Protein AF-A0A381RXT8-F1 (afdb_monomer)

Organism: NCBI:txid408172

Sequence (381 aa):
MLKMRKTILSEDTEDKGTHVDASIIGNQIKSEATSSLVAKISSEPTASASRVKLVRTVLQDKRDFPLSLYRNLMIQAALTIYLGDITPATLQIAGQTYRLYLEKIISTRKKELLVVHSEQLKNVNLDLITVKDLIRIDEDQKIDESEKLVIQEIKITLKLIEYTDSLDKDTRGSIAMPMHLDELDELSPKRKGKSFFAGLRSAKTSKNKYMLVSRKTLAALEIIKRIPVLHSIGMKVVSKLQEIDSKLPIPYLMEARFHMQALQILALRVVMKDSTARPSMTPTFNKAIVAYHKSLKRASFNNPKSADITVLAEFAQISYYAYEQRKMLGLANHGVFKILEMGKKAVDVLAPSIGKSGHRAYLKLQRQILKALKSMKSSFN

Radius of gyration: 24.33 Å; Cα contacts (8 Å, |Δi|>4): 394; chains: 1; bounding box: 74×47×79 Å

Foldseek 3Di:
DVVVVCVVPDDDDPCPCCLQLVVVLCVQPVDPLLVVLSVVCNVPSLPLVSLLSNLVVVVPDPDDDALVNLVSSLSSLLVNVVSFKQALSSLLSNLVSLLVSLVNLLVVLLVVLLVVCCVVDPPDPSVPQDLVNSLPDDPPDPDDPVSLVSSLSNQLSVVLNVLSPCLNVLSVVQAPDIAGPVLLVVLAPVCVVPCPDPPDDDPVNNVVSLVVNVSNLLSSLVNQLSRVVSLVVSLVSLVSNCRSPVLALVSLLSQLSSLVSVLVSLVSSVVSVNCVSQVVNLVSLVSSLVSLVSSQVSADLPDGDPSNLVSLQVLLVSLLVCLVCCVSNVHDLVVSLVSLVSNLSSLVSVLVPDDDPSNVVSVVSNVSSVVSNVVSVVVVD

Secondary structure (DSSP, 8-state):
--HHHHHSS-SS---TTTTTS-HHHHHHH--HHHHHHHHHHHH-TT-HHHHHHHHHHHHH--S---HHHHHHHHHHHHHHHHTTEE-HHHHHHHHHHHHHHHHHHHHHHHHHHHHHHHHH-TT--GGG--HHHHT---TTS---HHHHHHHHHHHHHHHHHHHHTTHHHHHHHH--S-EEHHHHHHHSGGGGGG--S-TTS-HHHHHHHHHHHHHHHHHHHHHHTTSGGGHHHHHHHHHHHHHH-TT-SHHHHHHHHHHHHHHHHHHHHHHTT-GGGHHHHHHHHHHHHHHHHHHHTTS-SSS--HHHHHHHHHHHHHHHHHHHTTTTTT--HHHHHHHHHHHHHHHHHHTTTS-HHHHHHHHHHHHHHHHHHHHHHTTT-

Solvent-accessible surface area (backbone atoms only — not comparable to full-atom values): 20893 Å² total; per-residue (Å²): 121,77,59,59,66,37,68,78,56,68,81,90,75,96,58,90,52,33,72,59,28,36,46,65,54,28,75,72,68,73,42,71,72,45,42,57,35,24,53,50,25,54,77,37,65,78,44,43,69,48,47,54,49,44,48,51,57,56,70,68,48,86,71,93,74,61,66,67,56,37,51,49,43,24,51,50,29,43,44,29,45,71,73,26,46,44,30,53,68,39,52,44,45,27,52,51,29,47,48,52,32,42,55,42,51,41,54,53,46,48,53,53,52,49,53,62,44,45,78,74,43,81,90,63,73,70,86,76,61,46,71,70,63,74,57,61,72,58,92,83,57,93,71,54,72,70,56,53,51,49,43,34,51,41,56,49,37,56,54,54,48,63,74,45,70,57,48,66,60,49,41,66,74,55,43,88,59,72,42,51,52,63,64,54,52,72,58,24,66,84,54,60,81,77,59,90,84,65,92,80,70,56,74,67,58,57,53,52,52,49,53,52,52,52,50,46,49,52,42,49,44,68,53,34,47,74,40,74,91,38,40,66,57,40,51,52,52,32,50,52,48,34,65,51,46,72,69,55,26,63,42,30,41,49,50,14,51,45,30,46,48,53,32,51,55,30,50,50,35,40,76,54,68,36,67,85,33,55,84,54,36,40,63,31,47,52,53,16,52,53,24,38,50,58,13,49,77,46,38,49,76,90,73,53,49,77,70,25,48,52,47,27,51,50,44,25,50,52,22,46,49,45,58,74,42,21,76,85,45,70,52,56,66,71,61,42,49,56,43,32,55,54,13,42,57,33,27,61,52,47,34,82,72,41,63,86,72,60,22,54,58,36,46,52,51,42,54,51,42,52,51,50,52,53,61,49,54,69,72,78,108

Structure (mmCIF, N/CA/C/O backbone):
data_AF-A0A381RXT8-F1
#
_entry.id   AF-A0A381RXT8-F1
#
loop_
_atom_site.group_PDB
_atom_site.id
_atom_site.type_symbol
_atom_site.label_atom_id
_atom_site.label_alt_id
_atom_site.label_comp_id
_atom_site.label_asym_id
_atom_site.label_entity_id
_atom_site.label_seq_id
_atom_site.pdbx_PDB_ins_code
_atom_site.Cartn_x
_atom_site.Cartn_y
_atom_site.Cartn_z
_atom_site.occupancy
_atom_site.B_iso_or_equiv
_atom_site.auth_seq_id
_atom_site.auth_comp_id
_atom_site.auth_asym_id
_atom_site.auth_atom_id
_atom_site.pdbx_PDB_model_num
ATOM 1 N N . MET A 1 1 ? 6.146 -10.730 7.149 1.00 37.06 1 MET A N 1
ATOM 2 C CA . MET A 1 1 ? 5.225 -11.091 6.041 1.00 37.06 1 MET A CA 1
ATOM 3 C C . MET A 1 1 ? 4.462 -12.406 6.244 1.00 37.06 1 MET A C 1
ATOM 5 O O . MET A 1 1 ? 3.323 -12.453 5.814 1.00 37.06 1 MET A O 1
ATOM 9 N N . LEU A 1 2 ? 4.980 -13.417 6.964 1.00 27.23 2 LEU A N 1
ATOM 10 C CA . LEU A 1 2 ? 4.158 -14.554 7.441 1.00 27.23 2 LEU A CA 1
ATOM 11 C C . LEU A 1 2 ? 3.192 -14.192 8.593 1.00 27.23 2 LEU A C 1
ATOM 13 O O . LEU A 1 2 ? 2.215 -14.897 8.816 1.00 27.23 2 LEU A O 1
ATOM 17 N N . LYS A 1 3 ? 3.416 -13.065 9.285 1.00 33.78 3 LYS A N 1
ATOM 18 C CA . LYS A 1 3 ? 2.550 -12.611 10.385 1.00 33.78 3 LYS A CA 1
ATOM 19 C C . LYS A 1 3 ? 1.187 -12.061 9.942 1.00 33.78 3 LYS A C 1
ATOM 21 O O . LYS A 1 3 ? 0.237 -12.310 10.659 1.00 33.78 3 LYS A O 1
ATOM 26 N N . MET A 1 4 ? 1.032 -11.458 8.753 1.00 33.78 4 MET A N 1
ATOM 27 C CA . MET A 1 4 ? -0.303 -11.017 8.283 1.00 33.78 4 MET A CA 1
ATOM 28 C C . MET A 1 4 ? -1.218 -12.172 7.863 1.00 33.78 4 MET A C 1
ATOM 30 O O . MET A 1 4 ? -2.433 -12.035 7.927 1.00 33.78 4 MET A O 1
ATOM 34 N N . ARG A 1 5 ? -0.660 -13.344 7.527 1.00 35.50 5 ARG A N 1
ATOM 35 C CA . ARG A 1 5 ? -1.465 -14.563 7.353 1.00 35.50 5 ARG A CA 1
ATOM 36 C C . ARG A 1 5 ? -2.070 -15.032 8.685 1.00 35.50 5 ARG A C 1
ATOM 38 O O . ARG A 1 5 ? -3.151 -15.595 8.665 1.00 35.50 5 ARG A O 1
ATOM 45 N N . LYS A 1 6 ? -1.403 -14.740 9.812 1.00 29.34 6 LYS A N 1
ATOM 46 C CA . LYS A 1 6 ? -1.891 -14.980 11.182 1.00 29.34 6 LYS A CA 1
ATOM 47 C C . LYS A 1 6 ? -2.714 -13.820 11.763 1.00 29.34 6 LYS A C 1
ATOM 49 O O . LYS A 1 6 ? -3.471 -14.044 12.681 1.00 29.34 6 LYS A O 1
ATOM 54 N N . THR A 1 7 ? -2.633 -12.597 11.232 1.00 39.47 7 THR A N 1
ATOM 55 C CA . THR A 1 7 ? -3.497 -11.475 11.686 1.00 39.47 7 THR A CA 1
ATOM 56 C C . THR A 1 7 ? -4.823 -11.386 10.926 1.00 39.47 7 THR A C 1
ATOM 58 O O . THR A 1 7 ? -5.758 -10.732 11.383 1.00 39.47 7 THR A O 1
ATOM 61 N N . ILE A 1 8 ? -4.929 -12.060 9.775 1.00 38.88 8 ILE A N 1
ATOM 62 C CA . ILE A 1 8 ? -6.221 -12.403 9.159 1.00 38.88 8 ILE A CA 1
ATOM 63 C C . ILE A 1 8 ? -6.834 -13.638 9.863 1.00 38.88 8 ILE A C 1
ATOM 65 O O . ILE A 1 8 ? -8.047 -13.798 9.832 1.00 38.88 8 ILE A O 1
ATOM 69 N N . LEU A 1 9 ? -6.019 -14.469 10.535 1.00 41.44 9 LEU A N 1
ATOM 70 C CA . LEU A 1 9 ? -6.395 -15.757 11.139 1.00 41.44 9 LEU A CA 1
ATOM 71 C C . LEU A 1 9 ? -5.624 -16.035 12.454 1.00 41.44 9 LEU A C 1
ATOM 73 O O . LEU A 1 9 ? -4.645 -16.780 12.414 1.00 41.44 9 LEU A O 1
ATOM 77 N N . SER A 1 10 ? -6.011 -15.402 13.567 1.00 30.48 10 SER A N 1
ATOM 78 C CA . SER A 1 10 ? -5.770 -15.798 14.981 1.00 30.48 10 SER A CA 1
ATOM 79 C C . SER A 1 10 ? -6.210 -14.619 15.868 1.00 30.48 10 SER A C 1
ATOM 81 O O . SER A 1 10 ? -5.888 -13.487 15.515 1.00 30.48 10 SER A O 1
ATOM 83 N N . GLU A 1 11 ? -6.911 -14.745 16.990 1.00 35.62 11 GLU A N 1
ATOM 84 C CA . GLU A 1 11 ? -7.297 -15.877 17.847 1.00 35.62 11 GLU A CA 1
ATOM 85 C C . GLU A 1 11 ? -8.818 -15.784 18.080 1.00 35.62 11 GLU A C 1
ATOM 87 O O . GLU A 1 11 ? -9.358 -14.682 18.096 1.00 35.62 11 GLU A O 1
ATOM 92 N N . ASP A 1 12 ? -9.490 -16.928 18.186 1.00 37.84 12 ASP A N 1
ATOM 93 C CA . ASP A 1 12 ? -10.945 -17.101 18.323 1.00 37.84 12 ASP A CA 1
ATOM 94 C C . ASP A 1 12 ? -11.796 -16.759 17.098 1.00 37.84 12 ASP A C 1
ATOM 96 O O . ASP A 1 12 ? -12.148 -15.613 16.829 1.00 37.84 12 ASP A O 1
ATOM 100 N N . THR A 1 13 ? -12.148 -17.799 16.339 1.00 40.22 13 THR A N 1
ATOM 101 C CA . THR A 1 13 ? -13.532 -18.139 15.950 1.00 40.22 13 THR A CA 1
ATOM 102 C C . THR A 1 13 ? -13.508 -19.231 14.883 1.00 40.22 13 THR A C 1
ATOM 104 O O . THR A 1 13 ? -12.659 -19.266 13.990 1.00 40.22 13 THR A O 1
ATOM 107 N N . GLU A 1 14 ? -14.490 -20.116 14.947 1.00 38.38 14 GLU A N 1
ATOM 108 C CA . GLU A 1 14 ? -14.811 -21.173 13.983 1.00 38.38 14 GLU A CA 1
ATOM 109 C C . GLU A 1 14 ? -15.304 -20.610 12.614 1.00 38.38 14 GLU A C 1
ATOM 111 O O . GLU A 1 14 ? -15.937 -21.296 11.818 1.00 38.38 14 GLU A O 1
ATOM 116 N N . ASP A 1 15 ? -14.950 -19.360 12.287 1.00 46.78 15 ASP A N 1
ATOM 117 C CA . ASP A 1 15 ? -15.588 -18.429 11.339 1.00 46.78 15 ASP A CA 1
ATOM 118 C C . ASP A 1 15 ? -15.121 -18.545 9.875 1.00 46.78 15 ASP A C 1
ATOM 120 O O . ASP A 1 15 ? -15.180 -17.595 9.081 1.00 46.78 15 ASP A O 1
ATOM 124 N N . LYS A 1 16 ? -14.634 -19.716 9.453 1.00 45.53 16 LYS A N 1
ATOM 125 C CA . LYS A 1 16 ? -14.271 -19.928 8.041 1.00 45.53 16 LYS A CA 1
ATOM 126 C C . LYS A 1 16 ? -15.538 -19.949 7.174 1.00 45.53 16 LYS A C 1
ATOM 128 O O . LYS A 1 16 ? -16.103 -21.001 6.924 1.00 45.53 16 LYS A O 1
ATOM 133 N N . GLY A 1 17 ? -15.958 -18.782 6.690 1.00 58.09 17 GLY A N 1
ATOM 134 C CA . GLY A 1 17 ? -17.133 -18.625 5.821 1.00 58.09 17 GLY A CA 1
ATOM 135 C C . GLY A 1 17 ? -17.958 -17.371 6.108 1.00 58.09 17 GLY A C 1
ATOM 136 O O . GLY A 1 17 ? -18.547 -16.819 5.182 1.00 58.09 17 GLY A O 1
ATOM 137 N N . THR A 1 18 ? -17.890 -16.831 7.329 1.00 73.06 18 THR A N 1
ATOM 138 C CA . THR A 1 18 ? -18.752 -15.719 7.787 1.00 73.06 18 THR A CA 1
ATOM 139 C C . THR A 1 18 ? -18.428 -14.371 7.131 1.00 73.06 18 THR A C 1
ATOM 141 O O . THR A 1 18 ? -19.259 -13.464 7.026 1.00 73.06 18 THR A O 1
ATOM 144 N N . HIS A 1 19 ? -17.200 -14.221 6.627 1.00 79.75 19 HIS A N 1
ATOM 145 C CA . HIS A 1 19 ? -16.825 -13.105 5.759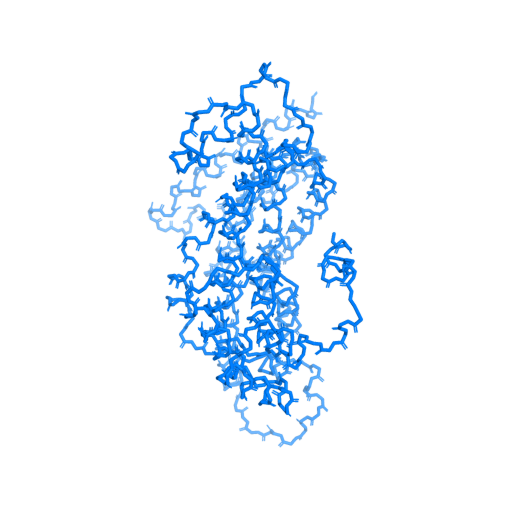 1.00 79.75 19 HIS A CA 1
ATOM 146 C C . HIS A 1 19 ? -17.246 -13.322 4.297 1.00 79.75 19 HIS A C 1
ATOM 148 O O . HIS A 1 19 ? -17.479 -12.353 3.570 1.00 79.75 19 HIS A O 1
ATOM 154 N N . VAL A 1 20 ? -17.343 -14.572 3.842 1.00 81.19 20 VAL A N 1
ATOM 155 C CA . VAL A 1 20 ? -17.727 -14.880 2.460 1.00 81.19 20 VAL A CA 1
ATOM 156 C C . VAL A 1 20 ? -19.209 -14.590 2.260 1.00 81.19 20 VAL A C 1
ATOM 158 O O . VAL A 1 20 ? -19.550 -13.910 1.303 1.00 81.19 20 VAL A O 1
ATOM 161 N N . ASP A 1 21 ? -20.076 -14.990 3.180 1.00 84.81 21 ASP A N 1
ATOM 162 C CA . ASP A 1 21 ? -21.513 -14.684 3.121 1.00 84.81 21 ASP A CA 1
ATOM 163 C C . ASP A 1 21 ? -21.894 -13.333 3.767 1.00 84.81 21 ASP A C 1
ATOM 165 O O . ASP A 1 21 ? -23.021 -12.869 3.627 1.00 84.81 21 ASP A O 1
ATOM 169 N N . ALA A 1 22 ? -20.939 -12.679 4.438 1.00 88.31 22 ALA A N 1
ATOM 170 C CA . ALA A 1 22 ? -21.108 -11.442 5.203 1.00 88.31 22 ALA A CA 1
ATOM 171 C C . ALA A 1 22 ? -22.022 -11.544 6.444 1.00 88.31 22 ALA A C 1
ATOM 173 O O . ALA A 1 22 ? -22.358 -10.515 7.043 1.00 88.31 22 ALA A O 1
ATOM 174 N N . SER A 1 23 ? -22.351 -12.761 6.888 1.00 88.31 23 SER A N 1
ATOM 175 C CA . SER A 1 23 ? -23.125 -13.036 8.107 1.00 88.31 23 SER A CA 1
ATOM 176 C C . SER A 1 23 ? -22.507 -12.405 9.355 1.00 88.31 23 SER A C 1
ATOM 178 O O . SER A 1 23 ? -23.235 -11.913 10.216 1.00 88.31 23 SER A O 1
ATOM 180 N N . ILE A 1 24 ? -21.175 -12.280 9.403 1.00 89.75 24 ILE A N 1
ATOM 181 C CA . ILE A 1 24 ? -20.461 -11.619 10.505 1.00 89.75 24 ILE A CA 1
ATOM 182 C C . ILE A 1 24 ? -20.908 -10.163 10.728 1.00 89.75 24 ILE A C 1
ATOM 184 O O . ILE A 1 24 ? -20.916 -9.681 11.858 1.00 89.75 24 ILE A O 1
ATOM 188 N N . ILE A 1 25 ? -21.315 -9.456 9.664 1.00 89.62 25 ILE A N 1
ATOM 189 C CA . ILE A 1 25 ? -21.869 -8.098 9.764 1.00 89.62 25 ILE A CA 1
ATOM 190 C C . ILE A 1 25 ? -23.349 -8.151 10.146 1.00 89.62 25 ILE A C 1
ATOM 192 O O . ILE A 1 25 ? -23.785 -7.395 11.017 1.00 89.62 25 ILE A O 1
ATOM 196 N N . GLY A 1 26 ? -24.120 -9.045 9.519 1.00 86.56 26 GLY A N 1
ATOM 197 C CA . GLY A 1 26 ? -25.550 -9.211 9.801 1.00 86.56 26 GLY A CA 1
ATOM 198 C C . GLY A 1 26 ? -25.826 -9.479 11.280 1.00 86.56 26 GLY A C 1
ATOM 199 O O . GLY A 1 26 ? -26.653 -8.795 11.887 1.00 86.56 26 GLY A O 1
ATOM 200 N N . ASN A 1 27 ? -25.051 -10.387 11.877 1.00 86.75 27 ASN A N 1
ATOM 201 C CA . ASN A 1 27 ? -25.183 -10.802 13.274 1.00 86.75 27 ASN A CA 1
ATOM 202 C C . ASN A 1 27 ? -24.929 -9.661 14.275 1.00 86.75 27 ASN A C 1
ATOM 204 O O . ASN A 1 27 ? -25.497 -9.671 15.368 1.00 86.75 27 ASN A O 1
ATOM 208 N N . GLN A 1 28 ? -24.105 -8.672 13.910 1.00 86.25 28 GLN A N 1
ATOM 209 C CA . GLN A 1 28 ? -23.765 -7.536 14.775 1.00 86.25 28 GLN A CA 1
ATOM 210 C C . GLN A 1 28 ? -24.744 -6.364 14.628 1.00 86.25 28 GLN A C 1
ATOM 212 O O . GLN A 1 28 ? -25.094 -5.732 15.621 1.00 86.25 28 GLN A O 1
ATOM 217 N N . ILE A 1 29 ? -25.210 -6.074 13.410 1.00 88.44 29 ILE A N 1
ATOM 218 C CA . ILE A 1 29 ? -26.077 -4.913 13.141 1.00 88.44 29 ILE A CA 1
ATOM 219 C C . ILE A 1 29 ? -27.548 -5.200 13.447 1.00 88.44 29 ILE A C 1
ATOM 221 O O . ILE A 1 29 ? -28.247 -4.297 13.919 1.00 88.44 29 ILE A O 1
ATOM 225 N N . LYS A 1 30 ? -28.000 -6.438 13.178 1.00 83.56 30 LYS A N 1
ATOM 226 C CA . LYS A 1 30 ? -29.371 -6.934 13.397 1.00 83.56 30 LYS A CA 1
ATOM 227 C C . LYS A 1 30 ? -30.460 -6.004 12.838 1.00 83.56 30 LYS A C 1
ATOM 229 O O . LYS A 1 30 ? -31.422 -5.684 13.528 1.00 83.56 30 LYS A O 1
ATOM 234 N N . SER A 1 31 ? -30.305 -5.556 11.588 1.00 89.06 31 SER A N 1
ATOM 235 C CA . SER A 1 31 ? -31.334 -4.785 10.870 1.00 89.06 31 SER A CA 1
ATOM 236 C C . SER A 1 31 ? -31.883 -5.560 9.670 1.00 89.06 31 SER A C 1
ATOM 238 O O . SER A 1 31 ? -31.173 -6.377 9.073 1.00 89.06 31 SER A O 1
ATOM 240 N N . GLU A 1 32 ? -33.130 -5.286 9.283 1.00 89.62 32 GLU A N 1
ATOM 241 C CA . GLU A 1 32 ? -33.773 -5.899 8.112 1.00 89.62 32 GLU A CA 1
ATOM 242 C C . GLU A 1 32 ? -33.011 -5.581 6.813 1.00 89.62 32 GLU A C 1
ATOM 244 O O . GLU A 1 32 ? -32.709 -6.473 6.014 1.00 89.62 32 GLU A O 1
ATOM 249 N N . ALA A 1 33 ? -32.591 -4.322 6.647 1.00 90.56 33 ALA A N 1
ATOM 250 C CA . ALA A 1 33 ? -31.809 -3.881 5.495 1.00 90.56 33 ALA A CA 1
ATOM 251 C C . ALA A 1 33 ? -30.484 -4.652 5.377 1.00 90.56 33 ALA A C 1
ATOM 253 O O . ALA A 1 33 ? -30.143 -5.136 4.297 1.00 90.56 33 ALA A O 1
ATOM 254 N N . THR A 1 34 ? -29.759 -4.823 6.486 1.00 91.25 34 THR A N 1
ATOM 255 C CA . THR A 1 34 ? -28.508 -5.596 6.522 1.00 91.25 34 THR A CA 1
ATOM 256 C C . THR A 1 34 ? -28.766 -7.077 6.245 1.00 91.25 34 THR A C 1
ATOM 258 O O . THR A 1 34 ? -28.052 -7.673 5.444 1.00 91.25 34 THR A O 1
ATOM 261 N N . SER A 1 35 ? -29.809 -7.655 6.845 1.00 92.25 35 SER A N 1
ATOM 262 C CA . SER A 1 35 ? -30.147 -9.079 6.705 1.00 92.25 35 SER A CA 1
ATOM 263 C C . SER A 1 35 ? -30.508 -9.442 5.263 1.00 92.25 35 SER A C 1
ATOM 265 O O . SER A 1 35 ? -30.017 -10.437 4.734 1.00 92.25 35 SER A O 1
ATOM 267 N N . SER A 1 36 ? -31.274 -8.587 4.575 1.00 93.75 36 SER A N 1
ATOM 268 C CA . SER A 1 36 ? -31.606 -8.783 3.157 1.00 93.75 36 SER A CA 1
ATOM 269 C C . SER A 1 36 ? -30.372 -8.755 2.244 1.00 93.75 36 SER A C 1
ATOM 271 O O . SER A 1 36 ? -30.287 -9.510 1.274 1.00 93.75 36 SER A O 1
ATOM 273 N N . LEU A 1 37 ? -29.388 -7.903 2.551 1.00 94.31 37 LEU A N 1
ATOM 274 C CA . LEU A 1 37 ? -28.139 -7.811 1.796 1.00 94.31 37 LEU A CA 1
ATOM 275 C C . LEU A 1 37 ? -27.224 -9.004 2.074 1.00 94.31 37 LEU A C 1
ATOM 277 O O . LEU A 1 37 ? -26.622 -9.521 1.137 1.00 94.31 37 LEU A O 1
ATOM 281 N N . VAL A 1 38 ? -27.162 -9.470 3.323 1.00 93.31 38 VAL A N 1
ATOM 282 C CA . VAL A 1 38 ? -26.441 -10.694 3.700 1.00 93.31 38 VAL A CA 1
ATOM 283 C C . VAL A 1 38 ? -27.030 -11.910 2.985 1.00 93.31 38 VAL A C 1
ATOM 285 O O . VAL A 1 38 ? -26.274 -12.664 2.386 1.00 93.31 38 VAL A O 1
ATOM 288 N N . ALA A 1 39 ? -28.357 -12.063 2.932 1.00 92.75 39 ALA A N 1
ATOM 289 C CA . ALA A 1 39 ? -28.992 -13.160 2.194 1.00 92.75 39 ALA A CA 1
ATOM 290 C C . ALA A 1 39 ? -28.617 -13.149 0.699 1.00 92.75 39 ALA A C 1
ATOM 292 O O . ALA A 1 39 ? -28.254 -14.181 0.137 1.00 92.75 39 ALA A O 1
ATOM 293 N N . LYS A 1 40 ? -28.611 -11.965 0.067 1.00 93.06 40 LYS A N 1
ATOM 294 C CA . LYS A 1 40 ? -28.165 -11.810 -1.328 1.00 93.06 40 LYS A CA 1
ATOM 295 C C . LYS A 1 40 ? -26.694 -12.187 -1.514 1.00 93.06 40 LYS A C 1
ATOM 297 O O . LYS A 1 40 ? -26.366 -12.889 -2.464 1.00 93.06 40 LYS A O 1
ATOM 302 N N . ILE A 1 41 ? -25.812 -11.746 -0.617 1.00 92.50 41 ILE A N 1
ATOM 303 C CA . ILE A 1 41 ? -24.376 -12.071 -0.675 1.00 92.50 41 ILE A CA 1
ATOM 304 C C . ILE A 1 41 ? -24.139 -13.562 -0.418 1.00 92.50 41 ILE A C 1
ATOM 306 O O . ILE A 1 41 ? -23.274 -14.152 -1.053 1.00 92.50 41 ILE A O 1
ATOM 310 N N . SER A 1 42 ? -24.915 -14.185 0.466 1.00 90.38 42 SER A N 1
ATOM 311 C CA . SER A 1 42 ? -24.865 -15.627 0.706 1.00 90.38 42 SER A CA 1
ATOM 312 C C . SER A 1 42 ? -25.214 -16.414 -0.563 1.00 90.38 42 SER A C 1
ATOM 314 O O . SER A 1 42 ? -24.486 -17.336 -0.925 1.00 90.38 42 SER A O 1
ATOM 316 N N . SER A 1 43 ? -26.255 -15.995 -1.298 1.00 92.19 43 SER A N 1
ATOM 317 C CA . SER A 1 43 ? -26.625 -16.619 -2.577 1.00 92.19 43 SER A CA 1
ATOM 318 C C . SER A 1 43 ? -25.639 -16.335 -3.716 1.00 92.19 43 SER A C 1
ATOM 320 O O . SER A 1 43 ? -25.422 -17.189 -4.570 1.00 92.19 43 SER A O 1
ATOM 322 N N . GLU A 1 44 ? -25.020 -15.151 -3.728 1.00 90.50 44 GLU A N 1
ATOM 323 C CA . GLU A 1 44 ? -24.064 -14.738 -4.756 1.00 90.50 44 GLU A CA 1
ATOM 324 C C . GLU A 1 44 ? -22.854 -14.024 -4.120 1.00 90.50 44 GLU A C 1
ATOM 326 O O . GLU A 1 44 ? -22.786 -12.788 -4.077 1.00 90.50 44 GLU A O 1
ATOM 331 N N . PRO A 1 45 ? -21.844 -14.775 -3.638 1.00 86.56 45 PRO A N 1
ATOM 332 C CA . PRO A 1 45 ? -20.700 -14.188 -2.937 1.00 86.56 45 PRO A CA 1
ATOM 333 C C . PRO A 1 45 ? -19.870 -13.227 -3.797 1.00 86.56 45 PRO A C 1
ATOM 335 O O . PRO A 1 45 ? -19.176 -12.357 -3.269 1.00 86.56 45 PRO A O 1
ATOM 338 N N . THR A 1 46 ? -19.928 -13.345 -5.120 1.00 86.75 46 THR A N 1
ATOM 339 C CA . THR A 1 46 ? -19.221 -12.468 -6.063 1.00 86.75 46 THR A CA 1
ATOM 340 C C . THR A 1 46 ? -19.932 -11.137 -6.316 1.00 86.75 46 THR A C 1
ATOM 342 O O . THR A 1 46 ? -19.367 -10.280 -6.993 1.00 86.75 46 THR A O 1
ATOM 345 N N . ALA A 1 47 ? -21.129 -10.918 -5.756 1.00 87.94 47 ALA A N 1
ATOM 346 C CA . ALA A 1 47 ? -21.926 -9.711 -5.965 1.00 87.94 47 ALA A CA 1
ATOM 347 C C . ALA A 1 47 ? -21.321 -8.470 -5.275 1.00 87.94 47 ALA A C 1
ATOM 349 O O . ALA A 1 47 ? -21.755 -8.029 -4.204 1.00 87.94 47 ALA A O 1
ATOM 350 N N . SER A 1 48 ? -20.322 -7.857 -5.913 1.00 89.31 48 SER A N 1
ATOM 351 C CA . SER A 1 48 ? -19.620 -6.672 -5.404 1.00 89.31 48 SER A CA 1
ATOM 352 C C . SER A 1 48 ? -20.546 -5.487 -5.133 1.00 89.31 48 SER A C 1
ATOM 354 O O . SER A 1 48 ? -20.376 -4.806 -4.123 1.00 89.31 48 SER A O 1
ATOM 356 N N . ALA A 1 49 ? -21.579 -5.269 -5.954 1.00 91.69 49 ALA A N 1
ATOM 357 C CA . ALA A 1 49 ? -22.562 -4.207 -5.726 1.00 91.69 49 ALA A CA 1
ATOM 358 C C . ALA A 1 49 ? -23.332 -4.395 -4.405 1.00 91.69 49 ALA A C 1
ATOM 360 O O . ALA A 1 49 ? -23.504 -3.439 -3.644 1.00 91.69 49 ALA A O 1
ATOM 361 N N . SER A 1 50 ? -23.738 -5.632 -4.098 1.00 93.50 50 SER A N 1
ATOM 362 C CA . SER A 1 50 ? -24.420 -5.980 -2.846 1.00 93.50 50 SER A CA 1
ATOM 363 C C . SER A 1 50 ? -23.502 -5.775 -1.642 1.00 93.50 50 SER A C 1
ATOM 365 O O . SER A 1 50 ? -23.929 -5.192 -0.646 1.00 93.50 50 SER A O 1
ATOM 367 N N . ARG A 1 51 ? -22.219 -6.152 -1.752 1.00 93.31 51 ARG A N 1
ATOM 368 C CA . ARG A 1 51 ? -21.206 -5.911 -0.707 1.00 93.31 51 ARG A CA 1
ATOM 369 C C . ARG A 1 51 ? -20.951 -4.423 -0.472 1.00 93.31 51 ARG A C 1
ATOM 371 O O . ARG A 1 51 ? -20.929 -3.979 0.673 1.00 93.31 51 ARG A O 1
ATOM 378 N N . VAL A 1 52 ? -20.813 -3.633 -1.540 1.00 94.31 52 VAL A N 1
ATOM 379 C CA . VAL A 1 52 ? -20.667 -2.169 -1.449 1.00 94.31 52 VAL A CA 1
ATOM 380 C C . VAL A 1 52 ? -21.883 -1.558 -0.752 1.00 94.31 52 VAL A C 1
ATOM 382 O O . VAL A 1 52 ? -21.727 -0.716 0.133 1.00 94.31 52 VAL A O 1
ATOM 385 N N . LYS A 1 53 ? -23.096 -1.989 -1.120 1.00 95.25 53 LYS A N 1
ATOM 386 C CA . LYS A 1 53 ? -24.333 -1.507 -0.498 1.00 95.25 53 LYS A CA 1
ATOM 387 C C . LYS A 1 53 ? -24.407 -1.894 0.979 1.00 95.25 53 LYS A C 1
ATOM 389 O O . LYS A 1 53 ? -24.697 -1.023 1.787 1.00 95.25 53 LYS A O 1
ATOM 394 N N . LEU A 1 54 ? -24.067 -3.137 1.333 1.00 95.25 54 LEU A N 1
ATOM 395 C CA . LEU A 1 54 ? -24.011 -3.609 2.720 1.00 95.25 54 LEU A CA 1
ATOM 396 C C . LEU A 1 54 ? -23.116 -2.711 3.572 1.00 95.25 54 LEU A C 1
ATOM 398 O O . LEU A 1 54 ? -23.562 -2.184 4.587 1.00 95.25 54 LEU A O 1
ATOM 402 N N . VAL A 1 55 ? -21.874 -2.500 3.136 1.00 95.25 55 VAL A N 1
ATOM 403 C CA . VAL A 1 55 ? -20.919 -1.678 3.881 1.00 95.25 55 VAL A CA 1
ATOM 404 C C . VAL A 1 55 ? -21.428 -0.237 4.000 1.00 95.25 55 VAL A C 1
ATOM 406 O O . VAL A 1 55 ? -21.425 0.302 5.099 1.00 95.25 55 VAL A O 1
ATOM 409 N N . ARG A 1 56 ? -21.951 0.376 2.926 1.00 94.88 56 ARG A N 1
ATOM 410 C CA . ARG A 1 56 ? -22.524 1.739 2.989 1.00 94.88 56 ARG A CA 1
ATOM 411 C C . ARG A 1 56 ? -23.698 1.845 3.954 1.00 94.88 56 ARG A C 1
ATOM 413 O O . ARG A 1 56 ? -23.761 2.818 4.695 1.00 94.88 56 ARG A O 1
ATOM 420 N N . THR A 1 57 ? -24.599 0.865 3.957 1.00 94.38 57 THR A N 1
ATOM 421 C CA . THR A 1 57 ? -25.741 0.832 4.879 1.00 94.38 57 THR A CA 1
ATOM 422 C C . THR A 1 57 ? -25.272 0.819 6.330 1.00 94.38 57 THR A C 1
ATOM 424 O O . THR A 1 57 ? -25.814 1.558 7.141 1.00 94.38 57 THR A O 1
ATOM 427 N N . VAL A 1 58 ? -24.228 0.051 6.653 1.00 93.38 58 VAL A N 1
ATOM 428 C CA . VAL A 1 58 ? -23.661 0.045 8.009 1.00 93.38 58 VAL A CA 1
ATOM 429 C C . VAL A 1 58 ? -22.930 1.347 8.333 1.00 93.38 58 VAL A C 1
ATOM 431 O O . VAL A 1 58 ? -23.042 1.839 9.444 1.00 93.38 58 VAL A O 1
ATOM 434 N N . LEU A 1 59 ? -22.223 1.949 7.375 1.00 91.25 59 LEU A N 1
ATOM 435 C CA . LEU A 1 59 ? -21.546 3.235 7.588 1.00 91.25 59 LEU A CA 1
ATOM 436 C C . LEU A 1 59 ? -22.509 4.416 7.795 1.00 91.25 59 LEU A C 1
ATOM 438 O O . LEU A 1 59 ? -22.115 5.432 8.360 1.00 91.25 59 LEU A O 1
ATOM 442 N N . GLN A 1 60 ? -23.747 4.309 7.313 1.00 90.50 60 GLN A N 1
ATOM 443 C CA . GLN A 1 60 ? -24.802 5.302 7.543 1.00 90.50 60 GLN A CA 1
ATOM 444 C C . GLN A 1 60 ? -25.462 5.156 8.919 1.00 90.50 60 GLN A C 1
ATOM 446 O O . GLN A 1 60 ? -26.133 6.082 9.378 1.00 90.50 60 GLN A O 1
ATOM 451 N N . ASP A 1 61 ? -25.276 4.010 9.570 1.00 86.31 61 ASP A N 1
ATOM 452 C CA . ASP A 1 61 ? -25.741 3.770 10.924 1.00 86.31 61 ASP A CA 1
ATOM 453 C C . ASP A 1 61 ? -24.863 4.557 11.908 1.00 86.31 61 ASP A C 1
ATOM 455 O O . ASP A 1 61 ? -23.649 4.374 11.975 1.00 86.31 61 ASP A O 1
ATOM 459 N N . LYS A 1 62 ? -25.481 5.482 12.647 1.00 80.75 62 LYS A N 1
ATOM 460 C CA . LYS A 1 62 ? -24.783 6.408 13.552 1.00 80.75 62 LYS A CA 1
ATOM 461 C C . LYS A 1 62 ? -24.492 5.813 14.933 1.00 80.75 62 LYS A C 1
ATOM 463 O O . LYS A 1 62 ? -23.993 6.530 15.799 1.00 80.75 62 LYS A O 1
ATOM 468 N N . ARG A 1 63 ? -24.844 4.547 15.176 1.00 87.25 63 ARG A N 1
ATOM 469 C CA . ARG A 1 63 ? -24.569 3.872 16.452 1.00 87.25 63 ARG A CA 1
ATOM 470 C C . ARG A 1 63 ? -23.061 3.702 16.671 1.00 87.25 63 ARG A C 1
ATOM 472 O O . ARG A 1 63 ? -22.300 3.533 15.720 1.00 87.25 63 ARG A O 1
ATOM 479 N N . ASP A 1 64 ? -22.633 3.723 17.936 1.00 84.81 64 ASP A N 1
ATOM 480 C CA . ASP A 1 64 ? -21.243 3.409 18.281 1.00 84.81 64 ASP A CA 1
ATOM 481 C C . ASP A 1 64 ? -21.039 1.890 18.266 1.00 84.81 64 ASP A C 1
ATOM 483 O O . ASP A 1 64 ? -21.674 1.153 19.020 1.00 84.81 64 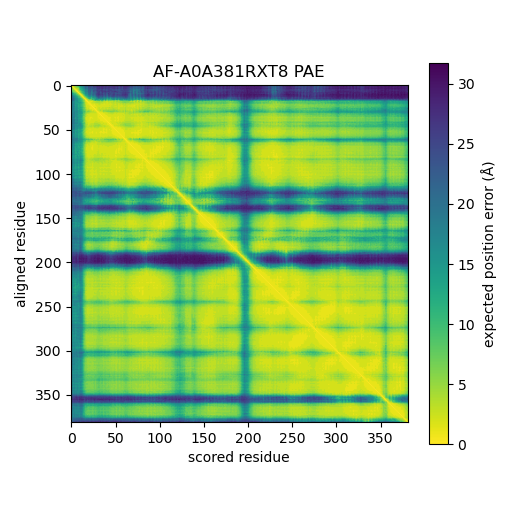ASP A O 1
ATOM 487 N N . PHE A 1 65 ? -20.150 1.422 17.395 1.00 89.00 65 PHE A N 1
ATOM 488 C CA . PHE A 1 65 ? -19.874 0.002 17.202 1.00 89.00 65 PHE A CA 1
ATOM 489 C C . PHE A 1 65 ? -18.494 -0.396 17.736 1.00 89.00 65 PHE A C 1
ATOM 491 O O . PHE A 1 65 ? -17.590 0.443 17.801 1.00 89.00 65 PHE A O 1
ATOM 498 N N . PRO A 1 66 ? -18.278 -1.674 18.096 1.00 89.25 66 PRO A N 1
ATOM 499 C CA . PRO A 1 66 ? -16.971 -2.145 18.540 1.00 89.25 66 PRO A CA 1
ATOM 500 C C . PRO A 1 66 ? -15.932 -2.092 17.411 1.00 89.25 66 PRO A C 1
ATOM 502 O O . PRO A 1 66 ? -16.260 -2.188 16.227 1.00 89.25 66 PRO A O 1
ATOM 505 N N . LEU A 1 67 ? -14.649 -2.004 17.779 1.00 88.19 67 LEU A N 1
ATOM 506 C CA . LEU A 1 67 ? -13.524 -1.977 16.833 1.00 88.19 67 LEU A CA 1
ATOM 507 C C . LEU A 1 67 ? -13.527 -3.176 15.862 1.00 88.19 67 LEU A C 1
ATOM 509 O O . LEU A 1 67 ? -13.156 -3.039 14.693 1.00 88.19 67 LEU A O 1
ATOM 513 N N . SER A 1 68 ? -13.989 -4.340 16.326 1.00 90.19 68 SER A N 1
ATOM 514 C CA . SER A 1 68 ? -14.124 -5.558 15.520 1.00 90.19 68 SER A CA 1
ATOM 515 C C . SER A 1 68 ? -15.056 -5.377 14.317 1.00 90.19 68 SER A C 1
ATOM 517 O O . SER A 1 68 ? -14.737 -5.865 13.232 1.00 90.19 68 SER A O 1
ATOM 519 N N . LEU A 1 69 ? -16.147 -4.616 14.448 1.00 91.38 69 LEU A N 1
ATOM 520 C CA . LEU A 1 69 ? -17.061 -4.350 13.335 1.00 91.38 69 LEU A CA 1
ATOM 521 C C . LEU A 1 69 ? -16.388 -3.511 12.244 1.00 91.38 69 LEU A C 1
ATOM 523 O O . LEU A 1 69 ? -16.495 -3.838 11.064 1.00 91.38 69 LEU A O 1
ATOM 527 N N . TYR A 1 70 ? -15.623 -2.481 12.615 1.00 92.44 70 TYR A N 1
ATOM 528 C CA . TYR A 1 70 ? -14.875 -1.666 11.648 1.00 92.44 70 TYR A CA 1
ATOM 529 C C . TYR A 1 70 ? -13.805 -2.482 10.914 1.00 92.44 70 TYR A C 1
ATOM 531 O O . TYR A 1 70 ? -13.649 -2.343 9.698 1.00 92.44 70 TYR A O 1
ATOM 539 N N . ARG A 1 71 ? -13.130 -3.405 11.615 1.00 92.25 71 ARG A N 1
ATOM 540 C CA . ARG A 1 71 ? -12.236 -4.388 10.979 1.00 92.25 71 ARG A CA 1
ATOM 541 C C . ARG A 1 71 ? -12.998 -5.243 9.962 1.00 92.25 71 ARG A C 1
ATOM 543 O O . ARG A 1 71 ? -12.526 -5.425 8.841 1.00 92.25 71 ARG A O 1
ATOM 550 N N . ASN A 1 72 ? -14.182 -5.734 10.322 1.00 93.19 72 ASN A N 1
ATOM 551 C CA . ASN A 1 72 ? -15.004 -6.574 9.451 1.00 93.19 72 ASN A CA 1
ATOM 552 C C . ASN A 1 72 ? -15.524 -5.812 8.222 1.00 93.19 72 ASN A C 1
ATOM 554 O O . ASN A 1 72 ? -15.489 -6.353 7.117 1.00 93.19 72 ASN A O 1
ATOM 558 N N . LEU A 1 73 ? -15.926 -4.548 8.380 1.00 94.06 73 LEU A N 1
ATOM 559 C CA . LEU A 1 73 ? -16.320 -3.663 7.279 1.00 94.06 73 LEU A CA 1
ATOM 560 C C . LEU A 1 73 ? -15.173 -3.438 6.294 1.00 94.06 73 LEU A C 1
ATOM 562 O O . LEU A 1 73 ? -15.371 -3.551 5.085 1.00 94.06 73 LEU A O 1
ATOM 566 N N . MET A 1 74 ? -13.965 -3.186 6.803 1.00 94.56 74 MET A N 1
ATOM 567 C CA . MET A 1 74 ? -12.764 -3.046 5.978 1.00 94.56 74 MET A CA 1
ATOM 568 C C . MET A 1 74 ? -12.459 -4.327 5.188 1.00 94.56 74 MET A C 1
ATOM 570 O O . MET A 1 74 ? -12.128 -4.257 4.004 1.00 94.56 74 MET A O 1
ATOM 574 N N . ILE A 1 75 ? -12.615 -5.503 5.806 1.00 92.75 75 ILE A N 1
ATOM 575 C CA . ILE A 1 75 ? -12.455 -6.795 5.120 1.00 92.75 75 ILE A CA 1
ATOM 576 C C . ILE A 1 75 ? -13.517 -6.960 4.024 1.00 92.75 75 ILE A C 1
ATOM 578 O O . ILE A 1 75 ? -13.167 -7.300 2.895 1.00 92.75 75 ILE A O 1
ATOM 582 N N . GLN A 1 76 ? -14.791 -6.674 4.310 1.00 92.50 76 GLN A N 1
ATOM 583 C CA . GLN A 1 76 ? -15.871 -6.765 3.318 1.00 92.50 76 GLN A CA 1
ATOM 584 C C . GLN A 1 76 ? -15.666 -5.825 2.130 1.00 92.50 76 GLN A C 1
ATOM 586 O O . GLN A 1 76 ? -15.854 -6.224 0.979 1.00 92.50 76 GLN A O 1
ATOM 591 N N . ALA A 1 77 ? -15.235 -4.593 2.396 1.00 94.56 77 ALA A N 1
ATOM 592 C CA . ALA A 1 77 ? -14.886 -3.633 1.362 1.00 94.56 77 ALA A CA 1
ATOM 593 C C . ALA A 1 77 ? -13.732 -4.152 0.493 1.00 94.56 77 ALA A C 1
ATOM 595 O O . ALA A 1 77 ? -13.842 -4.179 -0.733 1.00 94.56 77 ALA A O 1
ATOM 596 N N . ALA A 1 78 ? -12.656 -4.642 1.114 1.00 94.69 78 ALA A N 1
ATOM 597 C CA . ALA A 1 78 ? -11.509 -5.189 0.401 1.00 94.69 78 ALA A CA 1
ATOM 598 C C . ALA A 1 78 ? -11.865 -6.417 -0.452 1.00 94.69 78 ALA A C 1
ATOM 600 O O . ALA A 1 78 ? -11.349 -6.548 -1.563 1.00 94.69 78 ALA A O 1
ATOM 601 N N . LEU A 1 79 ? -12.759 -7.294 0.024 1.00 92.69 79 LEU A N 1
ATOM 602 C CA . LEU A 1 79 ? -13.162 -8.508 -0.691 1.00 92.69 79 LEU A CA 1
ATOM 603 C C . LEU A 1 79 ? -13.678 -8.219 -2.102 1.00 92.69 79 LEU A C 1
ATOM 605 O O . LEU A 1 79 ? -13.350 -8.971 -3.010 1.00 92.69 79 LEU A O 1
ATOM 609 N N . THR A 1 80 ? -14.391 -7.114 -2.322 1.00 92.50 80 THR A N 1
ATOM 610 C CA . THR A 1 80 ? -14.870 -6.730 -3.667 1.00 92.50 80 THR A CA 1
ATOM 611 C C . THR A 1 80 ? -13.734 -6.623 -4.698 1.00 92.50 80 THR A C 1
ATOM 613 O O . THR A 1 80 ? -13.853 -7.103 -5.824 1.00 92.50 80 THR A O 1
ATOM 616 N N . ILE A 1 81 ? -12.575 -6.106 -4.276 1.00 94.06 81 ILE A N 1
ATOM 617 C CA . ILE A 1 81 ? -11.365 -5.972 -5.099 1.00 94.06 81 ILE A CA 1
ATOM 618 C C . ILE A 1 81 ? -10.669 -7.329 -5.261 1.00 94.06 81 ILE A C 1
ATOM 620 O O . ILE A 1 81 ? -10.194 -7.656 -6.349 1.00 94.06 81 ILE A O 1
ATOM 624 N N . TYR A 1 82 ? -10.618 -8.146 -4.202 1.00 92.25 82 TYR A N 1
ATOM 625 C CA . TYR A 1 82 ? -10.047 -9.500 -4.264 1.00 92.25 82 TYR A CA 1
ATOM 626 C C . TYR A 1 82 ? -10.853 -10.446 -5.166 1.00 92.25 82 TYR A C 1
ATOM 628 O O . TYR A 1 82 ? -10.258 -11.301 -5.821 1.00 92.25 82 TYR A O 1
ATOM 636 N N . LEU A 1 83 ? -12.175 -10.270 -5.218 1.00 89.19 83 LEU A N 1
ATOM 637 C CA . LEU A 1 83 ? -13.095 -10.983 -6.111 1.00 89.19 83 LEU A CA 1
ATOM 638 C C . LEU A 1 83 ? -12.992 -10.501 -7.563 1.00 89.19 83 LEU A C 1
ATOM 640 O O . LEU A 1 83 ? -13.499 -11.150 -8.469 1.00 89.19 83 LEU A O 1
ATOM 644 N N . GLY A 1 84 ? -12.268 -9.408 -7.787 1.00 87.19 84 GLY A N 1
ATOM 645 C CA . GLY A 1 84 ? -11.842 -8.969 -9.101 1.00 87.19 84 GLY A CA 1
ATOM 646 C C . GLY A 1 84 ? -12.616 -7.803 -9.681 1.00 87.19 84 GLY A C 1
ATOM 647 O O . GLY A 1 84 ? -12.378 -7.476 -10.839 1.00 87.19 84 GLY A O 1
ATOM 648 N N . ASP A 1 85 ? -13.466 -7.151 -8.888 1.00 90.75 85 ASP A N 1
ATOM 649 C CA . ASP A 1 85 ? -1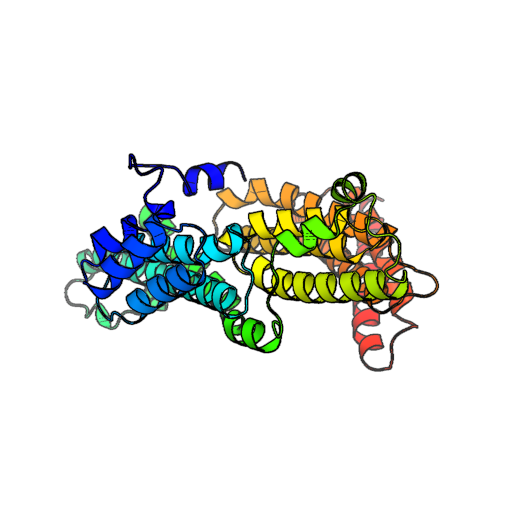4.203 -5.961 -9.292 1.00 90.75 85 ASP A CA 1
ATOM 650 C C . ASP A 1 85 ? -13.525 -4.682 -8.771 1.00 90.75 85 ASP A C 1
ATOM 652 O O . ASP A 1 85 ? -13.692 -4.265 -7.619 1.00 90.75 85 ASP A O 1
ATOM 656 N N . ILE A 1 86 ? -12.701 -4.062 -9.618 1.00 91.50 86 ILE A N 1
ATOM 657 C CA . ILE A 1 86 ? -11.897 -2.885 -9.273 1.00 91.50 86 ILE A CA 1
ATOM 658 C C . ILE A 1 86 ? -12.515 -1.652 -9.934 1.00 91.50 86 ILE A C 1
ATOM 660 O O . ILE A 1 86 ? -12.148 -1.233 -11.032 1.00 91.50 86 ILE A O 1
ATOM 664 N N . THR A 1 87 ? -13.482 -1.056 -9.246 1.00 90.19 87 THR A N 1
ATOM 665 C CA . THR A 1 87 ? -14.234 0.120 -9.690 1.00 90.19 87 THR A CA 1
ATOM 666 C C . THR A 1 87 ? -13.919 1.317 -8.794 1.00 90.19 87 THR A C 1
ATOM 668 O O . THR A 1 87 ? -13.398 1.148 -7.686 1.00 90.19 87 THR A O 1
ATOM 671 N N . PRO A 1 88 ? -14.274 2.548 -9.210 1.00 89.69 88 PRO A N 1
ATOM 672 C CA . PRO A 1 88 ? -14.210 3.699 -8.316 1.00 89.69 88 PRO A CA 1
ATOM 673 C C . PRO A 1 88 ? -14.946 3.455 -6.991 1.00 89.69 88 PRO A C 1
ATOM 675 O O . PRO A 1 88 ? -14.438 3.820 -5.938 1.00 89.69 88 PRO A O 1
ATOM 678 N N . ALA A 1 89 ? -16.109 2.793 -7.026 1.00 90.81 89 ALA A N 1
ATOM 679 C CA . ALA A 1 89 ? -16.920 2.546 -5.838 1.00 90.81 89 ALA A CA 1
ATOM 680 C C . ALA A 1 89 ? -16.270 1.539 -4.875 1.00 90.81 89 ALA A C 1
ATOM 682 O O . ALA A 1 89 ? -16.302 1.761 -3.664 1.00 90.81 89 ALA A O 1
ATOM 683 N N . THR A 1 90 ? -15.668 0.461 -5.393 1.00 93.88 90 THR A N 1
ATOM 684 C CA . THR A 1 90 ? -14.991 -0.547 -4.558 1.00 93.88 90 THR A CA 1
ATOM 685 C C . THR A 1 90 ? -13.689 -0.010 -3.959 1.00 93.88 90 THR A C 1
ATOM 687 O O . THR A 1 90 ? -13.400 -0.254 -2.789 1.00 93.88 90 THR A O 1
ATOM 690 N N . LEU A 1 91 ? -12.941 0.811 -4.703 1.00 93.25 91 LEU A N 1
ATOM 691 C CA . LEU A 1 91 ? -11.750 1.495 -4.187 1.00 93.25 91 LEU A CA 1
ATOM 692 C C . LEU A 1 91 ? -12.089 2.565 -3.142 1.00 93.25 91 LEU A C 1
ATOM 694 O O . LEU A 1 91 ? -11.437 2.619 -2.100 1.00 93.25 91 LEU A O 1
ATOM 698 N N . GLN A 1 92 ? -13.126 3.376 -3.383 1.00 91.75 92 GLN A N 1
ATOM 699 C CA . GLN A 1 92 ? -13.600 4.379 -2.422 1.00 91.75 92 GLN A CA 1
ATOM 700 C C . GLN A 1 92 ? -14.002 3.726 -1.105 1.00 91.75 92 GLN A C 1
ATOM 702 O O . GLN A 1 92 ? -13.541 4.142 -0.049 1.00 91.75 92 GLN A O 1
ATOM 707 N N . ILE A 1 93 ? -14.826 2.677 -1.152 1.00 93.12 93 ILE A N 1
ATOM 708 C CA . ILE A 1 93 ? -15.318 2.069 0.082 1.00 93.12 93 ILE A CA 1
ATOM 709 C C . ILE A 1 93 ? -14.207 1.344 0.853 1.00 93.12 93 ILE A C 1
ATOM 711 O O . ILE A 1 93 ? -14.207 1.369 2.083 1.00 93.12 93 ILE A O 1
ATOM 715 N N . ALA A 1 94 ? -13.219 0.763 0.162 1.00 94.62 94 ALA A N 1
ATOM 716 C CA . ALA A 1 94 ? -12.021 0.211 0.795 1.00 94.62 94 ALA A CA 1
ATOM 717 C C . ALA A 1 94 ? -11.168 1.298 1.472 1.00 94.62 94 ALA A C 1
ATOM 719 O O . ALA A 1 94 ? -10.702 1.096 2.592 1.00 94.62 94 ALA A O 1
ATOM 720 N N . GLY A 1 95 ? -10.994 2.458 0.831 1.00 92.81 95 GLY A N 1
ATOM 721 C CA . GLY A 1 95 ? -10.300 3.607 1.420 1.00 92.81 95 GLY A CA 1
ATOM 722 C C . GLY A 1 95 ? -11.023 4.175 2.643 1.00 92.81 95 GLY A C 1
ATOM 723 O O . GLY A 1 95 ? -10.413 4.345 3.698 1.00 92.81 95 GLY A O 1
ATOM 724 N N . GLN A 1 96 ? -12.334 4.390 2.529 1.00 92.12 96 GLN A N 1
ATOM 725 C CA . GLN A 1 96 ? -13.175 4.936 3.596 1.00 92.12 96 GLN A CA 1
ATOM 726 C C . GLN A 1 96 ? -13.210 4.025 4.821 1.00 92.12 96 GLN A C 1
ATOM 728 O O . GLN A 1 96 ? -12.967 4.477 5.937 1.00 92.12 96 GLN A O 1
ATOM 733 N N . THR A 1 97 ? -13.460 2.729 4.627 1.00 94.12 97 THR A N 1
ATOM 734 C CA . THR A 1 97 ? -13.473 1.765 5.738 1.00 94.12 97 THR A CA 1
ATOM 735 C C . THR A 1 97 ? -12.100 1.590 6.379 1.00 94.12 97 THR A C 1
ATOM 737 O O . THR A 1 97 ? -12.030 1.442 7.596 1.00 94.12 97 THR A O 1
ATOM 740 N N . TYR A 1 98 ? -11.010 1.660 5.605 1.00 94.31 98 TYR A N 1
ATOM 741 C CA . TYR A 1 98 ? -9.658 1.667 6.163 1.00 94.31 98 TYR A CA 1
ATOM 742 C C . TYR A 1 98 ? -9.428 2.891 7.056 1.00 94.31 98 TYR A C 1
ATOM 744 O O . TYR A 1 98 ? -8.992 2.734 8.194 1.00 94.31 98 TYR A O 1
ATOM 752 N N . ARG A 1 99 ? -9.781 4.094 6.587 1.00 92.94 99 ARG A N 1
ATOM 753 C CA . ARG A 1 99 ? -9.664 5.326 7.379 1.00 92.94 99 ARG A CA 1
ATOM 754 C C . ARG A 1 99 ? -10.501 5.265 8.659 1.00 92.94 99 ARG A C 1
ATOM 756 O O . ARG A 1 99 ? -9.969 5.514 9.735 1.00 92.94 99 ARG A O 1
ATOM 763 N N . LEU A 1 100 ? -11.769 4.868 8.557 1.00 92.44 100 LEU A N 1
ATOM 764 C CA . LEU A 1 100 ? -12.665 4.736 9.712 1.00 92.44 100 LEU A CA 1
ATOM 765 C C . LEU A 1 100 ? -12.158 3.707 10.725 1.00 92.44 100 LEU A C 1
ATOM 767 O O . LEU A 1 100 ? -12.278 3.912 11.928 1.00 92.44 100 LEU A O 1
ATOM 771 N N . TYR A 1 101 ? -11.557 2.612 10.257 1.00 94.06 101 TYR A N 1
ATOM 772 C CA . TYR A 1 101 ? -10.918 1.641 11.138 1.00 94.06 101 TYR A CA 1
ATOM 773 C C . TYR A 1 101 ? -9.748 2.262 11.921 1.00 94.06 101 TYR A C 1
ATOM 775 O O . TYR A 1 101 ? -9.658 2.057 13.130 1.00 94.06 101 TYR A O 1
ATOM 783 N N . LEU A 1 102 ? -8.900 3.072 11.275 1.00 93.38 102 LEU A N 1
ATOM 784 C CA . LEU A 1 102 ? -7.828 3.809 11.959 1.00 93.38 102 LEU A CA 1
ATOM 785 C C . LEU A 1 102 ? -8.381 4.830 12.968 1.00 93.38 102 LEU A C 1
ATOM 787 O O . LEU A 1 102 ? -7.912 4.894 14.103 1.00 93.38 102 LEU A O 1
ATOM 791 N N . GLU A 1 103 ? -9.401 5.601 12.592 1.00 92.62 103 GLU A N 1
ATOM 792 C CA . GLU A 1 103 ? -10.067 6.548 13.498 1.00 92.62 103 GLU A CA 1
ATOM 793 C C . GLU A 1 103 ? -10.661 5.823 14.714 1.00 92.62 103 GLU A C 1
ATOM 795 O O . GLU A 1 103 ? -10.516 6.278 15.855 1.00 92.62 103 GLU A O 1
ATOM 800 N N . LYS A 1 104 ? -11.246 4.638 14.496 1.00 93.25 104 LYS A N 1
ATOM 801 C CA . LYS A 1 104 ? -11.791 3.818 15.574 1.00 93.25 104 LYS A CA 1
ATOM 802 C C . LYS A 1 104 ? -10.703 3.301 16.511 1.00 93.25 104 LYS A C 1
ATOM 804 O O . LYS A 1 104 ? -10.906 3.399 17.720 1.00 93.25 104 LYS A O 1
ATOM 809 N N . ILE A 1 105 ? -9.554 2.841 15.996 1.00 92.00 105 ILE A N 1
ATOM 810 C CA . ILE A 1 105 ? -8.391 2.466 16.825 1.00 92.00 105 ILE A CA 1
ATOM 811 C C . ILE A 1 105 ? -8.030 3.622 17.759 1.00 92.00 105 ILE A C 1
ATOM 813 O O . ILE A 1 105 ? -7.975 3.425 18.970 1.00 92.00 105 ILE A O 1
ATOM 817 N N . ILE A 1 106 ? -7.866 4.840 17.230 1.00 90.50 106 ILE A N 1
ATOM 818 C CA . ILE A 1 106 ? -7.523 6.012 18.050 1.00 90.50 106 ILE A CA 1
ATOM 819 C C . ILE A 1 106 ? -8.584 6.255 19.120 1.00 90.50 106 ILE A C 1
ATOM 821 O O . ILE A 1 106 ? -8.236 6.459 20.278 1.00 90.50 106 ILE A O 1
ATOM 825 N N . SER A 1 107 ? -9.869 6.222 18.760 1.00 90.44 107 SER A N 1
ATOM 826 C CA . SER A 1 107 ? -10.951 6.465 19.719 1.00 90.44 107 SER A CA 1
ATOM 827 C C . SER A 1 107 ? -10.998 5.417 20.839 1.00 90.44 107 SER A C 1
ATOM 829 O O . SER A 1 107 ? -11.191 5.774 21.999 1.00 90.44 107 SER A O 1
ATOM 831 N N . THR A 1 108 ? -10.777 4.138 20.515 1.00 89.19 108 THR A N 1
ATOM 832 C CA . THR A 1 108 ? -10.752 3.034 21.480 1.00 89.19 108 THR A CA 1
ATOM 833 C C . THR A 1 108 ? -9.545 3.164 22.403 1.00 89.19 108 THR A C 1
ATOM 835 O O . THR A 1 108 ? -9.709 3.176 23.619 1.00 89.19 108 THR A O 1
ATOM 838 N N . ARG A 1 109 ? -8.353 3.382 21.841 1.00 87.75 109 ARG A N 1
ATOM 839 C CA . ARG A 1 109 ? -7.119 3.564 22.614 1.00 87.75 109 ARG A CA 1
ATOM 840 C C . ARG A 1 109 ? -7.118 4.835 23.460 1.00 87.75 109 ARG A C 1
ATOM 842 O O . ARG A 1 109 ? -6.608 4.825 24.572 1.00 87.75 109 ARG A O 1
ATOM 849 N N . LYS A 1 110 ? -7.747 5.915 22.984 1.00 88.38 110 LYS A N 1
ATOM 850 C CA . LYS A 1 110 ? -7.977 7.129 23.781 1.00 88.38 110 LYS A CA 1
ATOM 851 C C . LYS A 1 110 ? -8.784 6.803 25.038 1.00 88.38 110 LYS A C 1
ATOM 853 O O . LYS A 1 110 ? -8.404 7.239 26.117 1.00 88.38 110 LYS A O 1
ATOM 858 N N . LYS A 1 111 ? -9.887 6.056 24.900 1.00 85.12 111 LYS A N 1
ATOM 859 C CA . LYS A 1 111 ? -10.721 5.648 26.042 1.00 85.12 111 LYS A CA 1
ATOM 860 C C . LYS A 1 111 ? -9.921 4.795 27.032 1.00 85.12 111 LYS A C 1
ATOM 862 O O . LYS A 1 111 ? -10.012 5.049 28.223 1.00 85.12 111 LYS A O 1
ATOM 867 N N . GLU A 1 112 ? -9.103 3.858 26.549 1.00 84.62 112 GLU A N 1
ATOM 868 C CA . GLU A 1 112 ? -8.224 3.038 27.402 1.00 84.62 112 GLU A CA 1
ATOM 869 C C . GLU A 1 112 ? -7.234 3.892 28.209 1.00 84.62 112 GLU A C 1
ATOM 871 O O . GLU A 1 112 ? -7.167 3.746 29.427 1.00 84.62 112 GLU A O 1
ATOM 876 N N . LEU A 1 113 ? -6.537 4.839 27.568 1.00 84.19 113 LEU A N 1
ATOM 877 C CA . LEU A 1 113 ? -5.633 5.760 28.273 1.00 84.19 113 LEU A CA 1
ATOM 878 C C . LEU A 1 113 ? -6.377 6.633 29.288 1.00 84.19 113 LEU A C 1
ATOM 880 O O . LEU A 1 113 ? -5.901 6.832 30.400 1.00 84.19 113 LEU A O 1
ATOM 884 N N . LEU A 1 114 ? -7.559 7.144 28.933 1.00 82.00 114 LEU A N 1
ATOM 885 C CA . LEU A 1 114 ? -8.357 7.955 29.852 1.00 82.00 114 LEU A CA 1
ATOM 886 C C . LEU A 1 114 ? -8.796 7.173 31.087 1.00 82.00 114 LEU A C 1
ATOM 888 O O . LEU A 1 114 ? -8.810 7.758 32.160 1.00 82.00 114 LEU A O 1
ATOM 892 N N . VAL A 1 115 ? -9.123 5.884 30.960 1.00 79.06 115 VAL A N 1
ATOM 893 C CA . VAL A 1 115 ? -9.446 5.039 32.119 1.00 79.06 115 VAL A CA 1
ATOM 894 C C . VAL A 1 115 ? -8.235 4.945 33.049 1.00 79.06 115 VAL A C 1
ATOM 896 O O . VAL A 1 115 ? -8.363 5.291 34.222 1.00 79.06 115 VAL A O 1
ATOM 899 N N . VAL A 1 116 ? -7.054 4.610 32.515 1.00 73.69 116 VAL A N 1
ATOM 900 C CA . VAL A 1 116 ? -5.801 4.519 33.291 1.00 73.69 116 VAL A CA 1
ATOM 901 C C . VAL A 1 116 ? -5.474 5.840 33.995 1.00 73.69 116 VAL A C 1
ATOM 903 O O . VAL A 1 116 ? -5.200 5.864 35.193 1.00 73.69 116 VAL A O 1
ATOM 906 N N . HIS A 1 117 ? -5.558 6.968 33.287 1.00 70.94 117 HIS A N 1
ATOM 907 C CA . HIS A 1 117 ? -5.280 8.270 33.889 1.00 70.94 117 HIS A CA 1
ATOM 908 C C . HIS A 1 117 ? -6.399 8.764 34.807 1.00 70.94 117 HIS A C 1
ATOM 910 O O . HIS A 1 117 ? -6.116 9.527 35.719 1.00 70.94 117 HIS A O 1
ATOM 916 N N . SER A 1 118 ? -7.657 8.360 34.618 1.00 67.44 118 SER A N 1
ATOM 917 C CA . SER A 1 118 ? -8.762 8.763 35.503 1.00 67.44 118 SER A CA 1
ATOM 918 C C . SER A 1 118 ? -8.626 8.194 36.911 1.00 67.44 118 SER A C 1
ATOM 920 O O . SER A 1 118 ? -8.950 8.879 37.880 1.00 67.44 118 SER A O 1
ATOM 922 N N . GLU A 1 119 ? -8.070 6.986 37.040 1.00 64.19 119 GLU A N 1
ATOM 923 C CA . GLU A 1 119 ? -7.710 6.407 38.338 1.00 64.19 119 GLU A CA 1
ATOM 924 C C . GLU A 1 119 ? -6.652 7.261 39.058 1.00 64.19 119 GLU A C 1
ATOM 926 O O . GLU A 1 119 ? -6.650 7.359 40.287 1.00 64.19 119 GLU A O 1
ATOM 931 N N . GLN A 1 120 ? -5.789 7.936 38.291 1.00 64.06 120 GLN A N 1
ATOM 932 C CA . GLN A 1 120 ? -4.734 8.823 38.786 1.00 64.06 120 GLN A CA 1
ATOM 933 C C . GLN A 1 120 ? -5.232 10.266 39.010 1.00 64.06 120 GLN A C 1
ATOM 935 O O . GLN A 1 120 ? -4.799 10.943 39.944 1.00 64.06 120 GLN A O 1
ATOM 940 N N . LEU A 1 121 ? -6.154 10.746 38.172 1.00 62.03 121 LEU A N 1
ATOM 941 C CA . LEU A 1 121 ? -6.644 12.123 38.104 1.00 62.03 121 LEU A CA 1
ATOM 942 C C . LEU A 1 121 ? -8.042 12.227 38.727 1.00 62.03 121 LEU A C 1
ATOM 944 O O . LEU A 1 121 ? -9.058 12.308 38.034 1.00 62.03 121 LEU A O 1
ATOM 948 N N . LYS A 1 122 ? -8.109 12.271 40.060 1.00 61.50 122 LYS A N 1
ATOM 949 C CA . LYS A 1 122 ? -9.367 12.568 40.764 1.00 61.50 122 LYS A CA 1
ATOM 950 C C . LYS A 1 122 ? -9.826 13.997 40.412 1.00 61.50 122 LYS A C 1
ATOM 952 O O . LYS A 1 122 ? -9.109 14.951 40.698 1.00 61.50 122 LYS A O 1
ATOM 957 N N . ASN A 1 123 ? -11.029 14.136 39.842 1.00 60.25 123 ASN A N 1
ATOM 958 C CA . ASN A 1 123 ? -11.745 15.395 39.533 1.00 60.25 123 ASN A CA 1
ATOM 959 C C . ASN A 1 123 ? -11.361 16.168 38.249 1.00 60.25 123 ASN A C 1
ATOM 961 O O . ASN A 1 123 ? -11.686 17.351 38.139 1.00 60.25 123 ASN A O 1
ATOM 965 N N . VAL A 1 124 ? -10.738 15.537 37.247 1.00 66.06 124 VAL A N 1
ATOM 966 C CA . VAL A 1 124 ? -10.515 16.170 35.926 1.00 66.06 124 VAL A CA 1
ATOM 967 C C . VAL A 1 124 ? -11.630 15.789 34.945 1.00 66.06 124 VAL A C 1
ATOM 969 O O . VAL A 1 124 ? -12.029 14.630 34.872 1.00 66.06 124 VAL A O 1
ATOM 972 N N . ASN A 1 125 ? -12.122 16.750 34.153 1.00 66.94 125 ASN A N 1
ATOM 973 C CA . ASN A 1 125 ? -13.050 16.461 33.058 1.00 66.94 125 ASN A CA 1
ATOM 974 C C . ASN A 1 125 ? -12.307 15.764 31.901 1.00 66.94 125 ASN A C 1
ATOM 976 O O . ASN A 1 125 ? -11.639 16.408 31.090 1.00 66.94 125 ASN A O 1
ATOM 980 N N . LEU A 1 126 ? -12.427 14.437 31.849 1.00 64.50 126 LEU A N 1
ATOM 981 C CA . LEU A 1 126 ? -11.732 13.552 30.907 1.00 64.50 126 LEU A CA 1
ATOM 982 C C . LEU A 1 126 ? -12.101 13.808 29.436 1.00 64.50 126 LEU A C 1
ATOM 984 O O . LEU A 1 126 ? -11.291 13.538 28.545 1.00 64.50 126 LEU A O 1
ATOM 988 N N . ASP A 1 127 ? -13.282 14.370 29.166 1.00 65.50 127 ASP A N 1
ATOM 989 C CA . ASP A 1 127 ? -13.763 14.610 27.800 1.00 65.50 127 ASP A CA 1
ATOM 990 C C . ASP A 1 127 ? -13.007 15.746 27.098 1.00 65.50 127 ASP A C 1
ATOM 992 O O . ASP A 1 127 ? -12.860 15.735 25.871 1.00 65.50 127 ASP A O 1
ATOM 996 N N . LEU A 1 128 ? -12.465 16.695 27.870 1.00 72.56 128 LEU A N 1
ATOM 997 C CA . LEU A 1 128 ? -11.674 17.817 27.357 1.00 72.56 128 LEU A CA 1
ATOM 998 C C . LEU A 1 128 ? -10.222 17.434 27.042 1.00 72.56 128 LEU A C 1
ATOM 1000 O O . LEU A 1 128 ? -9.535 18.175 26.338 1.00 72.56 128 LEU A O 1
ATOM 1004 N N . ILE A 1 129 ? -9.750 16.277 27.519 1.00 71.94 129 ILE A N 1
ATOM 1005 C CA . ILE A 1 129 ? -8.373 15.839 27.297 1.00 71.94 129 ILE A CA 1
ATOM 1006 C C . ILE A 1 129 ? -8.218 15.384 25.843 1.00 71.94 129 ILE A C 1
ATOM 1008 O O . ILE A 1 129 ? -8.906 14.473 25.353 1.00 71.94 129 ILE A O 1
ATOM 1012 N N . THR A 1 130 ? -7.298 16.019 25.117 1.00 78.19 130 THR A N 1
ATOM 1013 C CA . THR A 1 130 ? -7.057 15.676 23.717 1.00 78.19 130 THR A CA 1
ATOM 1014 C C . THR A 1 130 ? -6.126 14.473 23.595 1.00 78.19 130 THR A C 1
ATOM 1016 O O . THR A 1 130 ? -5.320 14.178 24.473 1.00 78.19 130 THR A O 1
ATOM 1019 N N . VAL A 1 131 ? -6.175 13.785 22.447 1.00 77.94 131 VAL A N 1
ATOM 1020 C CA . VAL A 1 131 ? -5.209 12.713 22.137 1.00 77.94 131 VAL A CA 1
ATOM 1021 C C . VAL A 1 131 ? -3.774 13.241 22.188 1.00 77.94 131 VAL A C 1
ATOM 1023 O O . VAL A 1 131 ? -2.875 12.508 22.573 1.00 77.94 131 VAL A O 1
ATOM 1026 N N . LYS A 1 132 ? -3.550 14.514 21.829 1.00 78.06 132 LYS A N 1
ATOM 1027 C CA . LYS A 1 132 ? -2.219 15.130 21.881 1.00 78.06 132 LYS A CA 1
ATOM 1028 C C . LYS A 1 132 ? -1.706 15.262 23.309 1.00 78.06 132 LYS A C 1
ATOM 1030 O O . LYS A 1 132 ? -0.507 15.111 23.499 1.00 78.06 132 LYS A O 1
ATOM 1035 N N . ASP A 1 133 ? -2.587 15.520 24.267 1.00 75.81 133 ASP A N 1
ATOM 1036 C CA . ASP A 1 133 ? -2.217 15.648 25.677 1.00 75.81 133 ASP A CA 1
ATOM 1037 C C . ASP A 1 133 ? -1.882 14.274 26.269 1.00 75.81 133 ASP A C 1
ATOM 1039 O O . ASP A 1 133 ? -0.872 14.137 26.944 1.00 75.81 133 ASP A O 1
ATOM 1043 N N . LEU A 1 134 ? -2.640 13.236 25.894 1.00 73.81 134 LEU A N 1
ATOM 1044 C CA . LEU A 1 134 ? -2.437 11.851 26.352 1.00 73.81 134 LEU A CA 1
ATOM 1045 C C . LEU A 1 134 ? -1.165 11.182 25.817 1.00 73.81 134 LEU A C 1
ATOM 1047 O O . LEU A 1 134 ? -0.671 10.226 26.396 1.00 73.81 134 LEU A O 1
ATOM 1051 N N . ILE A 1 135 ? -0.645 11.631 24.672 1.00 74.31 135 ILE A N 1
ATOM 1052 C CA . ILE A 1 135 ? 0.543 11.024 24.043 1.00 74.31 135 ILE A CA 1
ATOM 1053 C C . ILE A 1 135 ? 1.840 11.803 24.301 1.00 74.31 135 ILE A C 1
ATOM 1055 O O . ILE A 1 135 ? 2.900 11.408 23.778 1.00 74.31 135 ILE A O 1
ATOM 1059 N N . ARG A 1 136 ? 1.759 12.921 25.040 1.00 69.44 136 ARG A N 1
ATOM 1060 C CA . ARG A 1 136 ? 2.919 13.657 25.555 1.00 69.44 136 ARG A CA 1
ATOM 1061 C C . ARG A 1 136 ? 3.515 12.838 26.688 1.00 69.44 136 ARG A C 1
ATOM 1063 O O . ARG A 1 136 ? 3.108 12.936 27.832 1.00 69.44 136 ARG A O 1
ATOM 1070 N N . ILE A 1 137 ? 4.474 12.006 26.316 1.00 60.06 137 ILE A N 1
ATOM 1071 C CA . ILE A 1 137 ? 5.329 11.317 27.269 1.00 60.06 137 ILE A CA 1
ATOM 1072 C C . ILE A 1 137 ? 6.397 12.331 27.669 1.00 60.06 137 ILE A C 1
ATOM 1074 O O . ILE A 1 137 ? 7.217 12.683 26.818 1.00 60.06 137 ILE A O 1
ATOM 1078 N N . ASP A 1 138 ? 6.376 12.807 28.913 1.00 58.75 138 ASP A N 1
ATOM 1079 C CA . ASP A 1 138 ? 7.582 13.391 29.500 1.00 58.75 138 ASP A CA 1
ATOM 1080 C C . ASP A 1 138 ? 8.607 12.263 29.634 1.00 58.75 138 ASP A C 1
ATOM 1082 O O . ASP A 1 138 ? 8.278 11.186 30.136 1.00 58.75 138 ASP A O 1
ATOM 1086 N N . GLU A 1 139 ? 9.835 12.464 29.148 1.00 53.81 139 GLU A N 1
ATOM 1087 C CA . GLU A 1 139 ? 10.862 11.407 29.160 1.00 53.81 139 GLU A CA 1
ATOM 1088 C C . GLU A 1 139 ? 11.215 10.949 30.590 1.00 53.81 139 GLU A C 1
ATOM 1090 O O . GLU A 1 139 ? 11.683 9.824 30.771 1.00 53.81 139 GLU A O 1
ATOM 1095 N N . ASP A 1 140 ? 10.884 11.772 31.591 1.00 53.16 140 ASP A N 1
ATOM 1096 C CA . ASP A 1 140 ? 11.103 11.532 33.019 1.00 53.16 140 ASP A CA 1
ATOM 1097 C C . ASP A 1 140 ? 9.924 10.837 33.732 1.00 53.16 140 ASP A C 1
ATOM 1099 O O . ASP A 1 140 ? 10.053 10.417 34.886 1.00 53.16 140 ASP A O 1
ATOM 1103 N N . GLN A 1 141 ? 8.768 10.672 33.073 1.00 62.75 141 GLN A N 1
ATOM 1104 C CA . GLN A 1 141 ? 7.628 9.969 33.666 1.00 62.75 141 GLN A CA 1
ATOM 1105 C C . GLN A 1 141 ? 7.779 8.449 33.529 1.00 62.75 141 GLN A C 1
ATOM 1107 O O . GLN A 1 141 ? 7.904 7.892 32.434 1.00 62.75 141 GLN A O 1
ATOM 1112 N N . LYS A 1 142 ? 7.717 7.742 34.667 1.00 62.62 142 LYS A N 1
ATOM 1113 C CA . LYS A 1 142 ? 7.619 6.276 34.704 1.00 62.62 142 LYS A CA 1
ATOM 1114 C C . LYS A 1 142 ? 6.233 5.840 34.230 1.00 62.62 142 LYS A C 1
ATOM 1116 O O . LYS A 1 142 ? 5.328 5.651 35.033 1.00 62.62 142 LYS A O 1
ATOM 1121 N N . ILE A 1 143 ? 6.098 5.691 32.920 1.00 71.88 143 ILE A N 1
ATOM 1122 C CA . ILE A 1 143 ? 4.902 5.162 32.264 1.00 71.88 143 ILE A CA 1
ATOM 1123 C C . ILE A 1 143 ? 5.002 3.635 32.169 1.00 71.88 143 ILE A C 1
ATOM 1125 O O . ILE A 1 143 ? 6.083 3.102 31.885 1.00 71.88 143 ILE A O 1
ATOM 1129 N N . ASP A 1 144 ? 3.883 2.945 32.387 1.00 80.19 144 ASP A N 1
ATOM 1130 C CA . ASP A 1 144 ? 3.792 1.491 32.252 1.00 80.19 144 ASP A CA 1
ATOM 1131 C C . ASP A 1 144 ? 4.050 1.025 30.804 1.00 80.19 144 ASP A C 1
ATOM 1133 O O . ASP A 1 144 ? 3.782 1.735 29.832 1.00 80.19 144 ASP A O 1
ATOM 1137 N N . GLU A 1 145 ? 4.579 -0.188 30.629 1.00 80.62 145 GLU A N 1
ATOM 1138 C CA . GLU A 1 145 ? 4.863 -0.727 29.293 1.00 80.62 145 GLU A CA 1
ATOM 1139 C C . GLU A 1 145 ? 3.589 -0.918 28.455 1.00 80.62 145 GLU A C 1
ATOM 1141 O O . GLU A 1 145 ? 3.622 -0.697 27.242 1.00 80.62 145 GLU A O 1
ATOM 1146 N N . SER A 1 146 ? 2.451 -1.262 29.072 1.00 81.31 146 SER A N 1
ATOM 1147 C CA . SER A 1 146 ? 1.179 -1.374 28.346 1.00 81.31 146 SER A CA 1
ATOM 1148 C C . SER A 1 146 ? 0.721 -0.017 27.803 1.00 81.31 146 SER A C 1
ATOM 1150 O O . SER A 1 146 ? 0.340 0.093 26.636 1.00 81.31 146 SER A O 1
ATOM 1152 N N . GLU A 1 147 ? 0.867 1.043 28.595 1.00 83.06 147 GLU A N 1
ATOM 1153 C CA . GLU A 1 147 ? 0.523 2.409 28.211 1.00 83.06 147 GLU A CA 1
ATOM 1154 C C . GLU A 1 147 ? 1.443 2.923 27.088 1.00 83.06 147 GLU A C 1
ATOM 1156 O O . GLU A 1 147 ? 0.972 3.495 26.100 1.00 83.06 147 GLU A O 1
ATOM 1161 N N . LYS A 1 148 ? 2.750 2.620 27.146 1.00 82.81 148 LYS A N 1
ATOM 1162 C CA . LYS A 1 148 ? 3.694 2.923 26.052 1.00 82.81 148 LYS A CA 1
ATOM 1163 C C . LYS A 1 148 ? 3.286 2.271 24.735 1.00 82.81 148 LYS A C 1
ATOM 1165 O O . LYS A 1 148 ? 3.386 2.918 23.686 1.00 82.81 148 LYS A O 1
ATOM 1170 N N . LEU A 1 149 ? 2.831 1.017 24.769 1.00 83.88 149 LEU A N 1
ATOM 1171 C CA . LEU A 1 149 ? 2.352 0.307 23.580 1.00 83.88 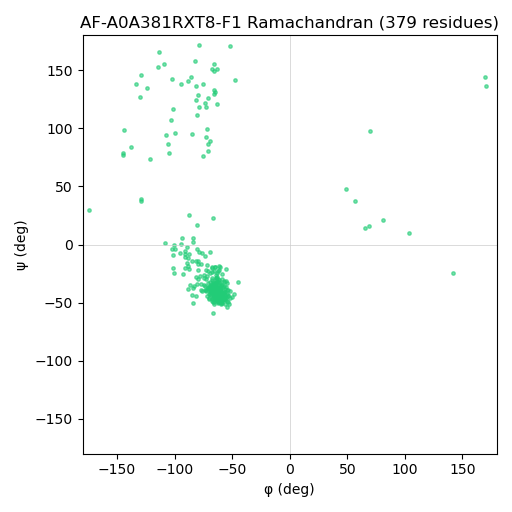149 LEU A CA 1
ATOM 1172 C C . LEU A 1 149 ? 1.096 0.970 23.002 1.00 83.88 149 LEU A C 1
ATOM 1174 O O . LEU A 1 149 ? 1.015 1.173 21.788 1.00 83.88 149 LEU A O 1
ATOM 1178 N N . VAL A 1 150 ? 0.157 1.379 23.858 1.00 86.12 150 VAL A N 1
ATOM 1179 C CA . VAL A 1 150 ? -1.061 2.090 23.443 1.00 86.12 150 VAL A CA 1
ATOM 1180 C C . VAL A 1 150 ? -0.724 3.449 22.817 1.00 86.12 150 VAL A C 1
ATOM 1182 O O . VAL A 1 150 ? -1.190 3.761 21.716 1.00 86.12 150 VAL A O 1
ATOM 1185 N N . ILE A 1 151 ? 0.150 4.241 23.447 1.00 86.88 151 ILE A N 1
ATOM 1186 C CA . ILE A 1 151 ? 0.609 5.533 22.911 1.00 86.88 151 ILE A CA 1
ATOM 1187 C C . ILE A 1 151 ? 1.321 5.347 21.563 1.00 86.88 151 ILE A C 1
ATOM 1189 O O . ILE A 1 151 ? 1.110 6.124 20.625 1.00 86.88 151 ILE A O 1
ATOM 1193 N N . GLN A 1 152 ? 2.162 4.320 21.441 1.00 86.75 152 GLN A N 1
ATOM 1194 C CA . GLN A 1 152 ? 2.832 3.978 20.190 1.00 86.75 152 GLN A CA 1
ATOM 1195 C C . GLN A 1 152 ? 1.831 3.631 19.079 1.00 86.75 152 GLN A C 1
ATOM 1197 O O . GLN A 1 152 ? 1.963 4.147 17.965 1.00 86.75 152 GLN A O 1
ATOM 1202 N N . GLU A 1 153 ? 0.816 2.811 19.367 1.00 87.75 153 GLU A N 1
ATOM 1203 C CA . GLU A 1 153 ? -0.231 2.450 18.406 1.00 87.75 153 GLU A CA 1
ATOM 1204 C C . GLU A 1 153 ? -1.016 3.686 17.940 1.00 87.75 153 GLU A C 1
ATOM 1206 O O . GLU A 1 153 ? -1.220 3.864 16.734 1.00 87.75 153 GLU A O 1
ATOM 1211 N N . ILE A 1 154 ? -1.369 4.598 18.853 1.00 89.62 154 ILE A N 1
ATOM 1212 C CA . ILE A 1 154 ? -2.018 5.875 18.513 1.00 89.62 154 ILE A CA 1
ATOM 1213 C C . ILE A 1 154 ? -1.134 6.707 17.577 1.00 89.62 154 ILE A C 1
ATOM 1215 O O . ILE A 1 154 ? -1.611 7.184 16.546 1.00 89.62 154 ILE A O 1
ATOM 1219 N N . LYS A 1 155 ? 0.158 6.874 17.894 1.00 89.31 155 LYS A N 1
ATOM 1220 C CA . LYS A 1 155 ? 1.090 7.679 17.083 1.00 89.31 155 LYS A CA 1
ATOM 1221 C C . LYS A 1 155 ? 1.252 7.124 15.666 1.00 89.31 155 LYS A C 1
ATOM 1223 O O . LYS A 1 155 ? 1.217 7.888 14.698 1.00 89.31 155 LYS A O 1
ATOM 1228 N N . ILE A 1 156 ? 1.388 5.803 15.532 1.00 88.81 156 ILE A N 1
ATOM 1229 C CA . ILE A 1 156 ? 1.446 5.132 14.225 1.00 88.81 156 ILE A CA 1
ATOM 1230 C C . ILE A 1 156 ? 0.137 5.362 13.462 1.00 88.81 156 ILE A C 1
ATOM 1232 O O . ILE A 1 156 ? 0.166 5.738 12.290 1.00 88.81 156 ILE A O 1
ATOM 1236 N N . THR A 1 157 ? -1.003 5.177 14.125 1.00 91.50 157 THR A N 1
ATOM 1237 C CA . THR A 1 157 ? -2.331 5.275 13.509 1.00 91.50 157 THR A CA 1
ATOM 1238 C C . THR A 1 157 ? -2.642 6.694 13.034 1.00 91.50 157 THR A C 1
ATOM 1240 O O . THR A 1 157 ? -3.092 6.863 11.903 1.00 91.50 157 THR A O 1
ATOM 1243 N N . LEU A 1 158 ? -2.311 7.721 13.825 1.00 90.88 158 LEU A N 1
ATOM 1244 C CA . LEU A 1 158 ? -2.422 9.130 13.426 1.00 90.88 158 LEU A CA 1
ATOM 1245 C C . LEU A 1 158 ? -1.649 9.410 12.134 1.00 90.88 158 LEU A C 1
ATOM 1247 O O . LEU A 1 158 ? -2.176 10.020 11.206 1.00 90.88 158 LEU A O 1
ATOM 1251 N N . LYS A 1 159 ? -0.415 8.905 12.040 1.00 89.62 159 LYS A N 1
ATOM 1252 C CA . LYS A 1 159 ? 0.405 9.072 10.838 1.00 89.62 159 LYS A CA 1
ATOM 1253 C C . LYS A 1 159 ? -0.151 8.314 9.639 1.00 89.62 159 LYS A C 1
ATOM 1255 O O . LYS A 1 159 ? -0.094 8.826 8.527 1.00 89.62 159 LYS A O 1
ATOM 1260 N N . LEU A 1 160 ? -0.722 7.127 9.843 1.00 89.94 160 LEU A N 1
ATOM 1261 C CA . LEU A 1 160 ? -1.410 6.395 8.777 1.00 89.94 160 LEU A CA 1
ATOM 1262 C C . LEU A 1 160 ? -2.664 7.131 8.282 1.00 89.94 160 LEU A C 1
ATOM 1264 O O . LEU A 1 160 ? -2.910 7.113 7.081 1.00 89.94 160 LEU A O 1
ATOM 1268 N N . ILE A 1 161 ? -3.407 7.825 9.151 1.00 90.62 161 ILE A N 1
ATOM 1269 C CA . ILE A 1 161 ? -4.545 8.662 8.735 1.00 90.62 161 ILE A CA 1
ATOM 1270 C C . ILE A 1 161 ? -4.081 9.808 7.834 1.00 90.62 161 ILE A C 1
ATOM 1272 O O . ILE A 1 161 ? -4.665 9.978 6.765 1.00 90.62 161 ILE A O 1
ATOM 1276 N N . GLU A 1 162 ? -3.004 10.516 8.194 1.00 87.44 162 GLU A N 1
ATOM 1277 C CA . GLU A 1 162 ? -2.423 11.585 7.356 1.00 87.44 162 GLU A CA 1
ATOM 1278 C C . GLU A 1 162 ? -2.097 11.068 5.937 1.00 87.44 162 GLU A C 1
ATOM 1280 O O . GLU A 1 162 ? -2.379 11.726 4.936 1.00 87.44 162 GLU A O 1
ATOM 1285 N N . TYR A 1 163 ? -1.584 9.834 5.816 1.00 81.94 163 TYR A N 1
ATOM 1286 C CA . TYR A 1 163 ? -1.332 9.199 4.512 1.00 81.94 163 TYR A CA 1
ATOM 1287 C C . TYR A 1 163 ? -2.603 8.917 3.690 1.00 81.94 163 TYR A C 1
ATOM 1289 O O . TYR A 1 163 ? -2.514 8.728 2.473 1.00 81.94 163 TYR A O 1
ATOM 1297 N N . THR A 1 164 ? -3.777 8.879 4.323 1.00 83.31 164 THR A N 1
ATOM 1298 C CA . THR A 1 164 ? -5.067 8.636 3.657 1.00 83.31 164 THR A CA 1
ATOM 1299 C C . THR A 1 164 ? -5.826 9.910 3.284 1.00 83.31 164 THR A C 1
ATOM 1301 O O . THR A 1 164 ? -6.821 9.808 2.573 1.00 83.31 164 THR A O 1
ATOM 1304 N N . ASP A 1 165 ? -5.377 11.103 3.691 1.00 80.81 165 ASP A N 1
ATOM 1305 C CA . ASP A 1 165 ? -6.132 12.357 3.508 1.00 80.81 165 ASP A CA 1
ATOM 1306 C C . ASP A 1 165 ? -6.461 12.683 2.046 1.00 80.81 165 ASP A C 1
ATOM 1308 O O . ASP A 1 165 ? -7.544 13.182 1.738 1.00 80.81 165 ASP A O 1
ATOM 1312 N N . SER A 1 166 ? -5.565 12.353 1.115 1.00 83.06 166 SER A N 1
ATOM 1313 C CA . SER A 1 166 ? -5.804 12.551 -0.318 1.00 83.06 166 SER A CA 1
ATOM 1314 C C . SER A 1 166 ? -6.448 11.352 -1.015 1.00 83.06 166 SER A C 1
ATOM 1316 O O . SER A 1 166 ? -6.801 11.462 -2.187 1.00 83.06 166 SER A O 1
ATOM 1318 N N . LEU A 1 167 ? -6.631 10.211 -0.338 1.00 84.56 167 LEU A N 1
ATOM 1319 C CA . LEU A 1 167 ? -7.013 8.944 -0.972 1.00 84.56 167 LEU A CA 1
ATOM 1320 C C . LEU A 1 167 ? -8.368 9.029 -1.686 1.00 84.56 167 LEU A C 1
ATOM 1322 O O . LEU A 1 167 ? -8.487 8.603 -2.836 1.00 84.56 167 LEU A O 1
ATOM 1326 N N . ASP A 1 168 ? -9.371 9.635 -1.051 1.00 80.31 168 ASP A N 1
ATOM 1327 C CA . ASP A 1 168 ? -10.715 9.784 -1.623 1.00 80.31 168 ASP A CA 1
ATOM 1328 C C . ASP A 1 168 ? -10.740 10.748 -2.817 1.00 80.31 168 ASP A C 1
ATOM 1330 O O . ASP A 1 168 ? -11.463 10.529 -3.798 1.00 80.31 168 ASP A O 1
ATOM 1334 N N . LYS A 1 169 ? -9.948 11.826 -2.748 1.00 83.31 169 LYS A N 1
ATOM 1335 C CA . LYS A 1 169 ? -9.797 12.792 -3.844 1.00 83.31 169 LYS A CA 1
ATOM 1336 C C . LYS A 1 169 ? -9.087 12.143 -5.029 1.00 83.31 169 LYS A C 1
ATOM 1338 O O . LYS A 1 169 ? -9.571 12.228 -6.156 1.00 83.31 169 LYS A O 1
ATOM 1343 N N . ASP A 1 170 ? -7.991 11.445 -4.762 1.00 82.44 170 ASP A N 1
ATOM 1344 C CA . ASP A 1 170 ? -7.175 10.794 -5.780 1.00 82.44 170 ASP A CA 1
ATOM 1345 C C . ASP A 1 170 ? -7.930 9.637 -6.439 1.00 82.44 170 ASP A C 1
ATOM 1347 O O . ASP A 1 170 ? -7.835 9.469 -7.652 1.00 82.44 170 ASP A O 1
ATOM 1351 N N . THR A 1 171 ? -8.746 8.890 -5.687 1.00 83.00 171 THR A N 1
ATOM 1352 C CA . THR A 1 171 ? -9.586 7.817 -6.244 1.00 83.00 171 THR A CA 1
ATOM 1353 C C . THR A 1 171 ? -10.615 8.376 -7.226 1.00 83.00 171 THR A C 1
ATOM 1355 O O . THR A 1 171 ? -10.746 7.856 -8.333 1.00 83.00 171 THR A O 1
ATOM 1358 N N . ARG A 1 172 ? -11.304 9.469 -6.863 1.00 80.38 172 ARG A N 1
ATOM 1359 C CA . ARG A 1 172 ? -12.269 10.146 -7.749 1.00 80.38 172 ARG A CA 1
ATOM 1360 C C . ARG A 1 172 ? -11.611 10.767 -8.980 1.00 80.38 172 ARG A C 1
ATOM 1362 O O . ARG A 1 172 ? -12.194 10.722 -10.055 1.00 80.38 172 ARG A O 1
ATOM 1369 N N . GLY A 1 173 ? -10.419 11.341 -8.824 1.00 77.94 173 GLY A N 1
ATOM 1370 C CA . GLY A 1 173 ? -9.702 12.003 -9.915 1.00 77.94 173 GLY A CA 1
ATOM 1371 C C . GLY A 1 173 ? -8.972 11.050 -10.865 1.00 77.94 173 GLY A C 1
ATOM 1372 O O . GLY A 1 173 ? -8.817 11.368 -12.040 1.00 77.94 173 GLY A O 1
ATOM 1373 N N . SER A 1 174 ? -8.520 9.890 -10.377 1.00 76.50 174 SER A N 1
ATOM 1374 C CA . SER A 1 174 ? -7.619 8.998 -11.128 1.00 76.50 174 SER A CA 1
ATOM 1375 C C . SER A 1 174 ? -8.322 7.805 -11.774 1.00 76.50 174 SER A C 1
ATOM 1377 O O . SER A 1 174 ? -7.811 7.257 -12.751 1.00 76.50 174 SER A O 1
ATOM 1379 N N . ILE A 1 175 ? -9.476 7.375 -11.248 1.00 81.94 175 ILE A N 1
ATOM 1380 C CA . ILE A 1 175 ? -10.200 6.199 -11.746 1.00 81.94 175 ILE A CA 1
ATOM 1381 C C . ILE A 1 175 ? -11.454 6.648 -12.493 1.00 81.94 175 ILE A C 1
ATOM 1383 O O . ILE A 1 175 ? -12.513 6.839 -11.905 1.00 81.94 175 ILE A O 1
ATOM 1387 N N . ALA A 1 176 ? -11.333 6.788 -13.813 1.00 76.12 176 ALA A N 1
ATOM 1388 C CA . ALA A 1 176 ? -12.462 7.117 -14.686 1.00 76.12 176 ALA A CA 1
ATOM 1389 C C . ALA A 1 176 ? -13.191 5.876 -15.237 1.00 76.12 176 ALA A C 1
ATOM 1391 O O . ALA A 1 176 ? -14.329 5.980 -15.681 1.00 76.12 176 ALA A O 1
ATOM 1392 N N . MET A 1 177 ? -12.543 4.702 -15.237 1.00 83.88 177 MET A N 1
ATOM 1393 C CA . MET A 1 177 ? -13.080 3.474 -15.836 1.00 83.88 177 MET A CA 1
ATOM 1394 C C . MET A 1 177 ? -12.921 2.278 -14.892 1.00 83.88 177 MET A C 1
ATOM 1396 O O . MET A 1 177 ? -11.850 2.130 -14.295 1.00 83.88 177 MET A O 1
ATOM 1400 N N . PRO A 1 178 ? -13.939 1.404 -14.781 1.00 86.44 178 PRO A N 1
ATOM 1401 C CA . PRO A 1 178 ? -13.837 0.174 -14.009 1.00 86.44 178 PRO A CA 1
ATOM 1402 C C . PRO A 1 178 ? -12.861 -0.809 -14.663 1.00 86.44 178 PRO A C 1
ATOM 1404 O O . PRO A 1 178 ? -12.668 -0.827 -15.885 1.00 86.44 178 PRO A O 1
ATOM 1407 N N . MET A 1 179 ? -12.235 -1.637 -13.837 1.00 87.81 179 MET A N 1
ATOM 1408 C CA . MET A 1 179 ? -11.315 -2.683 -14.249 1.00 87.81 179 MET A CA 1
ATOM 1409 C C . MET A 1 179 ? -11.698 -3.999 -13.582 1.00 87.81 179 MET A C 1
ATOM 1411 O O . MET A 1 179 ? -11.770 -4.077 -12.359 1.00 87.81 179 MET A O 1
ATOM 1415 N N . HIS A 1 180 ? -11.866 -5.042 -14.389 1.00 89.56 180 HIS A N 1
ATOM 1416 C CA . HIS A 1 180 ? -12.042 -6.396 -13.883 1.00 89.56 180 HIS A CA 1
ATOM 1417 C C . HIS A 1 180 ? -10.750 -7.203 -14.018 1.00 89.56 180 HIS A C 1
ATOM 1419 O O . HIS A 1 180 ? -10.015 -7.072 -15.001 1.00 89.56 180 HIS A O 1
ATOM 1425 N N . LEU A 1 181 ? -10.451 -8.055 -13.034 1.00 87.31 181 LEU A N 1
ATOM 1426 C CA . LEU A 1 181 ? -9.250 -8.901 -13.074 1.00 87.31 181 LEU A CA 1
ATOM 1427 C C . LEU A 1 181 ? -9.248 -9.882 -14.250 1.00 87.31 181 LEU A C 1
ATOM 1429 O O . LEU A 1 181 ? -8.169 -10.195 -14.759 1.00 87.31 181 LEU A O 1
ATOM 1433 N N . ASP A 1 182 ? -10.423 -10.320 -14.697 1.00 86.62 182 ASP A N 1
ATOM 1434 C CA . ASP A 1 182 ? -10.567 -11.237 -15.829 1.00 86.62 182 ASP A CA 1
ATOM 1435 C C . ASP A 1 182 ? -10.074 -10.624 -17.142 1.00 86.62 182 ASP A C 1
ATOM 1437 O O . ASP A 1 182 ? -9.531 -11.330 -17.992 1.00 86.62 182 ASP A O 1
ATOM 1441 N N . GLU A 1 183 ? -10.142 -9.298 -17.283 1.00 86.88 183 GLU A N 1
ATOM 1442 C CA . GLU A 1 183 ? -9.619 -8.601 -18.461 1.00 86.88 183 GLU A CA 1
ATOM 1443 C C . GLU A 1 183 ? -8.100 -8.753 -18.600 1.00 86.88 183 GLU A C 1
ATOM 1445 O O . GLU A 1 183 ? -7.575 -8.767 -19.713 1.00 86.88 183 GLU A O 1
ATOM 1450 N N . LEU A 1 184 ? -7.375 -8.888 -17.483 1.00 85.88 184 LEU A N 1
ATOM 1451 C CA . LEU A 1 184 ? -5.947 -9.212 -17.512 1.00 85.88 184 LEU A CA 1
ATOM 1452 C C . LEU A 1 184 ? -5.713 -10.675 -17.882 1.00 85.88 184 LEU A C 1
ATOM 1454 O O . LEU A 1 184 ? -4.748 -10.981 -18.582 1.00 85.88 184 LEU A O 1
ATOM 1458 N N . ASP A 1 185 ? -6.591 -11.577 -17.444 1.00 84.62 185 ASP A N 1
ATOM 1459 C CA . ASP A 1 185 ? -6.473 -12.998 -17.766 1.00 84.62 185 ASP A CA 1
ATOM 1460 C C . ASP A 1 185 ? -6.725 -13.268 -19.249 1.00 84.62 185 ASP A C 1
ATOM 1462 O O . ASP A 1 185 ? -6.031 -14.091 -19.845 1.00 84.62 185 ASP A O 1
ATOM 1466 N N . GLU A 1 186 ? -7.642 -12.533 -19.880 1.00 84.50 186 GLU A N 1
ATOM 1467 C CA . GLU A 1 186 ? -7.844 -12.555 -21.334 1.00 84.50 186 GLU A CA 1
ATOM 1468 C C . GLU A 1 186 ? -6.611 -12.105 -22.127 1.00 84.50 186 GLU A C 1
ATOM 1470 O O . GLU A 1 186 ? -6.383 -12.571 -23.245 1.00 84.50 186 GLU A O 1
ATOM 1475 N N . LEU A 1 187 ? -5.816 -11.190 -21.570 1.00 83.00 187 LEU A N 1
ATOM 1476 C CA . LEU A 1 187 ? -4.598 -10.687 -22.205 1.00 83.00 187 LEU A CA 1
ATOM 1477 C C . LEU A 1 187 ? -3.383 -11.588 -21.946 1.00 83.00 187 LEU A C 1
ATOM 1479 O O . LEU A 1 187 ? -2.369 -11.457 -22.637 1.00 83.00 187 LEU A O 1
ATOM 1483 N N . SER A 1 188 ? -3.476 -12.512 -20.985 1.00 76.88 188 SER A N 1
ATOM 1484 C CA . SER A 1 188 ? -2.380 -13.404 -20.618 1.00 76.88 188 SER A CA 1
ATOM 1485 C C . SER A 1 188 ? -2.023 -14.365 -21.764 1.00 76.88 188 SER A C 1
ATOM 1487 O O . SER A 1 188 ? -2.905 -15.027 -22.325 1.00 76.88 188 SER A O 1
ATOM 1489 N N . PRO A 1 189 ? -0.726 -14.530 -22.096 1.00 66.81 189 PRO A N 1
ATOM 1490 C CA . PRO A 1 189 ? -0.289 -15.461 -23.136 1.00 66.81 189 PRO A CA 1
ATOM 1491 C C . PRO A 1 189 ? -0.698 -16.915 -22.850 1.00 66.81 189 PRO A C 1
ATOM 1493 O O . PRO A 1 189 ? -0.915 -17.672 -23.791 1.00 66.81 189 PRO A O 1
ATOM 1496 N N . LYS A 1 190 ? -0.904 -17.291 -21.579 1.00 63.94 190 LYS A N 1
ATOM 1497 C CA . LYS A 1 190 ? -1.337 -18.642 -21.174 1.00 63.94 190 LYS A CA 1
ATOM 1498 C C . LYS A 1 190 ? -2.740 -19.013 -21.682 1.00 63.94 190 LYS A C 1
ATOM 1500 O O . LYS A 1 190 ? -3.010 -20.192 -21.885 1.00 63.94 190 LYS A O 1
ATOM 1505 N N . ARG A 1 191 ? -3.630 -18.039 -21.928 1.00 56.84 191 ARG A N 1
ATOM 1506 C CA . ARG A 1 191 ? -4.968 -18.285 -22.508 1.00 56.84 191 ARG A CA 1
ATOM 1507 C C . ARG A 1 191 ? -4.988 -18.270 -24.041 1.00 56.84 191 ARG A C 1
ATOM 1509 O O . ARG A 1 191 ? -5.958 -18.74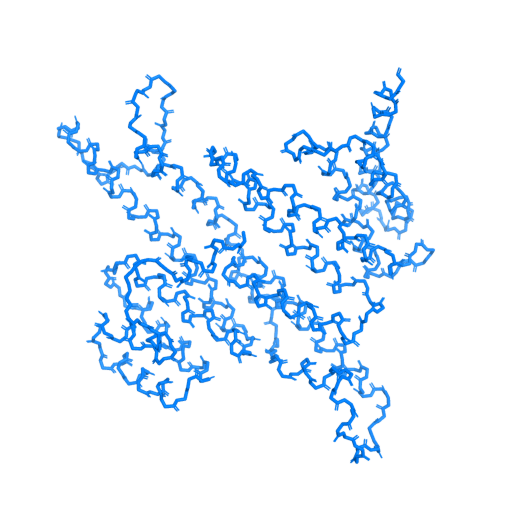5 -24.629 1.00 56.84 191 ARG A O 1
ATOM 1516 N N . LYS A 1 192 ? -3.918 -17.812 -24.709 1.00 52.91 192 LYS A N 1
ATOM 1517 C CA . LYS A 1 192 ? -3.844 -17.779 -26.185 1.00 52.91 192 LYS A CA 1
ATOM 1518 C C . LYS A 1 192 ? -3.851 -19.171 -26.831 1.00 52.91 192 LYS A C 1
ATOM 1520 O O . LYS A 1 192 ? -4.221 -19.279 -27.991 1.00 52.91 192 LYS A O 1
ATOM 1525 N N . GLY A 1 193 ? -3.529 -20.231 -26.083 1.00 45.62 193 GLY A N 1
ATOM 1526 C CA . GLY A 1 193 ? -3.571 -21.618 -26.568 1.00 45.62 193 GLY A CA 1
ATOM 1527 C C . GLY A 1 193 ? -4.968 -22.250 -26.679 1.00 45.62 193 GLY A C 1
ATOM 1528 O O . GLY A 1 193 ? -5.073 -23.347 -27.210 1.00 45.62 193 GLY A O 1
ATOM 1529 N N . LYS A 1 194 ? -6.041 -21.596 -26.198 1.00 44.03 194 LYS A N 1
ATOM 1530 C CA . LYS A 1 194 ? -7.423 -22.128 -26.260 1.00 44.03 194 LYS A CA 1
ATOM 1531 C C . LYS A 1 194 ? -8.344 -21.410 -27.254 1.00 44.03 194 LYS A C 1
ATOM 1533 O O . LYS A 1 194 ? -9.509 -21.770 -27.359 1.00 44.03 194 LYS A O 1
ATOM 1538 N N . SER A 1 195 ? -7.849 -20.414 -27.990 1.00 43.31 195 SER A N 1
ATOM 1539 C CA . SER A 1 195 ? -8.650 -19.659 -28.962 1.00 43.31 195 SER A CA 1
ATOM 1540 C C . SER A 1 195 ? -8.039 -19.772 -30.358 1.00 43.31 195 SER A C 1
ATOM 1542 O O . SER A 1 195 ? -7.417 -18.845 -30.866 1.00 43.31 195 SER A O 1
ATOM 1544 N N . PHE A 1 196 ? -8.191 -20.953 -30.962 1.00 39.50 196 PHE A N 1
ATOM 1545 C CA . PHE A 1 196 ? -7.789 -21.240 -32.346 1.00 39.50 196 PHE A CA 1
ATOM 1546 C C . PHE A 1 196 ? -8.854 -20.832 -33.394 1.00 39.50 196 PHE A C 1
ATOM 1548 O O . PHE A 1 196 ? -8.649 -21.057 -34.578 1.00 39.50 196 PHE A O 1
ATOM 1555 N N . PHE A 1 197 ? -9.952 -20.167 -32.999 1.00 42.69 197 PHE A N 1
ATOM 1556 C CA . PHE A 1 197 ? -11.054 -19.759 -33.897 1.00 42.69 197 PHE A CA 1
ATOM 1557 C C . PHE A 1 197 ? -11.444 -18.267 -33.789 1.00 42.69 197 PHE A C 1
ATOM 1559 O O . PHE A 1 197 ? -12.611 -17.903 -33.880 1.00 42.69 197 PHE A O 1
ATOM 1566 N N . ALA A 1 198 ? -10.475 -17.365 -33.606 1.00 42.84 198 ALA A N 1
ATOM 1567 C CA . ALA A 1 198 ? -10.709 -15.912 -33.678 1.00 42.84 198 ALA A CA 1
ATOM 1568 C C . ALA A 1 198 ? -9.710 -15.209 -34.612 1.00 42.84 198 ALA A C 1
ATOM 1570 O O . ALA A 1 198 ? -9.215 -14.113 -34.338 1.00 42.84 198 ALA A O 1
ATOM 1571 N N . GLY A 1 199 ? -9.388 -15.858 -35.729 1.00 41.75 199 GLY A N 1
ATOM 1572 C CA . GLY A 1 199 ? -8.602 -15.277 -36.809 1.00 41.75 199 GLY A CA 1
ATOM 1573 C C . GLY A 1 199 ? -9.425 -14.291 -37.634 1.00 41.75 199 GLY A C 1
ATOM 1574 O O . GLY A 1 199 ? -9.839 -14.658 -38.718 1.00 41.75 199 GLY A O 1
ATOM 1575 N N . LEU A 1 200 ? -9.678 -13.076 -37.123 1.00 38.34 200 LEU A N 1
ATOM 1576 C CA . LEU A 1 200 ? -9.894 -11.860 -37.944 1.00 38.34 200 LEU A CA 1
ATOM 1577 C C . LEU A 1 200 ? -10.025 -10.547 -37.135 1.00 38.34 200 LEU A C 1
ATOM 1579 O O . LEU A 1 200 ? -10.703 -9.614 -37.558 1.00 38.34 200 LEU A O 1
ATOM 1583 N N . ARG A 1 201 ? -9.398 -10.406 -35.958 1.00 43.97 201 ARG A N 1
ATOM 1584 C CA . ARG A 1 201 ? -9.290 -9.082 -35.305 1.00 43.97 201 ARG A CA 1
ATOM 1585 C C . ARG A 1 201 ? -7.899 -8.509 -35.536 1.00 43.97 201 ARG A C 1
ATOM 1587 O O . ARG A 1 201 ? -6.912 -9.079 -35.086 1.00 43.97 201 ARG A O 1
ATOM 1594 N N . SER A 1 202 ? -7.838 -7.382 -36.250 1.00 51.31 202 SER A N 1
ATOM 1595 C CA . SER A 1 202 ? -6.588 -6.710 -36.623 1.00 51.31 202 SER A CA 1
ATOM 1596 C C . SER A 1 202 ? -5.633 -6.561 -35.425 1.00 51.31 202 SER A C 1
ATOM 1598 O O . SER A 1 202 ? -6.058 -6.236 -34.312 1.00 51.31 202 SER A O 1
ATOM 1600 N N . ALA A 1 203 ? -4.324 -6.727 -35.647 1.00 57.47 203 ALA A N 1
ATOM 1601 C CA . ALA A 1 203 ? -3.287 -6.536 -34.622 1.00 57.47 203 ALA A CA 1
ATOM 1602 C C . ALA A 1 203 ? -3.324 -5.135 -33.963 1.00 57.47 203 ALA A C 1
ATOM 1604 O O . ALA A 1 203 ? -2.841 -4.933 -32.847 1.00 57.47 203 ALA A O 1
ATOM 1605 N N . LYS A 1 204 ? -3.941 -4.154 -34.633 1.00 59.41 204 LYS A N 1
ATOM 1606 C CA . LYS A 1 204 ? -4.176 -2.801 -34.117 1.00 59.41 204 LYS A CA 1
ATOM 1607 C C . LYS A 1 204 ? -5.238 -2.786 -33.007 1.00 59.41 204 LYS A C 1
ATOM 1609 O O . LYS A 1 204 ? -5.078 -2.079 -32.014 1.00 59.41 204 LYS A O 1
ATOM 1614 N N . THR A 1 205 ? -6.282 -3.608 -33.126 1.00 61.19 205 THR A N 1
ATOM 1615 C CA . THR A 1 205 ? -7.369 -3.725 -32.139 1.00 61.19 205 THR A CA 1
ATOM 1616 C C . THR A 1 205 ? -6.881 -4.357 -30.830 1.00 61.19 205 THR A C 1
ATOM 1618 O O . THR A 1 205 ? -7.222 -3.877 -29.749 1.00 61.19 205 THR A O 1
ATOM 1621 N N . SER A 1 206 ? -6.028 -5.386 -30.901 1.00 67.62 206 SER A N 1
ATOM 1622 C CA . SER A 1 206 ? -5.465 -6.041 -29.708 1.00 67.62 206 SER A CA 1
ATOM 1623 C C . SER A 1 206 ? -4.483 -5.141 -28.948 1.00 67.62 206 SER A C 1
ATOM 1625 O O . SER A 1 206 ? -4.523 -5.092 -27.718 1.00 67.62 206 SER A O 1
ATOM 1627 N N . LYS A 1 207 ? -3.666 -4.354 -29.663 1.00 73.31 207 LYS A N 1
ATOM 1628 C CA . LYS A 1 207 ? -2.751 -3.365 -29.068 1.00 73.31 207 LYS A CA 1
ATOM 1629 C C . LYS A 1 207 ? -3.495 -2.238 -28.343 1.00 73.31 207 LYS A C 1
ATOM 1631 O O . LYS A 1 207 ? -3.096 -1.848 -27.246 1.00 73.31 207 LYS A O 1
ATOM 1636 N N . ASN A 1 208 ? -4.591 -1.744 -28.921 1.00 79.62 208 ASN A N 1
ATOM 1637 C CA . ASN A 1 208 ? -5.430 -0.724 -28.288 1.00 79.62 208 ASN A CA 1
ATOM 1638 C C . ASN A 1 208 ? -6.137 -1.261 -27.034 1.00 79.62 208 ASN A C 1
ATOM 1640 O O . ASN A 1 208 ? -6.144 -0.577 -26.011 1.00 79.62 208 ASN A O 1
ATOM 1644 N N . LYS A 1 209 ? -6.655 -2.500 -27.080 1.00 83.00 209 LYS A N 1
ATOM 1645 C CA . LYS A 1 209 ? -7.259 -3.166 -25.912 1.00 83.00 209 LYS A CA 1
ATOM 1646 C C . LYS A 1 209 ? -6.247 -3.313 -24.772 1.00 83.00 209 LYS A C 1
ATOM 1648 O O . LYS A 1 209 ? -6.538 -2.903 -23.654 1.00 83.00 209 LYS A O 1
ATOM 1653 N N . TYR A 1 210 ? -5.046 -3.819 -25.064 1.00 82.94 210 TYR A N 1
ATOM 1654 C CA . TYR A 1 210 ? -3.975 -3.936 -24.070 1.00 82.94 210 TYR A CA 1
ATOM 1655 C C . TYR A 1 210 ? -3.643 -2.584 -23.426 1.00 82.94 210 TYR A C 1
ATOM 1657 O O . TYR A 1 210 ? -3.663 -2.458 -22.207 1.00 82.94 210 TYR A O 1
ATOM 1665 N N . MET A 1 211 ? -3.405 -1.552 -24.239 1.00 84.88 211 MET A N 1
ATOM 1666 C CA . MET A 1 211 ? -3.036 -0.225 -23.746 1.00 84.88 211 MET A CA 1
ATOM 1667 C C . MET A 1 211 ? -4.111 0.394 -22.845 1.00 84.88 211 MET A C 1
ATOM 1669 O O . MET A 1 211 ? -3.771 1.027 -21.845 1.00 84.88 211 MET A O 1
ATOM 1673 N N . LEU A 1 212 ? -5.394 0.202 -23.166 1.00 88.31 212 LEU A N 1
ATOM 1674 C CA . LEU A 1 212 ? -6.496 0.654 -22.321 1.00 88.31 212 LEU A CA 1
ATOM 1675 C C . LEU A 1 212 ? -6.517 -0.088 -20.979 1.00 88.31 212 LEU A C 1
ATOM 1677 O O . LEU A 1 212 ? -6.528 0.561 -19.932 1.00 88.31 212 LEU A O 1
ATOM 1681 N N . VAL A 1 213 ? -6.470 -1.427 -21.009 1.00 88.75 213 VAL A N 1
ATOM 1682 C CA . VAL A 1 213 ? -6.482 -2.264 -19.798 1.00 88.75 213 VAL A CA 1
ATOM 1683 C C . VAL A 1 213 ? -5.280 -1.941 -18.910 1.00 88.75 213 VAL A C 1
ATOM 1685 O O . VAL A 1 213 ? -5.453 -1.668 -17.728 1.00 88.75 213 VAL A O 1
ATOM 1688 N N . SER A 1 214 ? -4.072 -1.847 -19.469 1.00 87.88 214 SER A N 1
ATOM 1689 C CA . SER A 1 214 ? -2.881 -1.477 -18.701 1.00 87.88 214 SER A CA 1
ATOM 1690 C C . SER A 1 214 ? -3.004 -0.102 -18.049 1.00 87.88 214 SER A C 1
ATOM 1692 O O . SER A 1 214 ? -2.648 0.037 -16.883 1.00 87.88 214 SER A O 1
ATOM 1694 N N . ARG A 1 215 ? -3.528 0.915 -18.750 1.00 88.94 215 ARG A N 1
ATOM 1695 C CA . ARG A 1 215 ? -3.692 2.264 -18.178 1.00 88.94 215 ARG A CA 1
ATOM 1696 C C . ARG A 1 215 ? -4.632 2.265 -16.977 1.00 88.94 215 ARG A C 1
ATOM 1698 O O . ARG A 1 215 ? -4.255 2.787 -15.930 1.00 88.94 215 ARG A O 1
ATOM 1705 N N . LYS A 1 216 ? -5.815 1.655 -17.097 1.00 91.44 216 LYS A N 1
ATOM 1706 C CA . LYS A 1 216 ? -6.767 1.596 -15.977 1.00 91.44 216 LYS A CA 1
ATOM 1707 C C . LYS A 1 216 ? -6.251 0.738 -14.822 1.00 91.44 216 LYS A C 1
ATOM 1709 O O . LYS A 1 216 ? -6.407 1.125 -13.669 1.00 91.44 216 LYS A O 1
ATOM 1714 N N . THR A 1 217 ? -5.559 -0.368 -15.110 1.00 92.50 217 THR A N 1
ATOM 1715 C CA . THR A 1 217 ? -4.931 -1.196 -14.072 1.00 92.50 217 THR A CA 1
ATOM 1716 C C . THR A 1 217 ? -3.848 -0.421 -13.327 1.00 92.50 217 THR A C 1
ATOM 1718 O O . THR A 1 217 ? -3.810 -0.461 -12.103 1.00 92.50 217 THR A O 1
ATOM 1721 N N . LEU A 1 218 ? -2.989 0.322 -14.030 1.00 92.44 218 LEU A N 1
ATOM 1722 C CA . LEU A 1 218 ? -1.957 1.141 -13.391 1.00 92.44 218 LEU A CA 1
ATOM 1723 C C . LEU A 1 218 ? -2.560 2.255 -12.531 1.00 92.44 218 LEU A C 1
ATOM 1725 O O . LEU A 1 218 ? -2.078 2.478 -11.423 1.00 92.44 218 LEU A O 1
ATOM 1729 N N . ALA A 1 219 ? -3.631 2.903 -12.996 1.00 92.06 219 ALA A N 1
ATOM 1730 C CA . ALA A 1 219 ? -4.353 3.896 -12.205 1.00 92.06 219 ALA A CA 1
ATOM 1731 C C . ALA A 1 219 ? -4.940 3.276 -10.924 1.00 92.06 219 ALA A C 1
ATOM 1733 O O . ALA A 1 219 ? -4.765 3.823 -9.838 1.00 92.06 219 ALA A O 1
ATOM 1734 N N . ALA A 1 220 ? -5.558 2.094 -11.019 1.00 93.88 220 ALA A N 1
ATOM 1735 C CA . ALA A 1 220 ? -6.067 1.378 -9.850 1.00 93.88 220 ALA A CA 1
ATOM 1736 C C . ALA A 1 220 ? -4.949 0.985 -8.872 1.00 93.88 220 ALA A C 1
ATOM 1738 O O . ALA A 1 220 ? -5.105 1.125 -7.660 1.00 93.88 220 ALA A O 1
ATOM 1739 N N . LEU A 1 221 ? -3.796 0.541 -9.382 1.00 94.75 221 LEU A N 1
ATOM 1740 C CA . LEU A 1 221 ? -2.639 0.164 -8.568 1.00 94.75 221 LEU A CA 1
ATOM 1741 C C . LEU A 1 221 ? -2.061 1.335 -7.761 1.00 94.75 221 LEU A C 1
ATOM 1743 O O . LEU A 1 221 ? -1.603 1.125 -6.637 1.00 94.75 221 LEU A O 1
ATOM 1747 N N . GLU A 1 222 ? -2.136 2.562 -8.285 1.00 91.56 222 GLU A N 1
ATOM 1748 C CA . GLU A 1 222 ? -1.738 3.778 -7.563 1.00 91.56 222 GLU A CA 1
ATOM 1749 C C . GLU A 1 222 ? -2.596 4.057 -6.320 1.00 91.56 222 GLU A C 1
ATOM 1751 O O . GLU A 1 222 ? -2.087 4.612 -5.343 1.00 91.56 222 GLU A O 1
ATOM 1756 N N . ILE A 1 223 ? -3.861 3.626 -6.331 1.00 92.31 223 ILE A N 1
ATOM 1757 C CA . ILE A 1 223 ? -4.763 3.687 -5.174 1.00 92.31 223 ILE A CA 1
ATOM 1758 C C . ILE A 1 223 ? -4.540 2.477 -4.262 1.00 92.31 223 ILE A C 1
ATOM 1760 O O . ILE A 1 223 ? -4.297 2.633 -3.067 1.00 92.31 223 ILE A O 1
ATOM 1764 N N . ILE A 1 224 ? -4.543 1.268 -4.834 1.00 94.44 224 ILE A N 1
ATOM 1765 C CA . ILE A 1 224 ? -4.409 -0.005 -4.110 1.00 94.44 224 ILE A CA 1
ATOM 1766 C C . ILE A 1 224 ? -3.157 -0.031 -3.235 1.00 94.44 224 ILE A C 1
ATOM 1768 O O . ILE A 1 224 ? -3.227 -0.474 -2.090 1.00 94.44 224 ILE A O 1
ATOM 1772 N N . LYS A 1 225 ? -2.014 0.460 -3.736 1.00 92.88 225 LYS A N 1
ATOM 1773 C CA . LYS A 1 225 ? -0.758 0.438 -2.973 1.00 92.88 225 LYS A CA 1
ATOM 1774 C C . LYS A 1 225 ? -0.861 1.193 -1.646 1.00 92.88 225 LYS A C 1
ATOM 1776 O O . LYS A 1 225 ? -0.186 0.807 -0.699 1.00 92.88 225 LYS A O 1
ATOM 1781 N N . ARG A 1 226 ? -1.710 2.226 -1.561 1.00 89.69 226 ARG A N 1
ATOM 1782 C CA . ARG A 1 226 ? -1.878 3.078 -0.371 1.00 89.69 226 ARG A CA 1
ATOM 1783 C C . ARG A 1 226 ? -2.713 2.424 0.731 1.00 89.69 226 ARG A C 1
ATOM 1785 O O . ARG A 1 226 ? -2.648 2.878 1.866 1.00 89.69 226 ARG A O 1
ATOM 1792 N N . ILE A 1 227 ? -3.470 1.369 0.418 1.00 91.19 227 ILE A N 1
ATOM 1793 C CA . ILE A 1 227 ? -4.307 0.642 1.379 1.00 91.19 227 ILE A CA 1
ATOM 1794 C C . ILE A 1 227 ? -3.589 -0.668 1.742 1.00 91.19 227 ILE A C 1
ATOM 1796 O O . ILE A 1 227 ? -3.567 -1.596 0.927 1.00 91.19 227 ILE A O 1
ATOM 1800 N N . PRO A 1 228 ? -3.014 -0.807 2.954 1.00 90.12 228 PRO A N 1
ATOM 1801 C CA . PRO A 1 228 ? -2.148 -1.942 3.289 1.00 90.12 228 PRO A CA 1
ATOM 1802 C C . PRO A 1 228 ? -2.804 -3.314 3.106 1.00 90.12 228 PRO A C 1
ATOM 1804 O O . PRO A 1 228 ? -2.153 -4.258 2.655 1.00 90.12 228 PRO A O 1
ATOM 1807 N N . VAL A 1 229 ? -4.106 -3.424 3.387 1.00 90.38 229 VAL A N 1
ATOM 1808 C CA . VAL A 1 229 ? -4.866 -4.683 3.266 1.00 90.38 229 VAL A CA 1
ATOM 1809 C C . VAL A 1 229 ? -4.966 -5.165 1.814 1.00 90.38 229 VAL A C 1
ATOM 1811 O O . VAL A 1 229 ? -5.154 -6.355 1.560 1.00 90.38 229 VAL A O 1
ATOM 1814 N N . LEU A 1 230 ? -4.808 -4.256 0.846 1.00 94.81 230 LEU A N 1
ATOM 1815 C CA . LEU A 1 230 ? -4.857 -4.555 -0.582 1.00 94.81 230 LEU A CA 1
ATOM 1816 C C . LEU A 1 230 ? -3.471 -4.806 -1.191 1.00 94.81 230 LEU A C 1
ATOM 1818 O O . LEU A 1 230 ? -3.368 -5.106 -2.379 1.00 94.81 230 LEU A O 1
ATOM 1822 N N . HIS A 1 231 ? -2.395 -4.739 -0.400 1.00 93.56 231 HIS A N 1
ATOM 1823 C CA . HIS A 1 231 ? -1.036 -4.948 -0.901 1.00 93.56 231 HIS A CA 1
ATOM 1824 C C . HIS A 1 231 ? -0.896 -6.280 -1.652 1.00 93.56 231 HIS A C 1
ATOM 1826 O O . HIS A 1 231 ? -0.302 -6.331 -2.726 1.00 93.56 231 HIS A O 1
ATOM 1832 N N . SER A 1 232 ? -1.470 -7.364 -1.116 1.00 92.94 232 SER A N 1
ATOM 1833 C CA . SER A 1 232 ? -1.306 -8.699 -1.704 1.00 92.94 232 SER A CA 1
ATOM 1834 C C . SER A 1 232 ? -2.018 -8.848 -3.054 1.00 92.94 232 SER A C 1
ATOM 1836 O O . SER A 1 232 ? -1.423 -9.369 -4.001 1.00 92.94 232 SER A O 1
ATOM 1838 N N . ILE A 1 233 ? -3.246 -8.325 -3.181 1.00 94.12 233 ILE A N 1
ATOM 1839 C CA . ILE A 1 233 ? -3.951 -8.311 -4.465 1.00 94.12 233 ILE A CA 1
ATOM 1840 C C . ILE A 1 233 ? -3.247 -7.385 -5.454 1.00 94.12 233 ILE A C 1
ATOM 1842 O O . ILE A 1 233 ? -3.040 -7.780 -6.596 1.00 94.12 233 ILE A O 1
ATOM 1846 N N . GLY A 1 234 ? -2.767 -6.219 -5.011 1.00 95.88 234 GLY A N 1
ATOM 1847 C CA . GLY A 1 234 ? -1.987 -5.308 -5.846 1.00 95.88 234 GLY A CA 1
ATOM 1848 C C . GLY A 1 234 ? -0.736 -5.966 -6.429 1.00 95.88 234 GLY A C 1
ATOM 1849 O O . GLY A 1 234 ? -0.525 -5.915 -7.639 1.00 95.88 234 GLY A O 1
ATOM 1850 N N . MET A 1 235 ? 0.033 -6.689 -5.610 1.00 96.38 235 MET A N 1
ATOM 1851 C CA . MET A 1 235 ? 1.187 -7.464 -6.080 1.00 96.38 235 MET A CA 1
ATOM 1852 C C . MET A 1 235 ? 0.790 -8.557 -7.081 1.00 96.38 235 MET A C 1
ATOM 1854 O O . MET A 1 235 ? 1.462 -8.720 -8.097 1.00 96.38 235 MET A O 1
ATOM 1858 N N . LYS A 1 236 ? -0.328 -9.264 -6.858 1.00 95.19 236 LYS A N 1
ATOM 1859 C CA . LYS A 1 236 ? -0.850 -10.265 -7.808 1.00 95.19 236 LYS A CA 1
ATOM 1860 C C . LYS A 1 236 ? -1.195 -9.634 -9.161 1.00 95.19 236 LYS A C 1
ATOM 1862 O O . LYS A 1 236 ? -0.855 -10.193 -10.202 1.00 95.19 236 LYS A O 1
ATOM 1867 N N . VAL A 1 237 ? -1.842 -8.468 -9.158 1.00 94.94 237 VAL A N 1
ATOM 1868 C CA . VAL A 1 237 ? -2.166 -7.711 -10.378 1.00 94.94 237 VAL A CA 1
ATOM 1869 C C . VAL A 1 237 ? -0.900 -7.240 -11.096 1.00 94.94 237 VAL A C 1
ATOM 1871 O O . VAL A 1 237 ? -0.799 -7.383 -12.314 1.00 94.94 237 VAL A O 1
ATOM 1874 N N . VAL A 1 238 ? 0.092 -6.738 -10.356 1.00 96.25 238 VAL A N 1
ATOM 1875 C CA . VAL A 1 238 ? 1.400 -6.356 -10.910 1.00 96.25 238 VAL A CA 1
ATOM 1876 C C . VAL A 1 238 ? 2.082 -7.546 -11.585 1.00 96.25 238 VAL A C 1
ATOM 1878 O O . VAL A 1 238 ? 2.528 -7.419 -12.724 1.00 96.25 238 VAL A O 1
ATOM 1881 N N . SER A 1 239 ? 2.115 -8.715 -10.941 1.00 94.69 239 SER A N 1
ATOM 1882 C CA . SER A 1 239 ? 2.678 -9.928 -11.543 1.00 94.69 239 SER A CA 1
ATOM 1883 C C . SER A 1 239 ? 1.944 -10.329 -12.824 1.00 94.69 239 SER A C 1
ATOM 1885 O O . SER A 1 239 ? 2.598 -10.636 -13.817 1.00 94.69 239 SER A O 1
ATOM 1887 N N . LYS A 1 240 ? 0.605 -10.240 -12.865 1.00 92.56 240 LYS A N 1
ATOM 1888 C CA . LYS A 1 240 ? -0.155 -10.473 -14.107 1.00 92.56 240 LYS A CA 1
ATOM 1889 C C . LYS A 1 240 ? 0.250 -9.501 -15.221 1.00 92.56 240 LYS A C 1
ATOM 1891 O O . LYS A 1 240 ? 0.453 -9.933 -16.350 1.00 92.56 240 LYS A O 1
ATOM 1896 N N . LEU A 1 241 ? 0.427 -8.209 -14.924 1.00 92.50 241 LEU A N 1
ATOM 1897 C CA . LEU A 1 241 ? 0.907 -7.236 -15.918 1.00 92.50 241 LEU A CA 1
ATOM 1898 C C . LEU A 1 241 ? 2.301 -7.589 -16.459 1.00 92.50 241 LEU A C 1
ATOM 1900 O O . LEU A 1 241 ? 2.533 -7.458 -17.660 1.00 92.50 241 LEU A O 1
ATOM 1904 N N . GLN A 1 242 ? 3.203 -8.060 -15.593 1.00 93.38 242 GLN A N 1
ATOM 1905 C CA . GLN A 1 242 ? 4.540 -8.520 -15.987 1.00 93.38 242 GLN A CA 1
ATOM 1906 C C . GLN A 1 242 ? 4.491 -9.782 -16.863 1.00 93.38 242 GLN A C 1
ATOM 1908 O O . GLN A 1 242 ? 5.321 -9.930 -17.756 1.00 93.38 242 GLN A O 1
ATOM 1913 N N . GLU A 1 243 ? 3.534 -10.685 -16.627 1.00 91.31 243 GLU A N 1
ATOM 1914 C CA . GLU A 1 243 ? 3.320 -11.870 -17.470 1.00 91.31 243 GLU A CA 1
ATOM 1915 C C . GLU A 1 243 ? 2.781 -11.511 -18.861 1.00 91.31 243 GLU A C 1
ATOM 1917 O O . GLU A 1 243 ? 3.137 -12.168 -19.840 1.00 91.31 243 GLU A O 1
ATOM 1922 N N . ILE A 1 244 ? 1.928 -10.485 -18.961 1.00 88.00 244 ILE A N 1
ATOM 1923 C CA . ILE A 1 244 ? 1.348 -10.058 -20.242 1.00 88.00 244 ILE A CA 1
ATOM 1924 C C . ILE A 1 244 ? 2.410 -9.404 -21.135 1.00 88.00 244 ILE A C 1
ATOM 1926 O O . ILE A 1 244 ? 2.485 -9.722 -22.322 1.00 88.00 244 ILE A O 1
ATOM 1930 N N . ASP A 1 245 ? 3.226 -8.503 -20.579 1.00 85.06 245 ASP A N 1
ATOM 1931 C CA . ASP A 1 245 ? 4.356 -7.900 -21.291 1.00 85.06 245 ASP A CA 1
ATOM 1932 C C . ASP A 1 245 ? 5.551 -7.672 -20.356 1.00 85.06 245 ASP A C 1
ATOM 1934 O O . ASP A 1 245 ? 5.653 -6.679 -19.629 1.00 85.06 245 ASP A O 1
ATOM 1938 N N . SER A 1 246 ? 6.497 -8.607 -20.419 1.00 88.31 246 SER A N 1
ATOM 1939 C CA . SER A 1 246 ? 7.708 -8.607 -19.601 1.00 88.31 246 SER A CA 1
ATOM 1940 C C . SER A 1 246 ? 8.785 -7.650 -20.104 1.00 88.31 246 SER A C 1
ATOM 1942 O O . SER A 1 246 ? 9.801 -7.488 -19.423 1.00 88.31 246 SER A O 1
ATOM 1944 N N . LYS A 1 247 ? 8.607 -7.016 -21.272 1.00 89.94 247 LYS A N 1
ATOM 1945 C CA . LYS A 1 247 ? 9.571 -6.058 -21.832 1.00 89.94 247 LYS A CA 1
ATOM 1946 C C . LYS A 1 247 ? 9.326 -4.643 -21.325 1.00 89.94 247 LYS A C 1
ATOM 1948 O O . LYS A 1 247 ? 10.247 -3.831 -21.351 1.00 89.94 247 LYS A O 1
ATOM 1953 N N . LEU A 1 248 ? 8.123 -4.341 -20.839 1.00 89.75 248 LEU A N 1
ATOM 1954 C CA . LEU A 1 248 ? 7.802 -3.006 -20.348 1.00 89.75 248 LEU A CA 1
ATOM 1955 C C . LEU A 1 248 ? 8.431 -2.743 -18.975 1.00 89.75 248 LEU A C 1
ATOM 1957 O O . LEU A 1 248 ? 8.375 -3.602 -18.093 1.00 89.75 248 LEU A O 1
ATOM 1961 N N . PRO A 1 249 ? 8.983 -1.541 -18.741 1.00 93.69 249 PRO A N 1
ATOM 1962 C CA . PRO A 1 249 ? 9.570 -1.207 -17.449 1.00 93.69 249 PRO A CA 1
ATOM 1963 C C . PRO A 1 249 ? 8.507 -0.943 -16.368 1.00 93.69 249 PRO A C 1
ATOM 1965 O O . PRO A 1 249 ? 8.685 -1.323 -15.213 1.00 93.69 249 PRO A O 1
ATOM 1968 N N . ILE A 1 250 ? 7.366 -0.350 -16.738 1.00 94.12 250 ILE A N 1
ATOM 1969 C CA . ILE A 1 250 ? 6.359 0.163 -15.794 1.00 94.12 250 ILE A CA 1
ATOM 1970 C C . ILE A 1 250 ? 5.786 -0.894 -14.827 1.00 94.12 250 ILE A C 1
ATOM 1972 O O . ILE A 1 250 ? 5.672 -0.581 -13.642 1.00 94.12 250 ILE A O 1
ATOM 1976 N N . PRO A 1 251 ? 5.464 -2.138 -15.234 1.00 95.12 251 PRO A N 1
ATOM 1977 C CA . PRO A 1 251 ? 5.020 -3.158 -14.280 1.00 95.12 251 PRO A CA 1
ATOM 1978 C C . PRO A 1 251 ? 6.054 -3.469 -13.182 1.00 95.12 251 PRO A C 1
ATOM 1980 O O . PRO A 1 251 ? 5.686 -3.704 -12.035 1.00 95.12 251 PRO A O 1
ATOM 1983 N N . TYR A 1 252 ? 7.353 -3.428 -13.493 1.00 97.44 252 TYR A N 1
ATOM 1984 C CA . TYR A 1 252 ? 8.419 -3.609 -12.497 1.00 97.44 252 TYR A CA 1
ATOM 1985 C C . TYR A 1 252 ? 8.625 -2.358 -11.641 1.00 97.44 252 TYR A C 1
ATOM 1987 O O . TYR A 1 252 ? 8.900 -2.468 -10.449 1.00 97.44 252 TYR A O 1
ATOM 1995 N N . LEU A 1 253 ? 8.443 -1.166 -12.220 1.00 97.31 253 LEU A N 1
ATOM 1996 C CA . LEU A 1 253 ? 8.409 0.074 -11.445 1.00 97.31 253 LEU A CA 1
ATOM 1997 C C . LEU A 1 253 ? 7.276 0.041 -10.412 1.00 97.31 253 LEU A C 1
ATOM 1999 O O . LEU A 1 253 ? 7.465 0.431 -9.264 1.00 97.31 253 LEU A O 1
ATOM 2003 N N . MET A 1 254 ? 6.106 -0.469 -10.799 1.00 97.38 254 MET A N 1
ATOM 2004 C CA . MET A 1 254 ? 4.973 -0.603 -9.892 1.00 97.38 254 MET A CA 1
ATOM 2005 C C . MET A 1 254 ? 5.259 -1.612 -8.769 1.00 97.38 254 MET A C 1
ATOM 2007 O O . MET A 1 254 ? 5.010 -1.297 -7.610 1.00 97.38 254 MET A O 1
ATOM 2011 N N . GLU A 1 255 ? 5.862 -2.770 -9.069 1.00 98.06 255 GLU A N 1
ATOM 2012 C CA . GLU A 1 255 ? 6.359 -3.716 -8.047 1.00 98.06 255 GLU A CA 1
ATOM 2013 C C . GLU A 1 255 ? 7.265 -3.006 -7.024 1.00 98.06 255 GLU A C 1
ATOM 2015 O O . GLU A 1 255 ? 7.086 -3.139 -5.811 1.00 98.06 255 GLU A O 1
ATOM 2020 N N . ALA A 1 256 ? 8.195 -2.182 -7.515 1.00 98.06 256 ALA A N 1
ATOM 2021 C CA . ALA A 1 256 ? 9.093 -1.408 -6.671 1.00 98.06 256 ALA A CA 1
ATOM 2022 C C . ALA A 1 256 ? 8.337 -0.408 -5.782 1.00 98.06 256 ALA A C 1
ATOM 2024 O O . ALA A 1 256 ? 8.584 -0.353 -4.577 1.00 98.06 256 ALA A O 1
ATOM 2025 N N . ARG A 1 257 ? 7.360 0.322 -6.338 1.00 97.38 257 ARG A N 1
ATOM 2026 C CA . ARG A 1 257 ? 6.500 1.265 -5.601 1.00 97.38 257 ARG A CA 1
ATOM 2027 C C . ARG A 1 257 ? 5.695 0.578 -4.490 1.00 97.38 257 ARG A C 1
ATOM 2029 O O . ARG A 1 257 ? 5.584 1.137 -3.402 1.00 97.38 257 ARG A O 1
ATOM 2036 N N . PHE A 1 258 ? 5.184 -0.636 -4.712 1.00 97.38 258 PHE A N 1
ATOM 2037 C CA . PHE A 1 258 ? 4.510 -1.417 -3.664 1.00 97.38 258 PHE A CA 1
ATOM 2038 C C . PHE A 1 258 ? 5.460 -1.780 -2.518 1.00 97.38 258 PHE A C 1
ATOM 2040 O O . PHE A 1 258 ? 5.104 -1.635 -1.345 1.00 97.38 258 PHE A O 1
ATOM 2047 N N . HIS A 1 259 ? 6.676 -2.231 -2.833 1.00 97.50 259 HIS A N 1
ATOM 2048 C CA . HIS A 1 259 ? 7.680 -2.520 -1.809 1.00 97.50 259 HIS A CA 1
ATOM 2049 C C . HIS A 1 259 ? 8.142 -1.258 -1.072 1.00 97.50 259 HIS A C 1
ATOM 2051 O O . HIS A 1 259 ? 8.311 -1.304 0.145 1.00 97.50 259 HIS A O 1
ATOM 2057 N N . MET A 1 260 ? 8.269 -0.126 -1.765 1.00 96.31 260 MET A N 1
ATOM 2058 C CA . MET A 1 260 ? 8.583 1.158 -1.136 1.00 96.31 260 MET A CA 1
ATOM 2059 C C . MET A 1 260 ? 7.481 1.640 -0.202 1.00 96.31 260 MET A C 1
ATOM 2061 O O . MET A 1 260 ? 7.786 2.098 0.894 1.00 96.31 260 MET A O 1
ATOM 2065 N N . GLN A 1 261 ? 6.212 1.476 -0.573 1.00 93.44 261 GLN A N 1
ATOM 2066 C CA . GLN A 1 261 ? 5.101 1.814 0.314 1.00 93.44 261 GLN A CA 1
ATOM 2067 C C . GLN A 1 261 ? 5.111 0.948 1.583 1.00 93.44 261 GLN A C 1
ATOM 2069 O O . GLN A 1 261 ? 4.937 1.452 2.691 1.00 93.44 261 GLN A O 1
ATOM 2074 N N . ALA A 1 262 ? 5.383 -0.354 1.446 1.00 94.12 262 ALA A N 1
ATOM 2075 C CA . ALA A 1 262 ? 5.544 -1.237 2.599 1.00 94.12 262 ALA A CA 1
ATOM 2076 C C . ALA A 1 262 ? 6.743 -0.826 3.475 1.00 94.12 262 ALA A C 1
ATOM 2078 O O . ALA A 1 262 ? 6.643 -0.836 4.702 1.00 94.12 262 ALA A O 1
ATOM 2079 N N . LEU A 1 263 ? 7.859 -0.422 2.860 1.00 95.25 263 LEU A N 1
ATOM 2080 C CA . LEU A 1 263 ? 9.030 0.078 3.575 1.00 95.25 263 LEU A CA 1
ATOM 2081 C C . LEU A 1 263 ? 8.730 1.372 4.339 1.00 95.25 263 LEU A C 1
ATOM 2083 O O . LEU A 1 263 ? 9.171 1.497 5.476 1.00 95.25 263 LEU A O 1
ATOM 2087 N N . GLN A 1 264 ? 7.967 2.301 3.759 1.00 92.00 264 GLN A N 1
ATOM 2088 C CA . GLN A 1 264 ? 7.559 3.542 4.428 1.00 92.00 264 GLN A CA 1
ATOM 2089 C C . GLN A 1 264 ? 6.747 3.260 5.696 1.00 92.00 264 GLN A C 1
ATOM 2091 O O . GLN A 1 264 ? 7.012 3.863 6.733 1.00 92.00 264 GLN A O 1
ATOM 2096 N N . ILE A 1 265 ? 5.824 2.294 5.651 1.00 91.25 265 ILE A N 1
ATOM 2097 C CA . ILE A 1 265 ? 5.049 1.876 6.831 1.00 91.25 265 ILE A CA 1
ATOM 2098 C C . ILE A 1 265 ? 5.966 1.252 7.893 1.00 91.25 265 ILE A C 1
ATOM 2100 O O . ILE A 1 265 ? 5.834 1.548 9.078 1.00 91.25 265 ILE A O 1
ATOM 2104 N N . LEU A 1 266 ? 6.925 0.409 7.495 1.00 92.44 266 LEU A N 1
ATOM 2105 C CA . LEU A 1 266 ? 7.897 -0.167 8.432 1.00 92.44 266 LEU A CA 1
ATOM 2106 C C . LEU A 1 266 ? 8.808 0.902 9.050 1.00 92.44 266 LEU A C 1
ATOM 2108 O O . LEU A 1 266 ? 9.058 0.869 10.251 1.00 92.44 266 LEU A O 1
ATOM 2112 N N . ALA A 1 267 ? 9.279 1.858 8.250 1.00 92.00 267 ALA A N 1
ATOM 2113 C CA . ALA A 1 267 ? 10.101 2.966 8.718 1.00 92.00 267 ALA A CA 1
ATOM 2114 C C . ALA A 1 267 ? 9.329 3.842 9.710 1.00 92.00 267 ALA A C 1
ATOM 2116 O O . ALA A 1 267 ? 9.861 4.154 10.771 1.00 92.00 267 ALA A O 1
ATOM 2117 N N . LEU A 1 268 ? 8.063 4.160 9.414 1.00 90.44 268 LEU A N 1
ATOM 2118 C CA . LEU A 1 268 ? 7.174 4.878 10.325 1.00 90.44 268 LEU A CA 1
ATOM 2119 C C . LEU A 1 268 ? 7.083 4.174 11.683 1.00 90.44 268 LEU A C 1
ATOM 2121 O O . LEU A 1 268 ? 7.282 4.814 12.711 1.00 90.44 268 LEU A O 1
ATOM 2125 N N . ARG A 1 269 ? 6.847 2.857 11.688 1.00 89.62 269 ARG A N 1
ATOM 2126 C CA . ARG A 1 269 ? 6.804 2.050 12.918 1.00 89.62 269 ARG A CA 1
ATOM 2127 C C . ARG A 1 269 ? 8.105 2.168 13.716 1.00 89.62 269 ARG A C 1
ATOM 2129 O O . ARG A 1 269 ? 8.060 2.467 14.903 1.00 89.62 269 ARG A O 1
ATOM 2136 N N . VAL A 1 270 ? 9.261 2.044 13.059 1.00 90.19 270 VAL A N 1
ATOM 2137 C CA . VAL A 1 270 ? 10.568 2.194 13.726 1.00 90.19 270 VAL A CA 1
ATOM 2138 C C . VAL A 1 270 ? 10.772 3.598 14.303 1.00 90.19 270 VAL A C 1
ATOM 2140 O O . VAL A 1 270 ? 11.254 3.714 15.428 1.00 90.19 270 VAL A O 1
ATOM 2143 N N . VAL A 1 271 ? 10.390 4.661 13.585 1.00 88.56 271 VAL A N 1
ATOM 2144 C CA . VAL A 1 271 ? 10.469 6.045 14.100 1.00 88.56 271 VAL A CA 1
ATOM 2145 C C . VAL A 1 271 ? 9.544 6.229 15.308 1.00 88.56 271 VAL A C 1
ATOM 2147 O O . VAL A 1 271 ? 9.895 6.937 16.246 1.00 88.56 271 VAL A O 1
ATOM 2150 N N . MET A 1 272 ? 8.406 5.530 15.340 1.00 86.38 272 MET A N 1
ATOM 2151 C CA . MET A 1 272 ? 7.497 5.485 16.492 1.00 86.38 272 MET A CA 1
ATOM 2152 C C . MET A 1 272 ? 7.949 4.506 17.595 1.00 86.38 272 MET A C 1
ATOM 2154 O O . MET A 1 272 ? 7.160 4.177 18.475 1.00 86.38 272 MET A O 1
ATOM 2158 N N . LYS A 1 273 ? 9.220 4.076 17.585 1.00 86.00 273 LYS A N 1
ATOM 2159 C CA . LYS A 1 273 ? 9.858 3.167 18.557 1.00 86.00 273 LYS A CA 1
ATOM 2160 C C . LYS A 1 273 ? 9.366 1.708 18.516 1.00 86.00 273 LYS A C 1
ATOM 2162 O O . LYS A 1 273 ? 9.640 0.950 19.441 1.00 86.00 273 LYS A O 1
ATOM 2167 N N . ASP A 1 274 ? 8.676 1.275 17.459 1.00 85.06 274 ASP A N 1
ATOM 2168 C CA . ASP A 1 274 ? 8.278 -0.129 17.292 1.00 85.06 274 ASP A CA 1
ATOM 2169 C C . ASP A 1 274 ? 9.433 -0.913 16.654 1.00 85.06 274 ASP A C 1
ATOM 2171 O O . ASP A 1 274 ? 9.626 -0.950 15.431 1.00 85.06 274 ASP A O 1
ATOM 2175 N N . SER A 1 275 ? 10.234 -1.542 17.513 1.00 83.88 275 SER A N 1
ATOM 2176 C CA . SER A 1 275 ? 11.422 -2.302 17.120 1.00 83.88 275 SER A CA 1
ATOM 2177 C C . SER A 1 275 ? 11.088 -3.568 16.324 1.00 83.88 275 SER A C 1
ATOM 2179 O O . SER A 1 275 ? 11.927 -4.040 15.548 1.00 83.88 275 SER A O 1
ATOM 2181 N N . THR A 1 276 ? 9.855 -4.084 16.415 1.00 88.00 276 THR A N 1
ATOM 2182 C CA . THR A 1 276 ? 9.437 -5.318 15.728 1.00 88.00 276 THR A CA 1
ATOM 2183 C C . THR A 1 276 ? 9.401 -5.162 14.205 1.00 88.00 276 THR A C 1
ATOM 2185 O O . THR A 1 276 ? 9.462 -6.153 13.470 1.00 88.00 276 THR A O 1
ATOM 2188 N N . ALA A 1 277 ? 9.343 -3.923 13.705 1.00 89.62 277 ALA A N 1
ATOM 2189 C CA . ALA A 1 277 ? 9.381 -3.617 12.279 1.00 89.62 277 ALA A CA 1
ATOM 2190 C C . ALA A 1 277 ? 10.798 -3.700 11.677 1.00 89.62 277 ALA A C 1
ATOM 2192 O O . ALA A 1 277 ? 10.940 -4.017 10.489 1.00 89.62 277 ALA A O 1
ATOM 2193 N N . ARG A 1 278 ? 11.849 -3.477 12.482 1.00 90.56 278 ARG A N 1
ATOM 2194 C CA . ARG A 1 278 ? 13.244 -3.359 12.017 1.00 90.56 278 ARG A CA 1
ATOM 2195 C C . ARG A 1 278 ? 13.740 -4.585 11.228 1.00 90.56 278 ARG A C 1
ATOM 2197 O O . ARG A 1 278 ? 14.263 -4.374 10.132 1.00 90.56 278 ARG A O 1
ATOM 2204 N N . PRO A 1 279 ? 13.510 -5.847 11.653 1.00 93.62 279 PRO A N 1
ATOM 2205 C CA . PRO A 1 279 ? 13.975 -7.025 10.907 1.00 93.62 279 PRO A CA 1
ATOM 2206 C C . PRO A 1 279 ? 13.386 -7.148 9.493 1.00 93.62 279 PRO A C 1
ATOM 2208 O O . PRO A 1 279 ? 13.951 -7.818 8.633 1.00 93.62 279 PRO A O 1
ATOM 2211 N N . SER A 1 280 ? 12.238 -6.512 9.233 1.00 94.06 280 SER A N 1
ATOM 2212 C CA . SER A 1 280 ? 11.582 -6.550 7.922 1.00 94.06 280 SER A CA 1
ATOM 2213 C C . SER A 1 280 ? 12.006 -5.409 6.993 1.00 94.06 280 SER A C 1
ATOM 2215 O O . SER A 1 280 ? 11.686 -5.472 5.804 1.00 94.06 280 SER A O 1
ATOM 2217 N N . MET A 1 281 ? 12.721 -4.388 7.481 1.00 94.81 281 MET A N 1
ATOM 2218 C CA . MET A 1 281 ? 13.075 -3.208 6.682 1.00 94.81 281 MET A CA 1
ATOM 2219 C C . MET A 1 281 ? 14.044 -3.545 5.549 1.00 94.81 281 MET A C 1
ATOM 2221 O O . MET A 1 281 ? 13.701 -3.373 4.379 1.00 94.81 281 MET A O 1
ATOM 2225 N N . THR A 1 282 ? 15.219 -4.089 5.871 1.00 96.06 282 THR A N 1
ATOM 2226 C CA . THR A 1 282 ? 16.255 -4.417 4.879 1.00 96.06 282 THR A CA 1
ATOM 2227 C C . THR A 1 282 ? 15.764 -5.412 3.823 1.00 96.06 282 THR A C 1
ATOM 2229 O O . THR A 1 282 ? 15.918 -5.126 2.634 1.00 96.06 282 THR A O 1
ATOM 2232 N N . PRO A 1 283 ? 15.088 -6.530 4.177 1.00 97.12 283 PRO A N 1
ATOM 2233 C CA . PRO A 1 283 ? 14.535 -7.433 3.168 1.00 97.12 283 PRO A CA 1
ATOM 2234 C C . PRO A 1 283 ? 13.506 -6.761 2.251 1.00 97.12 283 PRO A C 1
ATOM 2236 O O . PRO A 1 283 ? 13.463 -7.055 1.058 1.00 97.12 283 PRO A O 1
ATOM 2239 N N . THR A 1 284 ? 12.680 -5.852 2.781 1.00 97.06 284 THR A N 1
ATOM 2240 C CA . THR A 1 284 ? 11.673 -5.130 1.985 1.00 97.06 284 THR A CA 1
ATOM 2241 C C . THR A 1 284 ? 12.330 -4.133 1.034 1.00 97.06 284 THR A C 1
ATOM 2243 O O . THR A 1 284 ? 11.979 -4.095 -0.145 1.00 97.06 284 THR A O 1
ATOM 2246 N N . PHE A 1 285 ? 13.336 -3.393 1.505 1.00 97.88 285 PHE A N 1
ATOM 2247 C CA . PHE A 1 285 ? 14.130 -2.501 0.664 1.00 97.88 285 PHE A CA 1
ATOM 2248 C C . PHE A 1 285 ? 14.863 -3.262 -0.450 1.00 97.88 285 PHE A C 1
ATOM 2250 O O . PHE A 1 285 ? 14.821 -2.849 -1.606 1.00 97.88 285 PHE A O 1
ATOM 2257 N N . ASN A 1 286 ? 15.460 -4.417 -0.144 1.00 97.50 286 ASN A N 1
ATOM 2258 C CA . ASN A 1 286 ? 16.135 -5.241 -1.148 1.00 97.50 286 ASN A CA 1
ATOM 2259 C C . ASN A 1 286 ? 15.172 -5.699 -2.253 1.00 97.50 286 ASN A C 1
ATOM 2261 O O . ASN A 1 286 ? 15.527 -5.650 -3.430 1.00 97.50 286 ASN A O 1
ATOM 2265 N N . LYS A 1 287 ? 13.932 -6.077 -1.907 1.00 98.00 287 LYS A N 1
ATOM 2266 C CA . LYS A 1 287 ? 12.897 -6.383 -2.910 1.00 98.00 287 LYS A CA 1
ATOM 2267 C C . LYS A 1 287 ? 12.567 -5.167 -3.779 1.00 98.00 287 LYS A C 1
ATOM 2269 O O . LYS A 1 287 ? 12.503 -5.302 -4.999 1.00 98.00 287 LYS A O 1
ATOM 2274 N N . ALA A 1 288 ? 12.422 -3.985 -3.172 1.00 98.06 288 ALA A N 1
ATOM 2275 C CA . ALA A 1 288 ? 12.185 -2.741 -3.905 1.00 98.06 288 ALA A CA 1
ATOM 2276 C C . ALA A 1 288 ? 13.322 -2.436 -4.892 1.00 98.06 288 ALA A C 1
ATOM 2278 O O . ALA A 1 288 ? 13.067 -2.217 -6.073 1.00 98.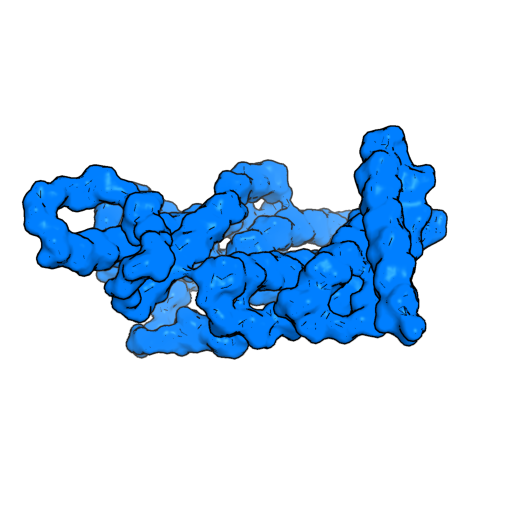06 288 ALA A O 1
ATOM 2279 N N . ILE A 1 289 ? 14.579 -2.484 -4.440 1.00 97.81 289 ILE A N 1
ATOM 2280 C CA . ILE A 1 289 ? 15.756 -2.218 -5.278 1.00 97.81 289 ILE A CA 1
ATOM 2281 C C . ILE A 1 289 ? 15.890 -3.228 -6.417 1.00 97.81 289 ILE A C 1
ATOM 2283 O O . ILE A 1 289 ? 16.180 -2.840 -7.548 1.00 97.81 289 ILE A O 1
ATOM 2287 N N . VAL A 1 290 ? 15.634 -4.514 -6.167 1.00 98.06 290 VAL A N 1
ATOM 2288 C CA . VAL A 1 290 ? 15.632 -5.533 -7.227 1.00 98.06 290 VAL A CA 1
ATOM 2289 C C . VAL A 1 290 ? 14.578 -5.213 -8.291 1.00 98.06 290 VAL A C 1
ATOM 2291 O O . VAL A 1 290 ? 14.881 -5.277 -9.484 1.00 98.06 290 VAL A O 1
ATOM 2294 N N . ALA A 1 291 ? 13.364 -4.834 -7.889 1.00 98.25 291 ALA A N 1
ATOM 2295 C CA . ALA A 1 291 ? 12.307 -4.432 -8.814 1.00 98.25 291 ALA A CA 1
ATOM 2296 C C . ALA A 1 291 ? 12.666 -3.146 -9.587 1.00 98.25 291 ALA A C 1
ATOM 2298 O O . ALA A 1 291 ? 12.538 -3.108 -10.813 1.00 98.25 291 ALA A O 1
ATOM 2299 N N . TYR A 1 292 ? 13.235 -2.143 -8.912 1.00 98.44 292 TYR A N 1
ATOM 2300 C CA . TYR A 1 292 ? 13.765 -0.931 -9.541 1.00 98.44 292 TYR A CA 1
ATOM 2301 C C . TYR A 1 292 ? 14.845 -1.249 -10.582 1.00 98.44 292 TYR A C 1
ATOM 2303 O O . TYR A 1 292 ? 14.787 -0.735 -11.697 1.00 98.44 292 TYR A O 1
ATOM 2311 N N . HIS A 1 293 ? 15.787 -2.148 -10.285 1.00 97.75 293 HIS A N 1
ATOM 2312 C CA . HIS A 1 293 ? 16.786 -2.594 -11.258 1.00 97.75 293 HIS A CA 1
ATOM 2313 C C . HIS A 1 293 ? 16.164 -3.329 -12.446 1.00 97.75 293 HIS A C 1
ATOM 2315 O O . HIS A 1 293 ? 16.576 -3.101 -13.584 1.00 97.75 293 HIS A O 1
ATOM 2321 N N . LYS A 1 294 ? 15.175 -4.206 -12.218 1.00 97.81 294 LYS A N 1
ATOM 2322 C CA . LYS A 1 294 ? 14.444 -4.872 -13.310 1.00 97.81 294 LYS A CA 1
ATOM 2323 C C . LYS A 1 294 ? 13.769 -3.843 -14.218 1.00 97.81 294 LYS A C 1
ATOM 2325 O O . LYS A 1 294 ? 13.859 -3.980 -15.437 1.00 97.81 294 LYS A O 1
ATOM 2330 N N . SER A 1 295 ? 13.144 -2.821 -13.638 1.00 97.25 295 SER A N 1
ATOM 2331 C CA . SER A 1 295 ? 12.546 -1.713 -14.382 1.00 97.25 295 SER A CA 1
ATOM 2332 C C . SER A 1 295 ? 13.597 -0.935 -15.174 1.00 97.25 295 SER A C 1
ATOM 2334 O O . SER A 1 295 ? 13.435 -0.721 -16.370 1.00 97.25 295 SER A O 1
ATOM 2336 N N . LEU A 1 296 ? 14.708 -0.567 -14.533 1.00 96.88 296 LEU A N 1
ATOM 2337 C CA . LEU A 1 296 ? 15.779 0.214 -15.149 1.00 96.88 296 LEU A CA 1
ATOM 2338 C C . LEU A 1 296 ? 16.416 -0.504 -16.346 1.00 96.88 296 LEU A C 1
ATOM 2340 O O . LEU A 1 296 ? 16.660 0.123 -17.368 1.00 96.88 296 LEU A O 1
ATOM 2344 N N . LYS A 1 297 ? 16.628 -1.825 -16.257 1.00 96.06 297 LYS A N 1
ATOM 2345 C CA . LYS A 1 297 ? 17.166 -2.645 -17.363 1.00 96.06 297 LYS A CA 1
ATOM 2346 C C . LYS A 1 297 ? 16.294 -2.632 -18.625 1.00 96.06 297 LYS A C 1
ATOM 2348 O O . LYS A 1 297 ? 16.771 -3.015 -19.686 1.00 96.06 297 LYS A O 1
ATOM 2353 N N . ARG A 1 298 ? 15.021 -2.257 -18.498 1.00 95.19 298 ARG A N 1
ATOM 2354 C CA . ARG A 1 298 ? 14.040 -2.196 -19.592 1.00 95.19 298 ARG A CA 1
ATOM 2355 C C . ARG A 1 298 ? 13.815 -0.777 -20.105 1.00 95.19 298 ARG A C 1
ATOM 2357 O O . ARG A 1 298 ? 13.122 -0.610 -21.102 1.00 95.19 298 ARG A O 1
ATOM 2364 N N . ALA A 1 299 ? 14.363 0.223 -19.417 1.00 94.19 299 ALA A N 1
ATOM 2365 C CA . ALA A 1 299 ? 14.249 1.615 -19.809 1.00 94.19 299 ALA A CA 1
ATOM 2366 C C . ALA A 1 299 ? 15.338 1.994 -20.821 1.00 94.19 299 ALA A C 1
ATOM 2368 O O . ALA A 1 299 ? 16.478 1.532 -20.739 1.00 94.19 299 ALA A O 1
ATOM 2369 N N . SER A 1 300 ? 14.992 2.863 -21.769 1.00 91.25 300 SER A N 1
ATOM 2370 C CA . SER A 1 300 ? 15.948 3.431 -22.727 1.00 91.25 300 SER A CA 1
ATOM 2371 C C . SER A 1 300 ? 16.751 4.574 -22.098 1.00 91.25 300 SER A C 1
ATOM 2373 O O . SER A 1 300 ? 16.166 5.517 -21.574 1.00 91.25 300 SER A O 1
ATOM 2375 N N . PHE A 1 301 ? 18.084 4.521 -22.194 1.00 90.38 301 PHE A N 1
ATOM 2376 C CA . PHE A 1 301 ? 18.980 5.608 -21.760 1.00 90.38 301 PHE A CA 1
ATOM 2377 C C . PHE A 1 301 ? 19.330 6.580 -22.897 1.00 90.38 301 PHE A C 1
ATOM 2379 O O . PHE A 1 301 ? 19.628 7.738 -22.635 1.00 90.38 301 PHE A O 1
ATOM 2386 N N . ASN A 1 302 ? 19.284 6.131 -24.155 1.00 86.75 302 ASN A N 1
ATOM 2387 C CA . ASN A 1 302 ? 19.724 6.943 -25.298 1.00 86.75 302 ASN A CA 1
ATOM 2388 C C . ASN A 1 302 ? 18.627 7.892 -25.795 1.00 86.75 302 ASN A C 1
ATOM 2390 O O . ASN A 1 302 ? 18.907 9.012 -26.203 1.00 86.75 302 ASN A O 1
ATOM 2394 N N . ASN A 1 303 ? 17.375 7.432 -25.777 1.00 84.44 303 ASN A N 1
ATOM 2395 C CA . ASN A 1 303 ? 16.214 8.223 -26.178 1.00 84.44 303 ASN A CA 1
ATOM 2396 C C . ASN A 1 303 ? 15.025 7.842 -25.280 1.00 84.44 303 ASN A C 1
ATOM 2398 O O . ASN A 1 303 ? 14.223 6.979 -25.664 1.00 84.44 303 ASN A O 1
ATOM 2402 N N . PRO A 1 304 ? 14.983 8.363 -24.040 1.00 85.50 304 PRO A N 1
ATOM 2403 C CA . PRO A 1 304 ? 13.983 7.974 -23.059 1.00 85.50 304 PRO A CA 1
ATOM 2404 C C . PRO A 1 304 ? 12.605 8.521 -23.443 1.00 85.50 304 PRO A C 1
ATOM 2406 O O . PRO A 1 304 ? 12.411 9.721 -23.627 1.00 85.50 304 PRO A O 1
ATOM 2409 N N . LYS A 1 305 ? 11.607 7.639 -23.517 1.00 86.81 305 LYS A N 1
ATOM 2410 C CA . LYS A 1 305 ? 10.196 8.036 -23.613 1.00 86.81 305 LYS A CA 1
ATOM 2411 C C . LYS A 1 305 ? 9.676 8.438 -22.233 1.00 86.81 305 LYS A C 1
ATOM 2413 O O . LYS A 1 305 ? 10.319 8.194 -21.220 1.00 86.81 305 LYS A O 1
ATOM 2418 N N . SER A 1 306 ? 8.459 8.982 -22.165 1.00 84.31 306 SER A N 1
ATOM 2419 C CA . SER A 1 306 ? 7.828 9.395 -20.895 1.00 84.31 306 SER A CA 1
ATOM 2420 C C . SER A 1 306 ? 7.889 8.318 -19.794 1.00 84.31 306 SER A C 1
ATOM 2422 O O . SER A 1 306 ? 8.244 8.629 -18.660 1.00 84.31 306 SER A O 1
ATOM 2424 N N . ALA A 1 307 ? 7.632 7.051 -20.134 1.00 85.69 307 ALA A N 1
ATOM 2425 C CA . ALA A 1 307 ? 7.746 5.935 -19.194 1.00 85.69 307 ALA A CA 1
ATOM 2426 C C . ALA A 1 307 ? 9.189 5.713 -18.700 1.00 85.69 307 ALA A C 1
ATOM 2428 O O . ALA A 1 307 ? 9.401 5.489 -17.510 1.00 85.69 307 ALA A O 1
ATOM 2429 N N . ASP A 1 308 ? 10.174 5.809 -19.595 1.00 90.38 308 ASP A N 1
ATOM 2430 C CA . ASP A 1 308 ? 11.595 5.669 -19.261 1.00 90.38 308 ASP A CA 1
ATOM 2431 C C . ASP A 1 308 ? 12.055 6.817 -18.357 1.00 90.38 308 ASP A C 1
ATOM 2433 O O . ASP A 1 308 ? 12.753 6.581 -17.375 1.00 90.38 308 ASP A O 1
ATOM 2437 N N . ILE A 1 309 ? 11.592 8.045 -18.624 1.00 91.12 309 ILE A N 1
ATOM 2438 C CA . ILE A 1 309 ? 11.880 9.227 -17.800 1.00 91.12 309 ILE A CA 1
ATOM 2439 C C . ILE A 1 309 ? 11.455 8.989 -16.349 1.00 91.12 309 ILE A C 1
ATOM 2441 O O . ILE A 1 309 ? 12.241 9.231 -15.433 1.00 91.12 309 ILE A O 1
ATOM 2445 N N . THR A 1 310 ? 10.240 8.478 -16.123 1.00 92.38 310 THR A N 1
ATOM 2446 C CA . THR A 1 310 ? 9.758 8.165 -14.769 1.00 92.38 310 THR A CA 1
ATOM 2447 C C . THR A 1 310 ? 10.638 7.119 -14.084 1.00 92.38 310 THR A C 1
ATOM 2449 O O . THR A 1 310 ? 10.994 7.282 -12.919 1.00 92.38 310 THR A O 1
ATOM 2452 N N . VAL A 1 311 ? 11.035 6.072 -14.810 1.00 95.88 311 VAL A N 1
ATOM 2453 C CA . VAL A 1 311 ? 11.881 4.991 -14.281 1.00 95.88 311 VAL A CA 1
ATOM 2454 C C . VAL A 1 311 ? 13.261 5.512 -13.890 1.00 95.88 311 VAL A C 1
ATOM 2456 O O . VAL A 1 311 ? 13.725 5.231 -12.788 1.00 95.88 311 VAL A O 1
ATOM 2459 N N . LEU A 1 312 ? 13.906 6.283 -14.767 1.00 95.50 312 LEU A N 1
ATOM 2460 C CA . LEU A 1 312 ? 15.216 6.884 -14.516 1.00 95.50 312 LEU A CA 1
ATOM 2461 C C . LEU A 1 312 ? 15.162 7.843 -13.318 1.00 95.50 312 LEU A C 1
ATOM 2463 O O . LEU A 1 312 ? 16.045 7.813 -12.459 1.00 95.50 312 LEU A O 1
ATOM 2467 N N . ALA A 1 313 ? 14.104 8.655 -13.231 1.00 93.94 313 ALA A N 1
ATOM 2468 C CA . ALA A 1 313 ? 13.929 9.644 -12.174 1.00 93.94 313 ALA A CA 1
ATOM 2469 C C . ALA A 1 313 ? 13.757 8.976 -10.807 1.00 93.94 313 ALA A C 1
ATOM 2471 O O . ALA A 1 313 ? 14.462 9.322 -9.858 1.00 93.94 313 ALA A O 1
ATOM 2472 N N . GLU A 1 314 ? 12.860 7.994 -10.708 1.00 96.25 314 GLU A N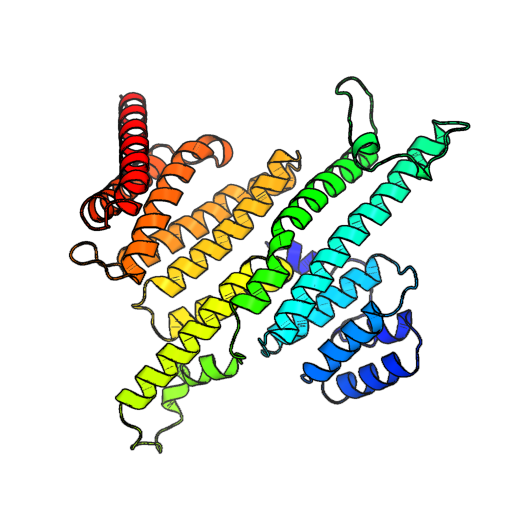 1
ATOM 2473 C CA . GLU A 1 314 ? 12.656 7.262 -9.460 1.00 96.25 314 GLU A CA 1
ATOM 2474 C C . GLU A 1 314 ? 13.865 6.415 -9.082 1.00 96.25 314 GLU A C 1
ATOM 2476 O O . GLU A 1 314 ? 14.209 6.354 -7.903 1.00 96.25 314 GLU A O 1
ATOM 2481 N N . PHE A 1 315 ? 14.554 5.813 -10.058 1.00 97.75 315 PHE A N 1
ATOM 2482 C CA . PHE A 1 315 ? 15.780 5.072 -9.781 1.00 97.75 315 PHE A CA 1
ATOM 2483 C C . PHE A 1 315 ? 16.869 5.987 -9.191 1.00 97.75 315 PHE A C 1
ATOM 2485 O O . PHE A 1 315 ? 17.551 5.625 -8.231 1.00 97.75 315 PHE A O 1
ATOM 2492 N N . ALA A 1 316 ? 17.017 7.205 -9.716 1.00 96.50 316 ALA A N 1
ATOM 2493 C CA . ALA A 1 316 ? 17.936 8.184 -9.147 1.00 96.50 316 ALA A CA 1
ATOM 2494 C C . ALA A 1 316 ? 17.528 8.582 -7.716 1.00 96.50 316 ALA A C 1
ATOM 2496 O O . ALA A 1 316 ? 18.373 8.597 -6.820 1.00 96.50 316 ALA A O 1
ATOM 2497 N N . GLN A 1 317 ? 16.242 8.832 -7.465 1.00 96.31 317 GLN A N 1
ATOM 2498 C CA . GLN A 1 317 ? 15.746 9.170 -6.126 1.00 96.31 317 GLN A CA 1
ATOM 2499 C C . GLN A 1 317 ? 15.988 8.042 -5.119 1.00 96.31 317 GLN A C 1
ATOM 2501 O O . GLN A 1 317 ? 16.530 8.289 -4.041 1.00 96.31 317 GLN A O 1
ATOM 2506 N N . ILE A 1 318 ? 15.650 6.798 -5.476 1.00 97.12 318 ILE A N 1
ATOM 2507 C CA . ILE A 1 318 ? 15.842 5.663 -4.573 1.00 97.12 318 ILE A CA 1
ATOM 2508 C C . ILE A 1 318 ? 17.324 5.374 -4.328 1.00 97.12 318 ILE A C 1
ATOM 2510 O O . ILE A 1 318 ? 17.688 4.952 -3.233 1.00 97.12 318 ILE A O 1
ATOM 2514 N N . SER A 1 319 ? 18.197 5.655 -5.301 1.00 97.44 319 SER A N 1
ATOM 2515 C CA . SER A 1 319 ? 19.642 5.517 -5.110 1.00 97.44 319 SER A CA 1
ATOM 2516 C C . SER A 1 319 ? 20.177 6.465 -4.036 1.00 97.44 319 SER A C 1
ATOM 2518 O O . SER A 1 319 ? 20.972 6.062 -3.187 1.00 97.44 319 SER A O 1
ATOM 2520 N N . TYR A 1 320 ? 19.686 7.705 -4.024 1.00 97.19 320 TYR A N 1
ATOM 2521 C CA . TYR A 1 320 ? 20.063 8.689 -3.020 1.00 97.19 320 TYR A CA 1
ATOM 2522 C C . TYR A 1 320 ? 19.436 8.361 -1.657 1.00 97.19 320 TYR A C 1
ATOM 2524 O O . TYR A 1 320 ? 20.126 8.391 -0.640 1.00 97.19 320 TYR A O 1
ATOM 2532 N N . TYR A 1 321 ? 18.177 7.914 -1.634 1.00 96.25 321 TYR A N 1
ATOM 2533 C CA . TYR A 1 321 ? 17.540 7.393 -0.420 1.00 96.25 321 TYR A CA 1
ATOM 2534 C C . TYR A 1 321 ? 18.327 6.221 0.192 1.00 96.25 321 TYR A C 1
ATOM 2536 O O . TYR A 1 321 ? 18.528 6.184 1.404 1.00 96.25 321 TYR A O 1
ATOM 2544 N N . ALA A 1 322 ? 18.824 5.288 -0.632 1.00 96.44 322 ALA A N 1
ATOM 2545 C CA . ALA A 1 322 ? 19.655 4.169 -0.182 1.00 96.44 322 ALA A CA 1
ATOM 2546 C C . ALA A 1 322 ? 20.900 4.657 0.568 1.00 96.44 322 ALA A C 1
ATOM 2548 O O . ALA A 1 322 ? 21.276 4.086 1.588 1.00 96.44 322 ALA A O 1
ATOM 2549 N N . TYR A 1 323 ? 21.521 5.732 0.075 1.00 96.88 323 TYR A N 1
ATOM 2550 C CA . TYR A 1 323 ? 22.662 6.369 0.718 1.00 96.88 323 TYR A CA 1
ATOM 2551 C C . TYR A 1 323 ? 22.296 7.019 2.050 1.00 96.88 323 TYR A C 1
ATOM 2553 O O . TYR A 1 323 ? 22.975 6.758 3.047 1.00 96.88 323 TYR A O 1
ATOM 2561 N N . GLU A 1 324 ? 21.235 7.825 2.091 1.00 95.50 324 GLU A N 1
ATOM 2562 C CA . GLU A 1 324 ? 20.803 8.510 3.316 1.00 95.50 324 GLU A CA 1
ATOM 2563 C C . GLU A 1 324 ? 20.393 7.515 4.406 1.00 95.50 324 GLU A C 1
ATOM 2565 O O . GLU A 1 324 ? 20.791 7.651 5.561 1.00 95.50 324 GLU A O 1
ATOM 2570 N N . GLN A 1 325 ? 19.674 6.458 4.026 1.00 94.19 325 GLN A N 1
ATOM 2571 C CA . GLN A 1 325 ? 19.115 5.481 4.960 1.00 94.19 325 GLN A CA 1
ATOM 2572 C C . GLN A 1 325 ? 20.007 4.255 5.190 1.00 94.19 325 GLN A C 1
ATOM 2574 O O . GLN A 1 325 ? 19.610 3.338 5.910 1.00 94.19 325 GLN A O 1
ATOM 2579 N N . ARG A 1 326 ? 21.230 4.219 4.640 1.00 93.94 326 ARG A N 1
ATOM 2580 C CA . ARG A 1 326 ? 22.112 3.036 4.705 1.00 93.94 326 ARG A CA 1
ATOM 2581 C C . ARG A 1 326 ? 22.353 2.518 6.120 1.00 93.94 326 ARG A C 1
ATOM 2583 O O . ARG A 1 326 ? 22.370 1.310 6.320 1.00 93.94 326 ARG A O 1
ATOM 2590 N N . LYS A 1 327 ? 22.503 3.417 7.102 1.00 91.44 327 LYS A N 1
ATOM 2591 C CA . LYS A 1 327 ? 22.722 3.048 8.509 1.00 91.44 327 LYS A CA 1
ATOM 2592 C C . LYS A 1 327 ? 21.465 2.429 9.118 1.00 91.44 327 LYS A C 1
ATOM 2594 O O . LYS A 1 327 ? 21.544 1.373 9.731 1.00 91.44 327 LYS A O 1
ATOM 2599 N N . MET A 1 328 ? 20.307 3.055 8.895 1.00 88.62 328 MET A N 1
ATOM 2600 C CA . MET A 1 328 ? 19.011 2.558 9.373 1.00 88.62 328 MET A CA 1
ATOM 2601 C C . MET A 1 328 ? 18.678 1.183 8.781 1.00 88.62 328 MET A C 1
ATOM 2603 O O . MET A 1 328 ? 18.138 0.320 9.467 1.00 88.62 328 MET A O 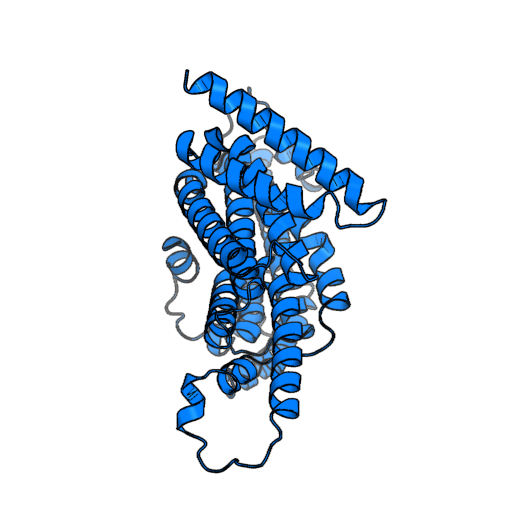1
ATOM 2607 N N . LEU A 1 329 ? 19.010 0.988 7.505 1.00 92.00 329 LEU A N 1
ATOM 2608 C CA . LEU A 1 329 ? 18.736 -0.225 6.741 1.00 92.00 329 LEU A CA 1
ATOM 2609 C C . LEU A 1 329 ? 19.856 -1.274 6.832 1.00 92.00 329 LEU A C 1
ATOM 2611 O O . LEU A 1 329 ? 19.714 -2.343 6.240 1.00 92.00 329 LEU A O 1
ATOM 2615 N N . GLY A 1 330 ? 20.965 -0.995 7.524 1.00 91.06 330 GLY A N 1
ATOM 2616 C CA . GLY A 1 330 ? 22.112 -1.907 7.607 1.00 91.06 330 GLY A CA 1
ATOM 2617 C C . GLY A 1 330 ? 22.691 -2.292 6.238 1.00 91.06 330 GLY A C 1
ATOM 2618 O O . GLY A 1 330 ? 23.047 -3.447 6.021 1.00 91.06 330 GLY A O 1
ATOM 2619 N N . LEU A 1 331 ? 22.725 -1.358 5.282 1.00 92.94 331 LEU A N 1
ATOM 2620 C CA . LEU A 1 331 ? 23.194 -1.631 3.920 1.00 92.94 331 LEU A CA 1
ATOM 2621 C C . LEU A 1 331 ? 24.721 -1.585 3.840 1.00 92.94 331 LEU A C 1
ATOM 2623 O O . LEU A 1 331 ? 25.352 -0.647 4.325 1.00 92.94 331 LEU A O 1
ATOM 2627 N N . ALA A 1 332 ? 25.309 -2.555 3.140 1.00 92.25 332 ALA A N 1
ATOM 2628 C CA . ALA A 1 332 ? 26.741 -2.571 2.869 1.00 92.25 332 ALA A CA 1
ATOM 2629 C C . ALA A 1 332 ? 27.152 -1.390 1.972 1.00 92.25 332 ALA A C 1
ATOM 2631 O O . ALA A 1 332 ? 26.576 -1.187 0.897 1.00 92.25 332 ALA A O 1
ATOM 2632 N N . ASN A 1 333 ? 28.200 -0.660 2.372 1.00 91.94 333 ASN A N 1
ATOM 2633 C CA . ASN A 1 333 ? 28.683 0.527 1.655 1.00 91.94 333 ASN A CA 1
ATOM 2634 C C . ASN A 1 333 ? 28.974 0.237 0.174 1.00 91.94 333 ASN A C 1
ATOM 2636 O O . ASN A 1 333 ? 28.553 0.996 -0.691 1.00 91.94 333 ASN A O 1
ATOM 2640 N N . HIS A 1 334 ? 29.630 -0.880 -0.147 1.00 91.50 334 HIS A N 1
ATOM 2641 C CA . HIS A 1 334 ? 29.920 -1.239 -1.540 1.00 91.50 334 HIS A CA 1
ATOM 2642 C C . HIS A 1 334 ? 28.645 -1.469 -2.380 1.00 91.50 334 HIS A C 1
ATOM 2644 O O . HIS A 1 334 ? 28.584 -1.076 -3.545 1.00 91.50 334 HIS A O 1
ATOM 2650 N N . GLY A 1 335 ? 27.593 -2.049 -1.790 1.00 92.38 335 GLY A N 1
ATOM 2651 C CA . GLY A 1 335 ? 26.300 -2.217 -2.461 1.00 92.38 335 GLY A CA 1
ATOM 2652 C C . GLY A 1 335 ? 25.618 -0.876 -2.740 1.00 92.38 335 GLY A C 1
ATOM 2653 O O . GLY A 1 335 ? 25.185 -0.620 -3.862 1.00 92.38 335 GLY A O 1
ATOM 2654 N N . VAL A 1 336 ? 25.592 0.012 -1.743 1.00 95.56 336 VAL A N 1
ATOM 2655 C CA . VAL A 1 336 ? 25.049 1.376 -1.877 1.00 95.56 336 VAL A CA 1
ATOM 2656 C C . VAL A 1 336 ? 25.831 2.186 -2.913 1.00 95.56 336 VAL A C 1
ATOM 2658 O O . VAL A 1 336 ? 25.228 2.891 -3.719 1.00 95.56 336 VAL A O 1
ATOM 2661 N N . PHE A 1 337 ? 27.157 2.043 -2.948 1.00 95.75 337 PHE A N 1
ATOM 2662 C CA . PHE A 1 337 ? 28.013 2.709 -3.925 1.00 95.75 337 PHE A CA 1
ATOM 2663 C C . PHE A 1 337 ? 27.630 2.339 -5.367 1.00 95.75 337 PHE A C 1
ATOM 2665 O O . PHE A 1 337 ? 27.387 3.226 -6.184 1.00 95.75 337 PHE A O 1
ATOM 2672 N N . LYS A 1 338 ? 27.457 1.043 -5.666 1.00 95.50 338 LYS A N 1
ATOM 2673 C CA . LYS A 1 338 ? 26.997 0.576 -6.990 1.00 95.50 338 LYS A CA 1
ATOM 2674 C C . LYS A 1 338 ? 25.611 1.109 -7.359 1.00 95.50 338 LYS A C 1
ATOM 2676 O O . LYS A 1 338 ? 25.377 1.496 -8.504 1.00 95.50 338 LYS A O 1
ATOM 2681 N N . ILE A 1 339 ? 24.690 1.148 -6.392 1.00 96.44 339 ILE A N 1
ATOM 2682 C CA . ILE A 1 339 ? 23.347 1.710 -6.592 1.00 96.44 339 ILE A CA 1
ATOM 2683 C C . ILE A 1 339 ? 23.444 3.203 -6.952 1.00 96.44 339 ILE A C 1
ATOM 2685 O O . ILE A 1 339 ? 22.797 3.641 -7.905 1.00 96.44 339 ILE A O 1
ATOM 2689 N N . LEU A 1 340 ? 24.283 3.974 -6.250 1.00 96.62 340 LEU A N 1
ATOM 2690 C CA . LEU A 1 340 ? 24.520 5.393 -6.536 1.00 96.62 340 LEU A CA 1
ATOM 2691 C C . LEU A 1 340 ? 25.162 5.627 -7.907 1.00 96.62 340 LEU A C 1
ATOM 2693 O O . LEU A 1 340 ? 24.773 6.568 -8.593 1.00 96.62 340 LEU A O 1
ATOM 2697 N N . GLU A 1 341 ? 26.114 4.798 -8.341 1.00 96.56 341 GLU A N 1
ATOM 2698 C CA . GLU A 1 341 ? 26.710 4.924 -9.679 1.00 96.56 341 GLU A CA 1
ATOM 2699 C C . GLU A 1 341 ? 25.664 4.751 -10.783 1.00 96.56 341 GLU A C 1
ATOM 2701 O O . GLU A 1 341 ? 25.636 5.510 -11.755 1.00 96.56 341 GLU A O 1
ATOM 2706 N N . MET A 1 342 ? 24.762 3.782 -10.619 1.00 96.06 342 MET A N 1
ATOM 2707 C CA . MET A 1 342 ? 23.645 3.591 -11.541 1.00 96.06 342 MET A CA 1
ATOM 2708 C C . MET A 1 342 ? 22.632 4.738 -11.461 1.00 96.06 342 MET A C 1
ATOM 2710 O O . MET A 1 342 ? 22.151 5.197 -12.497 1.00 96.06 342 MET A O 1
ATOM 2714 N N . GLY A 1 343 ? 22.352 5.245 -10.258 1.00 96.38 343 GLY A N 1
ATOM 2715 C CA . GLY A 1 343 ? 21.506 6.419 -10.047 1.00 96.38 343 GLY A CA 1
ATOM 2716 C C . GLY A 1 343 ? 22.062 7.676 -10.711 1.00 96.38 343 GLY A C 1
ATOM 2717 O O . GLY A 1 343 ? 21.316 8.418 -11.348 1.00 96.38 343 GLY A O 1
ATOM 2718 N N . LYS A 1 344 ? 23.385 7.865 -10.650 1.00 95.62 344 LYS A N 1
ATOM 2719 C CA . LYS A 1 344 ? 24.096 8.932 -11.358 1.00 95.62 344 LYS A CA 1
ATOM 2720 C C . LYS A 1 344 ? 23.890 8.812 -12.867 1.00 95.62 344 LYS A C 1
ATOM 2722 O O . LYS A 1 344 ? 23.458 9.770 -13.492 1.00 95.62 344 LYS A O 1
ATOM 2727 N N . LYS A 1 345 ? 24.134 7.631 -13.446 1.00 94.88 345 LYS A N 1
ATOM 2728 C CA . LYS A 1 345 ? 23.911 7.399 -14.885 1.00 94.88 345 LYS A CA 1
ATOM 2729 C C . LYS A 1 345 ? 22.468 7.707 -15.291 1.00 94.88 345 LYS A C 1
ATOM 2731 O O . LYS A 1 345 ? 22.249 8.303 -16.337 1.00 94.88 345 LYS A O 1
ATOM 2736 N N . ALA A 1 346 ? 21.495 7.329 -14.460 1.00 93.56 346 ALA A N 1
ATOM 2737 C CA . ALA A 1 346 ? 20.087 7.588 -14.733 1.00 93.56 346 ALA A CA 1
ATOM 2738 C C . ALA A 1 346 ? 19.752 9.089 -14.729 1.00 93.56 346 ALA A C 1
ATOM 2740 O O . ALA A 1 346 ? 19.100 9.569 -15.651 1.00 93.56 346 ALA A O 1
ATOM 2741 N N . VAL A 1 347 ? 20.222 9.851 -13.733 1.00 92.62 347 VAL A N 1
ATOM 2742 C CA . VAL A 1 347 ? 19.949 11.299 -13.657 1.00 92.62 347 VAL A CA 1
ATOM 2743 C C . VAL A 1 347 ? 20.757 12.117 -14.671 1.00 92.62 347 VAL A C 1
ATOM 2745 O O . VAL A 1 347 ? 20.265 13.141 -15.139 1.00 92.62 347 VAL A O 1
ATOM 2748 N N . ASP A 1 348 ? 21.948 11.656 -15.065 1.00 90.75 348 ASP A N 1
ATOM 2749 C CA . ASP A 1 348 ? 22.771 12.294 -16.102 1.00 90.75 348 ASP A CA 1
ATOM 2750 C C . ASP A 1 348 ? 22.047 12.323 -17.459 1.00 90.75 348 ASP A C 1
ATOM 2752 O O . ASP A 1 348 ? 22.155 13.306 -18.186 1.00 90.75 348 ASP A O 1
ATOM 2756 N N . VAL A 1 349 ? 21.256 11.288 -17.772 1.00 88.81 349 VAL A N 1
ATOM 2757 C CA . VAL A 1 349 ? 20.396 11.242 -18.971 1.00 88.81 349 VAL A CA 1
ATOM 2758 C C . VAL A 1 349 ? 19.237 12.243 -18.885 1.00 88.81 349 VAL A C 1
ATOM 2760 O O . VAL A 1 349 ? 18.825 12.816 -19.894 1.00 88.81 349 VAL A O 1
ATOM 2763 N N . LEU A 1 350 ? 18.699 12.472 -17.684 1.00 85.31 350 LEU A N 1
ATOM 2764 C CA . LEU A 1 350 ? 17.539 13.344 -17.464 1.00 85.31 350 LEU A CA 1
ATOM 2765 C C . LEU A 1 350 ? 17.887 14.830 -17.431 1.00 85.31 350 LEU A C 1
ATOM 2767 O O . LEU A 1 350 ? 17.085 15.660 -17.856 1.00 85.31 350 LEU A O 1
ATOM 2771 N N . ALA A 1 351 ? 19.067 15.174 -16.914 1.00 72.38 351 ALA A N 1
ATOM 2772 C CA . ALA A 1 351 ? 19.498 16.557 -16.773 1.00 72.38 351 ALA A CA 1
ATOM 2773 C C . ALA A 1 351 ? 19.409 17.349 -18.097 1.00 72.38 351 ALA A C 1
ATOM 2775 O O . ALA A 1 351 ? 18.787 18.404 -18.080 1.00 72.38 351 ALA A O 1
ATOM 2776 N N . PRO A 1 352 ? 19.916 16.881 -19.253 1.00 70.81 352 PRO A N 1
ATOM 2777 C CA . PRO A 1 352 ? 19.839 17.638 -20.506 1.00 70.81 352 PRO A CA 1
ATOM 2778 C C . PRO A 1 352 ? 18.494 17.531 -21.251 1.00 70.81 352 PRO A C 1
ATOM 2780 O O . PRO A 1 352 ? 18.254 18.319 -22.160 1.00 70.81 352 PRO A O 1
ATOM 2783 N N . SER A 1 353 ? 17.619 16.576 -20.912 1.00 60.53 353 SER A N 1
ATOM 2784 C CA . SER A 1 353 ? 16.496 16.153 -21.773 1.00 60.53 353 SER A CA 1
ATOM 2785 C C . SER A 1 353 ? 15.121 16.738 -21.416 1.00 60.53 353 SER A C 1
ATOM 2787 O O . SER A 1 353 ? 14.151 16.502 -22.136 1.00 60.53 353 SER A O 1
ATOM 2789 N N . ILE A 1 354 ? 14.998 17.514 -20.333 1.00 59.56 354 ILE A N 1
ATOM 2790 C CA . ILE A 1 354 ? 13.709 18.024 -19.832 1.00 59.56 354 ILE A CA 1
ATOM 2791 C C . ILE A 1 354 ? 13.759 19.556 -19.734 1.00 59.56 354 ILE A C 1
ATOM 2793 O O . ILE A 1 354 ? 14.737 20.114 -19.242 1.00 59.56 354 ILE A O 1
ATOM 2797 N N . GLY A 1 355 ? 12.701 20.238 -20.200 1.00 56.50 355 GLY A N 1
ATOM 2798 C CA . GLY A 1 355 ? 12.593 21.706 -20.236 1.00 56.50 355 GLY A CA 1
ATOM 2799 C C . GLY A 1 355 ? 12.877 22.424 -18.900 1.00 56.50 355 GLY A C 1
ATOM 2800 O O . GLY A 1 355 ? 12.993 21.807 -17.840 1.00 56.50 355 GLY A O 1
ATOM 2801 N N . LYS A 1 356 ? 12.968 23.765 -18.946 1.00 51.97 356 LYS A N 1
ATOM 2802 C CA . LYS A 1 356 ? 13.574 24.643 -17.912 1.00 51.97 356 LYS A CA 1
ATOM 2803 C C . LYS A 1 356 ? 13.211 24.349 -16.435 1.00 51.97 356 LYS A C 1
ATOM 2805 O O . LYS A 1 356 ? 14.053 24.583 -15.568 1.00 51.97 356 LYS A O 1
ATOM 2810 N N . SER A 1 357 ? 12.006 23.861 -16.114 1.00 52.12 357 SER A N 1
ATOM 2811 C CA . SER A 1 357 ? 11.561 23.583 -14.733 1.00 52.12 357 SER A CA 1
ATOM 2812 C C . SER A 1 357 ? 11.977 22.202 -14.202 1.00 52.12 357 SER A C 1
ATOM 2814 O O . SER A 1 357 ? 12.475 22.112 -13.079 1.00 52.12 357 SER A O 1
ATOM 2816 N N . GLY A 1 358 ? 11.853 21.139 -15.006 1.00 56.78 358 GLY A N 1
ATOM 2817 C CA . GLY A 1 358 ? 12.316 19.790 -14.645 1.00 56.78 358 GLY A CA 1
ATOM 2818 C C . GLY A 1 358 ? 13.840 19.714 -14.525 1.00 56.78 358 GLY A C 1
ATOM 2819 O O . GLY A 1 358 ? 14.368 19.048 -13.635 1.00 56.78 358 GLY A O 1
ATOM 2820 N N . HIS A 1 359 ? 14.543 20.511 -15.334 1.00 66.19 359 HIS A N 1
ATOM 2821 C CA . HIS A 1 359 ? 15.999 20.646 -15.328 1.00 66.19 359 HIS A CA 1
ATOM 2822 C C . HIS A 1 359 ? 16.583 20.910 -13.925 1.00 66.19 359 HIS A C 1
ATOM 2824 O O . HIS A 1 359 ? 17.536 20.258 -13.504 1.00 66.19 359 HIS A O 1
ATOM 2830 N N . ARG A 1 360 ? 15.990 21.820 -13.136 1.00 75.25 360 ARG A N 1
ATOM 2831 C CA . ARG A 1 360 ? 16.552 22.225 -11.830 1.00 75.25 360 ARG A CA 1
ATOM 2832 C C . ARG A 1 360 ? 16.486 21.123 -10.770 1.00 75.25 360 ARG A C 1
ATOM 2834 O O . ARG A 1 360 ? 17.437 20.967 -10.002 1.00 75.25 360 ARG A O 1
ATOM 2841 N N . ALA A 1 361 ? 15.387 20.369 -10.718 1.00 81.81 361 ALA A N 1
ATOM 2842 C CA . ALA A 1 361 ? 15.213 19.294 -9.741 1.00 81.81 361 ALA A CA 1
ATOM 2843 C C . ALA A 1 361 ? 16.202 18.146 -9.997 1.00 81.81 361 ALA A C 1
ATOM 2845 O O . ALA A 1 361 ? 16.867 17.686 -9.066 1.00 81.81 361 ALA A O 1
ATOM 2846 N N . TYR A 1 362 ? 16.370 17.746 -11.262 1.00 85.19 362 TYR A N 1
ATOM 2847 C CA . TYR A 1 362 ? 17.322 16.698 -11.632 1.00 85.19 362 TYR A CA 1
ATOM 2848 C C . TYR A 1 362 ? 18.774 17.146 -11.471 1.00 85.19 362 TYR A C 1
ATOM 2850 O O . TYR A 1 362 ? 19.576 16.377 -10.954 1.00 85.19 362 TYR A O 1
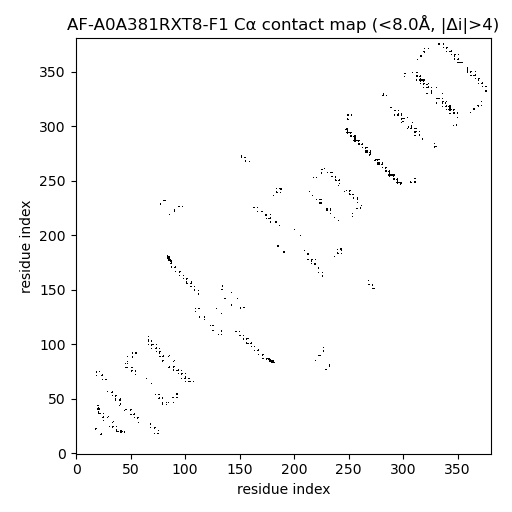ATOM 2858 N N . LEU A 1 363 ? 19.108 18.405 -11.780 1.00 85.69 363 LEU A N 1
ATOM 2859 C CA . LEU A 1 363 ? 20.437 18.954 -11.487 1.00 85.69 363 LEU A CA 1
ATOM 2860 C C . LEU A 1 363 ? 20.755 18.946 -9.985 1.00 85.69 363 LEU A C 1
ATOM 2862 O O . LEU A 1 363 ? 21.878 18.630 -9.589 1.00 85.69 363 LEU A O 1
ATOM 2866 N N . LYS A 1 364 ? 19.784 19.285 -9.125 1.00 89.88 364 LYS A N 1
ATOM 2867 C CA . LYS A 1 364 ? 19.969 19.212 -7.668 1.00 89.88 364 LYS A CA 1
ATOM 2868 C C . LYS A 1 364 ? 20.258 17.775 -7.231 1.00 89.88 364 LYS A C 1
ATOM 2870 O O . LYS A 1 364 ? 21.241 17.554 -6.524 1.00 89.88 364 LYS A O 1
ATOM 2875 N N . LEU A 1 365 ? 19.454 16.818 -7.693 1.00 90.94 365 LEU A N 1
ATOM 2876 C CA . LEU A 1 365 ? 19.627 15.399 -7.378 1.00 90.94 365 LEU A CA 1
ATOM 2877 C C . LEU A 1 365 ? 20.966 14.855 -7.901 1.00 90.94 365 LEU A C 1
ATOM 2879 O O . LEU A 1 365 ? 21.682 14.172 -7.173 1.00 90.94 365 LEU A O 1
ATOM 2883 N N . GLN A 1 366 ? 21.362 15.226 -9.118 1.00 92.25 366 GLN A N 1
ATOM 2884 C CA . GLN A 1 366 ? 22.657 14.878 -9.703 1.00 92.25 366 GLN A CA 1
ATOM 2885 C C . GLN A 1 366 ? 23.818 15.366 -8.829 1.00 92.25 366 GLN A C 1
ATOM 2887 O O . GLN A 1 366 ? 24.727 14.596 -8.521 1.00 92.25 366 GLN A O 1
ATOM 2892 N N . ARG A 1 367 ? 23.776 16.622 -8.359 1.00 92.19 367 ARG A N 1
ATOM 2893 C CA . ARG A 1 367 ? 24.792 17.162 -7.438 1.00 92.19 367 ARG A CA 1
ATOM 2894 C C . ARG A 1 367 ? 24.812 16.419 -6.103 1.00 92.19 367 ARG A C 1
ATOM 2896 O O . ARG A 1 367 ? 25.894 16.177 -5.573 1.00 92.19 367 ARG A O 1
ATOM 2903 N N . GLN A 1 368 ? 23.649 16.063 -5.558 1.00 95.06 368 GLN A N 1
ATOM 2904 C CA . GLN A 1 368 ? 23.547 15.290 -4.315 1.00 95.06 368 GLN A CA 1
ATOM 2905 C C . GLN A 1 368 ? 24.181 13.901 -4.464 1.00 95.06 368 GLN A C 1
ATOM 2907 O O . GLN A 1 368 ? 25.034 13.533 -3.657 1.00 95.06 368 GLN A O 1
ATOM 2912 N N . ILE A 1 369 ? 23.854 13.176 -5.537 1.00 95.69 369 ILE A N 1
ATOM 2913 C CA . ILE A 1 369 ? 24.434 11.860 -5.839 1.00 95.69 369 ILE A CA 1
ATOM 2914 C C . ILE A 1 369 ? 25.949 11.965 -6.061 1.00 95.69 369 ILE A C 1
ATOM 2916 O O . ILE A 1 369 ? 26.708 11.157 -5.530 1.00 95.69 369 ILE A O 1
ATOM 2920 N N . LEU A 1 370 ? 26.422 12.987 -6.782 1.00 94.31 370 LEU A N 1
ATOM 2921 C CA . LEU A 1 370 ? 27.854 13.234 -6.983 1.00 94.31 370 LEU A CA 1
ATOM 2922 C C . LEU A 1 370 ? 28.604 13.462 -5.665 1.00 94.31 370 LEU A C 1
ATOM 2924 O O . LEU A 1 370 ? 29.687 12.907 -5.472 1.00 94.31 370 LEU A O 1
ATOM 2928 N N . LYS A 1 371 ? 28.040 14.263 -4.752 1.00 95.69 371 LYS A N 1
ATOM 2929 C CA . LYS A 1 371 ? 28.613 14.482 -3.416 1.00 95.69 371 LYS A CA 1
ATOM 2930 C C . LYS A 1 371 ? 28.643 13.185 -2.605 1.00 95.69 371 LYS A C 1
ATOM 2932 O O . LYS A 1 371 ? 29.676 12.872 -2.018 1.00 95.69 371 LYS A O 1
ATOM 2937 N N . ALA A 1 372 ? 27.554 12.413 -2.626 1.00 95.00 372 ALA A N 1
ATOM 2938 C CA . ALA A 1 372 ? 27.468 11.123 -1.946 1.00 95.00 372 ALA A CA 1
ATOM 2939 C C . ALA A 1 372 ? 28.531 10.135 -2.456 1.00 95.00 372 ALA A C 1
ATOM 2941 O O . ALA A 1 372 ? 29.252 9.543 -1.656 1.00 95.00 372 ALA A O 1
ATOM 2942 N N . LEU A 1 373 ? 28.708 10.022 -3.777 1.00 95.12 373 LEU A N 1
ATOM 2943 C CA . LEU A 1 373 ? 29.735 9.168 -4.384 1.00 95.12 373 LEU A CA 1
ATOM 2944 C C . LEU A 1 373 ? 31.153 9.561 -3.954 1.00 95.12 373 LEU A C 1
ATOM 2946 O O . LEU A 1 373 ? 31.947 8.684 -3.622 1.00 95.12 373 LEU A O 1
ATOM 2950 N N . LYS A 1 374 ? 31.475 10.862 -3.929 1.00 93.69 374 LYS A N 1
ATOM 2951 C CA . LYS A 1 374 ? 32.783 11.350 -3.455 1.00 93.69 374 LYS A CA 1
ATOM 2952 C C . LYS A 1 374 ? 33.016 10.994 -1.985 1.00 93.69 374 LYS A C 1
ATOM 2954 O O . LYS A 1 374 ? 34.057 10.434 -1.665 1.00 93.69 374 LYS A O 1
ATOM 2959 N N . SER A 1 375 ? 32.022 11.250 -1.133 1.00 91.69 375 SER A N 1
ATOM 2960 C CA . SER A 1 375 ? 32.063 10.927 0.300 1.00 91.69 375 SER A CA 1
ATOM 2961 C C . SER A 1 375 ? 32.220 9.428 0.570 1.00 91.69 375 SER A C 1
ATOM 2963 O O . SER A 1 375 ? 32.850 9.048 1.552 1.00 91.69 375 SER A O 1
ATOM 2965 N N . MET A 1 376 ? 31.654 8.567 -0.277 1.00 89.62 376 MET A N 1
ATOM 2966 C CA . MET A 1 376 ? 31.823 7.122 -0.132 1.00 89.62 376 MET A CA 1
ATOM 2967 C C . MET A 1 376 ? 33.187 6.645 -0.628 1.00 89.62 376 MET A C 1
ATOM 2969 O O . MET A 1 376 ? 33.790 5.804 0.030 1.00 89.62 376 MET A O 1
ATOM 2973 N N . LYS A 1 377 ? 33.715 7.195 -1.731 1.00 85.94 377 LYS A N 1
ATOM 2974 C CA . LYS A 1 377 ? 35.072 6.867 -2.208 1.00 85.94 377 LYS A CA 1
ATOM 2975 C C . LYS A 1 377 ? 36.137 7.151 -1.152 1.00 85.94 377 LYS A C 1
ATOM 2977 O O . LYS A 1 377 ? 36.991 6.308 -0.930 1.00 85.94 377 LYS A O 1
ATOM 2982 N N . SER A 1 378 ? 36.029 8.277 -0.450 1.00 74.88 378 SER A N 1
ATOM 2983 C CA . SER A 1 378 ? 36.936 8.621 0.653 1.00 74.88 378 SER A CA 1
ATOM 2984 C C . SER A 1 378 ? 36.776 7.754 1.907 1.00 74.88 378 SER A C 1
ATOM 2986 O O . SER A 1 378 ? 37.519 7.954 2.849 1.00 74.88 378 SER A O 1
ATOM 2988 N N . SER A 1 379 ? 35.779 6.863 1.965 1.00 67.19 379 SER A N 1
ATOM 2989 C CA . SER A 1 379 ? 35.590 5.918 3.079 1.00 67.19 379 SER A CA 1
ATOM 2990 C C . SER A 1 379 ? 36.058 4.493 2.762 1.00 67.19 379 SER A C 1
ATOM 2992 O O . SER A 1 379 ? 35.954 3.619 3.618 1.00 67.19 379 SER A O 1
ATOM 2994 N N . PHE A 1 380 ? 36.490 4.247 1.519 1.00 69.94 380 PHE A N 1
ATOM 2995 C CA . PHE A 1 380 ? 37.079 2.976 1.080 1.00 69.94 380 PHE A CA 1
ATOM 2996 C C . PHE A 1 380 ? 38.609 3.029 0.988 1.00 69.94 380 PHE A C 1
ATOM 2998 O O . PHE A 1 380 ? 39.235 1.972 0.972 1.00 69.94 380 PHE A O 1
ATOM 3005 N N . ASN A 1 381 ? 39.166 4.239 0.903 1.00 50.81 381 ASN A N 1
ATOM 3006 C CA . ASN A 1 381 ? 40.581 4.540 1.109 1.00 50.81 381 ASN A CA 1
ATOM 3007 C C . ASN A 1 381 ? 40.777 4.928 2.571 1.00 50.81 381 ASN A C 1
ATOM 3009 O O . ASN A 1 381 ? 41.869 4.635 3.096 1.00 50.81 381 ASN A O 1
#

Mean predicted aligned error: 8.9 Å

Nearest PDB structures (foldseek):
  8g9j-assembly1_A  TM=3.781E-01  e=6.118E-02  synthetic construct
  7ue2-assembly1_A  TM=3.346E-01  e=6.379E-02  synthetic construct
  8e0m-assembly3_I  TM=6.203E-01  e=6.752E+00  synthetic construct
  4u1d-assembly1_C  TM=1.978E-01  e=1.963E-01  Saccharomyces cerevisiae S288C

pLDDT: mean 83.72, std 15.79, range [27.23, 98.44]